Protein AF-A0A7Y9NSG9-F1 (afdb_monomer)

Sequence (485 aa):
MTLTEKFISAKSLDESVAAVTDLIKIKALHEAARSPEFLKSLEGIEKISLDREDKNQLLAFSLICKLAGLVRFLRPTLSKTIAMALPSLPASLQSLSEVDDRFYAATFWRFAPDQSLVTFLSDNAAAEETAELVRKELVEGLVTVTGHYDQTLRLLNESLHSIRFEAEDAGSSIARRLRRCLAAVRHSMGETIIRDMGPRFGDALREVVRQAFSQTGRPKMNKAREEAALEVITLLTTAVRMRLSVAFEGETYSVLFSLRDWFESSDWTRFAEQHAMKVLSNDIADALEISVRTGRENRELLEALSLSVGDEEHFREKREEIIERNLGLSEELTAWLRGKRVSIKTSLSTESQIGRMENSVASLMLETSLLSAQAEDIETELLPALDLFASIPKEPLNQQLKTIKSVQSHVADLAFERNLSSFGRPGEIVRYSSLEHQFEDERELGSPTVKLLRSGILSIASNGQRIVVKRALVKEHRSESEDRA

Radius of gyration: 34.28 Å; Cα contacts (8 Å, |Δi|>4): 633; chains: 1; bounding box: 111×36×80 Å

pLDDT: mean 88.55, std 10.98, range [37.78, 98.19]

Mean predicted aligned error: 14.55 Å

Organism: NCBI:txid2051959

Structure (mmCIF, N/CA/C/O backbone):
data_AF-A0A7Y9NSG9-F1
#
_entry.id   AF-A0A7Y9NSG9-F1
#
loop_
_atom_site.group_PDB
_atom_site.id
_atom_site.type_symbol
_atom_site.label_atom_id
_atom_site.label_alt_id
_atom_site.label_comp_id
_atom_site.label_asym_id
_atom_site.label_entity_id
_atom_site.label_seq_id
_atom_site.pdbx_PDB_ins_code
_atom_site.Cartn_x
_atom_site.Cartn_y
_atom_site.Cartn_z
_atom_site.occupancy
_atom_site.B_iso_or_equiv
_atom_site.auth_seq_id
_atom_site.auth_comp_id
_atom_site.auth_asym_id
_atom_site.auth_atom_id
_atom_site.pdbx_PDB_model_num
ATOM 1 N N . MET A 1 1 ? 28.833 16.195 -38.013 1.00 62.50 1 MET A N 1
ATOM 2 C CA . MET A 1 1 ? 27.989 15.010 -37.798 1.00 62.50 1 MET A CA 1
ATOM 3 C C . MET A 1 1 ? 26.792 15.440 -36.977 1.00 62.50 1 MET A C 1
ATOM 5 O O . MET A 1 1 ? 26.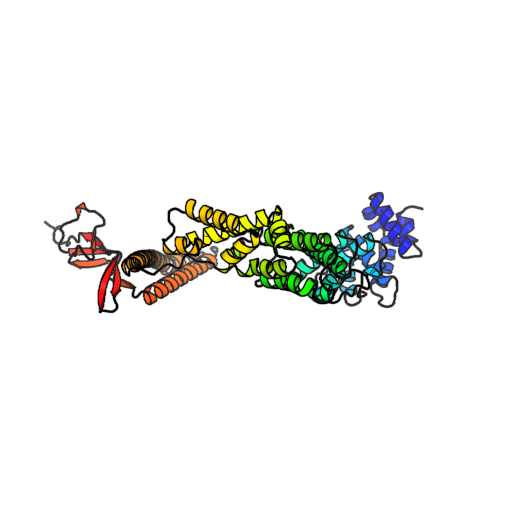994 15.933 -35.867 1.00 62.50 1 MET A O 1
ATOM 9 N N . THR A 1 2 ? 25.587 15.380 -37.539 1.00 83.69 2 THR A N 1
ATOM 10 C CA . THR A 1 2 ? 24.358 15.684 -36.786 1.00 83.69 2 THR A CA 1
ATOM 11 C C . THR A 1 2 ? 24.174 14.659 -35.656 1.00 83.69 2 THR A C 1
ATOM 13 O O . THR A 1 2 ? 24.721 13.558 -35.712 1.00 83.69 2 THR A O 1
ATOM 16 N N . LEU A 1 3 ? 23.446 14.997 -34.586 1.00 85.19 3 LEU A N 1
ATOM 17 C CA . LEU A 1 3 ? 23.187 14.027 -33.506 1.00 85.19 3 LEU A CA 1
ATOM 18 C C . LEU A 1 3 ? 22.365 12.824 -34.002 1.00 85.19 3 LEU A C 1
ATOM 20 O O . LEU A 1 3 ? 22.556 11.713 -33.518 1.00 85.19 3 LEU A O 1
ATOM 24 N N . THR A 1 4 ? 21.527 13.025 -35.021 1.00 87.88 4 THR A N 1
ATOM 25 C CA . THR A 1 4 ? 20.823 11.947 -35.729 1.00 87.88 4 THR A CA 1
ATOM 26 C C . THR A 1 4 ? 21.803 11.025 -36.455 1.00 87.88 4 THR A C 1
ATOM 28 O O . THR A 1 4 ? 21.711 9.810 -36.310 1.00 87.88 4 THR A O 1
ATOM 31 N N . GLU A 1 5 ? 22.800 11.579 -37.157 1.00 88.06 5 GLU A N 1
ATOM 32 C CA . GLU A 1 5 ? 23.874 10.778 -37.761 1.00 88.06 5 GLU A CA 1
ATOM 33 C C . GLU A 1 5 ? 24.650 9.981 -36.712 1.00 88.06 5 GLU A C 1
ATOM 35 O O . GLU A 1 5 ? 24.971 8.832 -36.984 1.00 88.06 5 GLU A O 1
ATOM 40 N N . LYS A 1 6 ? 24.890 10.529 -35.506 1.00 90.44 6 LYS A N 1
ATOM 41 C CA . LYS A 1 6 ? 25.556 9.776 -34.425 1.00 90.44 6 LYS A CA 1
ATOM 42 C C . LYS A 1 6 ? 24.808 8.498 -34.053 1.00 90.44 6 LYS A C 1
ATOM 44 O O . LYS A 1 6 ? 25.457 7.485 -33.838 1.00 90.44 6 LYS A O 1
ATOM 49 N N . PHE A 1 7 ? 23.477 8.547 -33.977 1.00 92.88 7 PHE A N 1
ATOM 50 C CA . PHE A 1 7 ? 22.667 7.359 -33.700 1.00 92.88 7 PHE A CA 1
ATOM 51 C C . PHE A 1 7 ? 22.697 6.375 -34.874 1.00 92.88 7 PHE A C 1
ATOM 53 O O . PHE A 1 7 ? 22.895 5.181 -34.680 1.00 92.88 7 PHE A O 1
ATOM 60 N N . ILE A 1 8 ? 22.548 6.876 -36.103 1.00 92.19 8 ILE A N 1
ATOM 61 C CA . ILE A 1 8 ? 22.533 6.037 -37.311 1.00 92.19 8 ILE A CA 1
ATOM 62 C C . ILE A 1 8 ? 23.878 5.325 -37.510 1.00 92.19 8 ILE A C 1
ATOM 64 O O . ILE A 1 8 ? 23.908 4.159 -37.896 1.00 92.19 8 ILE A O 1
ATOM 68 N N . SER A 1 9 ? 24.987 6.019 -37.247 1.00 90.94 9 SER A N 1
ATOM 69 C CA . SER A 1 9 ? 26.346 5.506 -37.428 1.00 90.94 9 SER A CA 1
ATOM 70 C C . SER A 1 9 ? 26.949 4.881 -36.168 1.00 90.94 9 SER A C 1
ATOM 72 O O . SER A 1 9 ? 28.158 4.634 -36.156 1.00 90.94 9 SER A O 1
ATOM 74 N N . ALA A 1 10 ? 26.163 4.697 -35.103 1.00 92.00 10 ALA A N 1
ATOM 75 C CA . ALA A 1 10 ? 26.645 4.135 -33.849 1.00 92.00 10 ALA A CA 1
ATOM 76 C C . ALA A 1 10 ? 27.198 2.721 -34.083 1.00 92.00 10 ALA A C 1
ATOM 78 O O . ALA A 1 10 ? 26.550 1.870 -34.694 1.00 92.00 10 ALA A O 1
ATOM 79 N N . LYS A 1 11 ? 28.421 2.476 -33.612 1.00 89.62 11 LYS A N 1
ATOM 80 C CA . LYS A 1 11 ? 29.113 1.183 -33.718 1.00 89.62 11 LYS A CA 1
ATOM 81 C C . LYS A 1 11 ? 28.850 0.283 -32.517 1.00 89.62 11 LYS A C 1
ATOM 83 O O . LYS A 1 11 ? 29.129 -0.912 -32.586 1.00 89.62 11 LYS A O 1
ATOM 88 N N . SER A 1 12 ? 28.341 0.853 -31.429 1.00 93.50 12 SER A N 1
ATOM 89 C CA . SER A 1 12 ? 27.955 0.135 -30.220 1.00 93.50 12 SER A CA 1
ATOM 90 C C . SER A 1 12 ? 26.587 0.586 -29.716 1.00 93.50 12 SER A C 1
ATOM 92 O O . SER A 1 12 ? 26.050 1.634 -30.100 1.00 93.50 12 SER A O 1
ATOM 94 N N . LEU A 1 13 ? 26.018 -0.217 -28.821 1.00 94.19 13 LEU A N 1
ATOM 95 C CA . LEU A 1 13 ? 24.769 0.137 -28.169 1.00 94.19 13 LEU A CA 1
ATOM 96 C C . LEU A 1 13 ? 24.945 1.323 -27.209 1.00 94.19 13 LEU A C 1
ATOM 98 O O . LEU A 1 13 ? 24.084 2.196 -27.183 1.00 94.19 13 LEU A O 1
ATOM 102 N N . ASP A 1 14 ? 26.079 1.421 -26.513 1.00 93.88 14 ASP A N 1
ATOM 103 C CA . ASP A 1 14 ? 26.397 2.576 -25.660 1.00 93.88 14 ASP A CA 1
ATOM 104 C C . ASP A 1 14 ? 26.415 3.887 -26.458 1.00 93.88 14 ASP A C 1
ATOM 106 O O . ASP A 1 14 ? 25.858 4.898 -26.027 1.00 93.88 14 ASP A O 1
ATOM 110 N N . GLU A 1 15 ? 26.993 3.870 -27.666 1.00 94.50 15 GLU A N 1
ATOM 111 C CA . GLU A 1 15 ? 26.965 5.021 -28.574 1.00 94.50 15 GLU A CA 1
ATOM 112 C C . GLU A 1 15 ? 25.528 5.377 -28.984 1.00 94.50 15 GLU A C 1
ATOM 114 O O . GLU A 1 15 ? 25.179 6.558 -29.057 1.00 94.50 15 GLU A O 1
ATOM 119 N N . SER A 1 16 ? 24.674 4.369 -29.189 1.00 95.12 16 SER A N 1
ATOM 120 C CA . SER A 1 16 ? 23.255 4.562 -29.510 1.00 95.12 16 SER A CA 1
ATOM 121 C C . SER A 1 16 ? 22.487 5.190 -28.339 1.00 95.12 16 SER A C 1
ATOM 123 O O . SER A 1 16 ? 21.736 6.150 -28.533 1.00 95.12 16 SER A O 1
ATOM 125 N N . VAL A 1 17 ? 22.707 4.707 -27.111 1.00 94.62 17 VAL A N 1
ATOM 126 C CA . VAL A 1 17 ? 22.105 5.245 -25.876 1.00 94.62 17 VAL A CA 1
ATOM 127 C C . VAL A 1 17 ? 22.552 6.689 -25.632 1.00 94.62 17 VAL A C 1
ATOM 129 O O . VAL A 1 17 ? 21.721 7.563 -25.345 1.00 94.62 17 VAL A O 1
ATOM 132 N N . ALA A 1 18 ? 23.846 6.972 -25.800 1.00 94.44 18 ALA A N 1
ATOM 133 C CA . ALA A 1 18 ? 24.397 8.317 -25.680 1.00 94.44 18 ALA A CA 1
ATOM 134 C C . ALA A 1 18 ? 23.800 9.266 -26.732 1.00 94.44 18 ALA A C 1
ATOM 136 O O . ALA A 1 18 ? 23.367 10.369 -26.392 1.00 94.44 18 ALA A O 1
ATOM 137 N N . ALA A 1 19 ? 23.692 8.824 -27.989 1.00 95.19 19 ALA A N 1
ATOM 138 C CA . ALA A 1 19 ? 23.105 9.619 -29.064 1.00 95.19 19 ALA A CA 1
ATOM 139 C C . ALA A 1 19 ? 21.620 9.935 -28.816 1.00 95.19 19 ALA A C 1
ATOM 141 O O . ALA A 1 19 ? 21.206 11.084 -28.980 1.00 95.19 19 ALA A O 1
ATOM 142 N N . VAL A 1 20 ? 20.820 8.963 -28.355 1.00 95.69 20 VAL A N 1
ATOM 143 C CA . VAL A 1 20 ? 19.417 9.207 -27.966 1.00 95.69 20 VAL A CA 1
ATOM 144 C C . VAL A 1 20 ? 19.336 10.191 -26.801 1.00 95.69 20 VAL A C 1
ATOM 146 O O . VAL A 1 20 ? 18.510 11.103 -26.820 1.00 95.69 20 VAL A O 1
ATOM 149 N N . THR A 1 21 ? 20.217 10.066 -25.811 1.00 94.88 21 THR A N 1
ATOM 150 C CA . THR A 1 21 ? 20.272 10.992 -24.671 1.00 94.88 21 THR A CA 1
ATOM 151 C C . THR A 1 21 ? 20.611 12.420 -25.109 1.00 94.88 21 THR A C 1
ATOM 153 O O . THR A 1 21 ? 19.969 13.371 -24.658 1.00 94.88 21 THR A O 1
ATOM 156 N N . ASP A 1 22 ? 21.553 12.594 -26.036 1.00 95.38 22 ASP A N 1
ATOM 157 C CA . ASP A 1 22 ? 21.879 13.902 -26.612 1.00 95.38 22 ASP A CA 1
ATOM 158 C C . ASP A 1 22 ? 20.712 14.479 -27.433 1.00 95.38 22 ASP A C 1
ATOM 160 O O . ASP A 1 22 ? 20.390 15.664 -27.302 1.00 95.38 22 ASP A O 1
ATOM 164 N N . LEU A 1 23 ? 20.016 13.648 -28.219 1.00 95.88 23 LEU A N 1
ATOM 165 C CA . LEU A 1 23 ? 18.815 14.047 -28.966 1.00 95.88 23 LEU A CA 1
ATOM 166 C C . LEU A 1 23 ? 17.675 14.511 -28.045 1.00 95.88 23 LEU A C 1
ATOM 168 O O . LEU A 1 23 ? 16.951 15.447 -28.396 1.00 95.88 23 LEU A O 1
ATOM 172 N N . ILE A 1 24 ? 17.518 13.895 -26.869 1.00 95.06 24 ILE A N 1
ATOM 173 C CA . ILE A 1 24 ? 16.540 14.317 -25.852 1.00 95.06 24 ILE A CA 1
ATOM 174 C C . ILE A 1 24 ? 16.906 15.696 -25.299 1.00 95.06 24 ILE A C 1
ATOM 176 O O . ILE A 1 24 ? 16.044 16.575 -25.246 1.00 95.06 24 ILE A O 1
ATOM 180 N N . LYS A 1 25 ? 18.179 15.919 -24.939 1.00 95.19 25 LYS A N 1
ATOM 181 C CA . LYS A 1 25 ? 18.651 17.201 -24.379 1.00 95.19 25 LYS A CA 1
ATOM 182 C C . LYS A 1 25 ? 18.364 18.381 -25.306 1.00 95.19 25 LYS A C 1
ATOM 184 O O . LYS A 1 25 ? 17.975 19.445 -24.831 1.00 95.19 25 LYS A O 1
ATOM 189 N N . ILE A 1 26 ? 18.507 18.185 -26.618 1.00 95.56 26 ILE A N 1
ATOM 190 C CA . ILE A 1 26 ? 18.231 19.227 -27.619 1.00 95.56 26 ILE A CA 1
ATOM 191 C C . ILE A 1 26 ? 16.802 19.189 -28.183 1.00 95.56 26 ILE A C 1
ATOM 193 O O . ILE A 1 26 ? 16.498 19.931 -29.112 1.00 95.56 26 ILE A O 1
ATOM 197 N N . LYS A 1 27 ? 15.920 18.336 -27.641 1.00 94.81 27 LYS A N 1
ATOM 198 C CA . LYS A 1 27 ? 14.520 18.163 -28.076 1.00 94.81 27 LYS A CA 1
ATOM 199 C C . LYS A 1 27 ? 14.349 17.778 -29.558 1.00 94.81 27 LYS A C 1
ATOM 201 O O . LYS A 1 27 ? 13.302 18.040 -30.141 1.00 94.81 27 LYS A O 1
ATOM 206 N N . ALA A 1 28 ? 15.338 17.109 -30.151 1.00 95.94 28 ALA A N 1
ATOM 207 C CA . ALA A 1 28 ? 15.328 16.700 -31.562 1.00 95.94 28 ALA A CA 1
ATOM 208 C C . ALA A 1 28 ? 14.916 15.232 -31.786 1.00 95.94 28 ALA A C 1
ATOM 210 O O . ALA A 1 28 ? 14.767 14.802 -32.928 1.00 95.94 28 ALA A O 1
ATOM 211 N N . LEU A 1 29 ? 14.702 14.453 -30.716 1.00 96.06 29 LEU A N 1
ATOM 212 C CA . LEU A 1 29 ? 14.391 13.019 -30.811 1.00 96.06 29 LEU A CA 1
ATOM 213 C C . LEU A 1 29 ? 13.171 12.720 -31.702 1.00 96.06 29 LEU A C 1
ATOM 215 O O . LEU A 1 29 ? 13.207 11.788 -32.498 1.00 96.06 29 LEU A O 1
ATOM 219 N N . HIS A 1 30 ? 12.099 13.509 -31.596 1.00 95.12 30 HIS A N 1
ATOM 220 C CA . HIS A 1 30 ? 10.874 13.277 -32.371 1.00 95.12 30 HIS A CA 1
ATOM 221 C C . HIS A 1 30 ? 11.056 13.471 -33.876 1.00 95.12 30 HIS A C 1
ATOM 223 O O . HIS A 1 30 ? 10.397 12.787 -34.656 1.00 95.12 30 HIS A O 1
ATOM 229 N N . GLU A 1 31 ? 11.904 14.419 -34.275 1.00 94.81 31 GLU A N 1
ATOM 230 C CA . GLU A 1 31 ? 12.227 14.661 -35.678 1.00 94.81 31 GLU A CA 1
ATOM 231 C C . GLU A 1 31 ? 13.163 13.567 -36.197 1.00 94.81 31 GLU A C 1
ATOM 233 O O . GLU A 1 31 ? 12.874 12.950 -37.220 1.00 94.81 31 GLU A O 1
ATOM 238 N N . ALA A 1 32 ? 14.210 13.245 -35.430 1.00 94.38 32 ALA A N 1
ATOM 239 C CA . ALA A 1 32 ? 15.147 12.169 -35.740 1.00 94.38 32 ALA A CA 1
ATOM 240 C C . ALA A 1 32 ? 14.440 10.816 -35.936 1.00 94.38 32 ALA A C 1
ATOM 242 O O . ALA A 1 32 ? 14.711 10.116 -36.907 1.00 94.38 32 ALA A O 1
ATOM 243 N N . ALA A 1 33 ? 13.472 10.483 -35.078 1.00 94.69 33 ALA A N 1
ATOM 244 C CA . ALA A 1 33 ? 12.735 9.221 -35.128 1.00 94.69 33 ALA A CA 1
ATOM 245 C C . ALA A 1 33 ? 11.854 9.036 -36.381 1.00 94.69 33 ALA A C 1
ATOM 247 O O . ALA A 1 33 ? 11.324 7.947 -36.594 1.00 94.69 33 ALA A O 1
ATOM 248 N N . ARG A 1 34 ? 11.656 10.080 -37.201 1.00 94.38 34 ARG A N 1
ATOM 249 C CA . ARG A 1 34 ? 10.925 9.989 -38.479 1.00 94.38 34 ARG A CA 1
ATOM 250 C C . ARG A 1 34 ? 11.820 9.606 -39.659 1.00 94.38 34 ARG A C 1
ATOM 252 O O . ARG A 1 34 ? 11.290 9.294 -40.722 1.00 94.38 34 ARG A O 1
ATOM 259 N N . SER A 1 35 ? 13.144 9.649 -39.497 1.00 95.12 35 SER A N 1
ATOM 260 C CA . SER A 1 35 ? 14.085 9.238 -40.545 1.00 95.12 35 SER A CA 1
ATOM 261 C C . SER A 1 35 ? 14.014 7.715 -40.756 1.00 95.12 35 SER A C 1
ATOM 263 O O . SER A 1 35 ? 14.085 6.963 -39.780 1.00 95.12 35 SER A O 1
ATOM 265 N N . PRO A 1 36 ? 13.906 7.234 -42.010 1.00 94.88 36 PRO A N 1
ATOM 266 C CA . PRO A 1 36 ? 13.957 5.803 -42.320 1.00 94.88 36 PRO A CA 1
ATOM 267 C C . PRO A 1 36 ? 15.233 5.119 -41.814 1.00 94.88 36 PRO A C 1
ATOM 269 O O . PRO A 1 36 ? 15.203 3.969 -41.382 1.00 94.88 36 PRO A O 1
ATOM 272 N N . GLU A 1 37 ? 16.358 5.830 -41.834 1.00 94.88 37 GLU A N 1
ATOM 273 C CA . GLU A 1 37 ? 17.647 5.345 -41.352 1.00 94.88 37 GLU A CA 1
ATOM 274 C C . GLU A 1 37 ? 17.644 5.151 -39.833 1.00 94.88 37 GLU A C 1
ATOM 276 O O . GLU A 1 37 ? 18.161 4.146 -39.350 1.00 94.88 37 GLU A O 1
ATOM 281 N N . PHE A 1 38 ? 17.005 6.059 -39.084 1.00 96.19 38 PHE A N 1
ATOM 282 C CA . PHE A 1 38 ? 16.809 5.896 -37.641 1.00 96.19 38 PHE A CA 1
ATOM 283 C C . PHE A 1 38 ? 15.998 4.631 -37.337 1.00 96.19 38 PHE A C 1
ATOM 285 O O . PHE A 1 38 ? 16.382 3.844 -36.473 1.00 96.19 38 PHE A O 1
ATOM 292 N N . LEU A 1 39 ? 14.897 4.414 -38.066 1.00 95.62 39 LEU A N 1
ATOM 293 C CA . LEU A 1 39 ? 14.052 3.227 -37.899 1.00 95.62 39 LEU A CA 1
ATOM 294 C C . LEU A 1 39 ? 14.818 1.937 -38.213 1.00 95.62 39 LEU A C 1
ATOM 296 O O . LEU A 1 39 ? 14.706 0.964 -37.476 1.00 95.62 39 LEU A O 1
ATOM 300 N N . LYS A 1 40 ? 15.666 1.943 -39.245 1.00 94.81 40 LYS A N 1
ATOM 301 C CA . LYS A 1 40 ? 16.522 0.798 -39.576 1.00 94.81 40 LYS A CA 1
ATOM 302 C C . LYS A 1 40 ? 17.544 0.487 -38.476 1.00 94.81 40 LYS A C 1
ATOM 304 O O . LYS A 1 40 ? 17.774 -0.682 -38.173 1.00 94.81 40 LYS A O 1
ATOM 309 N N . SER A 1 41 ? 18.161 1.504 -37.871 1.00 95.06 41 SER A N 1
ATOM 310 C CA . SER A 1 41 ? 19.052 1.298 -36.718 1.00 95.06 41 SER A CA 1
ATOM 311 C C . SER A 1 41 ? 18.284 0.768 -35.502 1.00 95.06 41 SER A C 1
ATOM 313 O O . SER A 1 41 ? 18.774 -0.120 -34.804 1.00 95.06 41 SER A O 1
ATOM 315 N N . LEU A 1 42 ? 17.053 1.244 -35.291 1.00 96.62 42 LEU A N 1
ATOM 316 C CA . LEU A 1 42 ? 16.162 0.751 -34.242 1.00 96.62 42 LEU A CA 1
ATOM 317 C C . LEU A 1 42 ? 15.803 -0.730 -34.430 1.00 96.62 42 LEU A C 1
ATOM 319 O O . LEU A 1 42 ? 15.892 -1.477 -33.465 1.00 96.62 42 LEU A O 1
ATOM 323 N N . GLU A 1 43 ? 15.520 -1.195 -35.651 1.00 95.94 43 GLU A N 1
ATOM 324 C CA . GLU A 1 43 ? 15.303 -2.629 -35.932 1.00 95.94 43 GLU A CA 1
ATOM 325 C C . GLU A 1 43 ? 16.501 -3.505 -35.518 1.00 95.94 43 GLU A C 1
ATOM 327 O O . GLU A 1 43 ? 16.331 -4.656 -35.112 1.00 95.94 43 GLU A O 1
ATOM 332 N N . GLY A 1 44 ? 17.727 -2.977 -35.613 1.00 95.31 44 GLY A N 1
ATOM 333 C CA . GLY A 1 44 ? 18.928 -3.645 -35.108 1.00 95.31 44 GLY A CA 1
ATOM 334 C C . GLY A 1 44 ? 18.919 -3.786 -33.584 1.00 95.31 44 GLY A C 1
ATOM 335 O O . GLY A 1 44 ? 19.190 -4.867 -33.066 1.00 95.31 44 GLY A O 1
ATOM 336 N N . ILE A 1 45 ? 18.541 -2.722 -32.873 1.00 96.88 45 ILE A N 1
ATOM 337 C CA . ILE A 1 45 ? 18.404 -2.719 -31.408 1.00 96.88 45 ILE A CA 1
ATOM 338 C C . ILE A 1 45 ? 17.273 -3.658 -30.964 1.00 96.88 45 ILE A C 1
ATOM 340 O O . ILE A 1 45 ? 17.435 -4.395 -29.993 1.00 96.88 45 ILE A O 1
ATOM 344 N N . GLU A 1 46 ? 16.157 -3.694 -31.696 1.00 96.81 46 GLU A N 1
ATOM 345 C CA . GLU A 1 46 ? 15.059 -4.633 -31.444 1.00 96.81 46 GLU A CA 1
ATOM 346 C C . GLU A 1 46 ? 15.536 -6.087 -31.500 1.00 96.81 46 GLU A C 1
ATOM 348 O O . GLU A 1 46 ? 15.228 -6.863 -30.597 1.00 96.81 46 GLU A O 1
ATOM 353 N N . LYS A 1 47 ? 16.362 -6.448 -32.489 1.00 96.06 47 LYS A N 1
ATOM 354 C CA . LYS A 1 47 ? 16.948 -7.796 -32.572 1.00 96.06 47 LYS A CA 1
ATOM 355 C C . LYS A 1 47 ? 17.839 -8.120 -31.375 1.00 96.06 47 LYS A C 1
ATOM 357 O O . LYS A 1 47 ? 17.693 -9.203 -30.822 1.00 96.06 47 LYS A O 1
ATOM 362 N N . ILE A 1 48 ? 18.690 -7.184 -30.947 1.00 96.12 48 ILE A N 1
ATOM 363 C CA . ILE A 1 48 ? 19.548 -7.358 -29.760 1.00 96.12 48 ILE A CA 1
ATOM 364 C C . ILE A 1 48 ? 18.691 -7.580 -28.506 1.00 96.12 48 ILE A C 1
ATOM 366 O O . ILE A 1 48 ? 18.989 -8.455 -27.703 1.00 96.12 48 ILE A O 1
ATOM 370 N N . SER A 1 49 ? 17.587 -6.842 -28.345 1.00 96.06 49 SER A N 1
ATOM 371 C CA . SER A 1 49 ? 16.704 -6.994 -27.175 1.00 96.06 49 SER A CA 1
ATOM 372 C C . SER A 1 49 ? 15.988 -8.350 -27.094 1.00 96.06 49 SER A C 1
ATOM 374 O O . SER A 1 49 ? 15.567 -8.766 -26.014 1.00 96.06 49 SER A O 1
ATOM 376 N N . LEU A 1 50 ? 15.847 -9.036 -28.232 1.00 95.44 50 LEU A N 1
ATOM 377 C CA . LEU A 1 50 ? 15.211 -10.349 -28.343 1.00 95.44 50 LEU A CA 1
ATOM 378 C C . LEU A 1 50 ? 16.218 -11.507 -28.250 1.00 95.44 50 LEU A C 1
ATOM 380 O O . LEU A 1 50 ? 15.801 -12.657 -28.104 1.00 95.44 50 LEU A O 1
ATOM 384 N N . ASP A 1 51 ? 17.519 -11.224 -28.341 1.00 94.31 51 ASP A N 1
ATOM 385 C CA . ASP A 1 51 ? 18.578 -12.226 -28.264 1.00 94.31 51 ASP A CA 1
ATOM 386 C C . ASP A 1 51 ? 18.988 -12.475 -26.807 1.00 94.31 51 ASP A C 1
ATOM 388 O O . ASP A 1 51 ? 19.516 -11.596 -26.131 1.00 94.31 51 ASP A O 1
ATOM 392 N N . ARG A 1 52 ? 18.750 -13.697 -26.318 1.00 89.62 52 ARG A N 1
ATOM 393 C CA . ARG A 1 52 ? 19.009 -14.086 -24.920 1.00 89.62 52 ARG A CA 1
ATOM 394 C C . ARG A 1 52 ? 20.491 -14.252 -24.603 1.00 89.62 52 ARG A C 1
ATOM 396 O O . ARG A 1 52 ? 20.862 -14.282 -23.433 1.00 89.62 52 ARG A O 1
ATOM 403 N N . GLU A 1 53 ? 21.313 -14.459 -25.627 1.00 90.62 53 GLU A N 1
ATOM 404 C CA . GLU A 1 53 ? 22.748 -14.698 -25.471 1.00 90.62 53 GLU A CA 1
ATOM 405 C C . GLU A 1 53 ? 23.556 -13.399 -25.597 1.00 90.62 53 GLU A C 1
ATOM 407 O O . GLU A 1 53 ? 24.736 -13.362 -25.229 1.00 90.62 53 GLU A O 1
ATOM 412 N N . ASP A 1 54 ? 22.927 -12.314 -26.064 1.00 91.56 54 ASP A N 1
ATOM 413 C CA . ASP A 1 54 ? 23.585 -11.022 -26.199 1.00 91.56 54 ASP A CA 1
ATOM 414 C C . ASP A 1 54 ? 23.744 -10.342 -24.831 1.00 91.56 54 ASP A C 1
ATOM 416 O O . ASP A 1 54 ? 22.791 -10.065 -24.102 1.00 91.56 54 ASP A O 1
ATOM 420 N N . LYS A 1 55 ? 24.988 -9.998 -24.489 1.00 91.69 55 LYS A N 1
ATOM 421 C CA . LYS A 1 55 ? 25.323 -9.288 -23.244 1.00 91.69 55 LYS A CA 1
ATOM 422 C C . LYS A 1 55 ? 24.654 -7.914 -23.145 1.00 91.69 55 LYS A C 1
ATOM 424 O O . LYS A 1 55 ? 24.498 -7.394 -22.044 1.00 91.69 55 LYS A O 1
ATOM 429 N N . ASN A 1 56 ? 24.272 -7.335 -24.279 1.00 94.25 56 ASN A N 1
ATOM 430 C CA . ASN A 1 56 ? 23.628 -6.035 -24.388 1.00 94.25 56 ASN A CA 1
ATOM 431 C C . ASN A 1 56 ? 22.095 -6.117 -24.418 1.00 94.25 56 ASN A C 1
ATOM 433 O O . ASN A 1 56 ? 21.449 -5.073 -24.526 1.00 94.25 56 ASN A O 1
ATOM 437 N N . GLN A 1 57 ? 21.501 -7.313 -24.308 1.00 95.75 57 GLN A N 1
ATOM 438 C CA . GLN A 1 57 ? 20.052 -7.522 -24.392 1.00 95.75 57 GLN A CA 1
ATOM 439 C C . GLN A 1 57 ? 19.271 -6.560 -23.487 1.00 95.75 57 GLN A C 1
ATOM 441 O O . GLN A 1 57 ? 18.356 -5.870 -23.939 1.00 95.75 57 GLN A O 1
ATOM 446 N N . LEU A 1 58 ? 19.655 -6.465 -22.210 1.00 95.88 58 LEU A N 1
ATOM 447 C CA . LEU A 1 58 ? 18.934 -5.647 -21.236 1.00 95.88 58 LEU A CA 1
ATOM 448 C C . LEU A 1 58 ? 19.117 -4.138 -21.473 1.00 95.88 58 LEU A C 1
ATOM 450 O O . LEU A 1 58 ? 18.178 -3.366 -21.278 1.00 95.88 58 LEU A O 1
ATOM 454 N N . LEU A 1 59 ? 20.292 -3.710 -21.942 1.00 97.12 59 LEU A N 1
ATOM 455 C CA . LEU A 1 59 ? 20.531 -2.315 -22.319 1.00 97.12 59 LEU A CA 1
ATOM 456 C C . LEU A 1 59 ? 19.711 -1.942 -23.566 1.00 97.12 59 LEU A C 1
ATOM 458 O O . LEU A 1 59 ? 19.140 -0.854 -23.639 1.00 97.12 59 LEU A O 1
ATOM 462 N N . ALA A 1 60 ? 19.579 -2.868 -24.521 1.00 97.31 60 ALA A N 1
ATOM 463 C CA . ALA A 1 60 ? 18.771 -2.665 -25.721 1.00 97.31 60 ALA A CA 1
ATOM 464 C C . ALA A 1 60 ? 17.289 -2.582 -25.350 1.00 97.31 60 ALA A C 1
ATOM 466 O O . ALA A 1 60 ? 16.575 -1.692 -25.812 1.00 97.31 60 ALA A O 1
ATOM 467 N N . PHE A 1 61 ? 16.848 -3.458 -24.446 1.00 97.44 61 PHE A N 1
ATOM 468 C CA . PHE A 1 61 ? 15.505 -3.440 -23.885 1.00 97.44 61 PHE A CA 1
ATOM 469 C C . PHE A 1 61 ? 15.189 -2.127 -23.149 1.00 97.44 61 PHE A C 1
ATOM 471 O O . PHE A 1 61 ? 14.127 -1.540 -23.373 1.00 97.44 61 PHE A O 1
ATOM 478 N N . SER A 1 62 ? 16.122 -1.619 -22.333 1.00 97.81 62 SER A N 1
ATOM 479 C CA . SER A 1 62 ? 16.022 -0.294 -21.701 1.00 97.81 62 SER A CA 1
ATOM 480 C C . SER A 1 62 ? 15.815 0.811 -22.744 1.00 97.81 62 SER A C 1
ATOM 482 O O . SER A 1 62 ? 14.869 1.599 -22.646 1.00 97.81 62 SER A O 1
ATOM 484 N N . LEU A 1 63 ? 16.648 0.837 -23.791 1.00 98.00 63 LEU A N 1
ATOM 485 C CA . LEU A 1 63 ? 16.567 1.844 -24.848 1.00 98.00 63 LEU A CA 1
ATOM 486 C C . LEU A 1 63 ? 15.234 1.780 -25.608 1.00 98.00 63 LEU A C 1
ATOM 488 O O . LEU A 1 63 ? 14.645 2.820 -25.913 1.00 98.00 63 LEU A O 1
ATOM 492 N N . ILE A 1 64 ? 14.719 0.578 -25.868 1.00 98.00 64 ILE A N 1
ATOM 493 C CA . ILE A 1 64 ? 13.401 0.377 -26.481 1.00 98.00 64 ILE A CA 1
ATOM 494 C C . ILE A 1 64 ? 12.291 0.930 -25.584 1.00 98.00 64 ILE A C 1
ATOM 496 O O . ILE A 1 64 ? 11.437 1.675 -26.070 1.00 98.00 64 ILE A O 1
ATOM 500 N N . CYS A 1 65 ? 12.316 0.641 -24.280 1.00 97.69 65 CYS A N 1
ATOM 501 C CA . CYS A 1 65 ? 11.340 1.184 -23.331 1.00 97.69 65 CYS A CA 1
ATOM 502 C C . CYS A 1 65 ? 11.409 2.720 -23.262 1.00 97.69 65 CYS A C 1
ATOM 504 O O . CYS A 1 65 ? 10.376 3.396 -23.295 1.00 97.69 65 CYS A O 1
ATOM 506 N N . LYS A 1 66 ? 12.623 3.288 -23.268 1.00 97.75 66 LYS A N 1
ATOM 507 C CA . LYS A 1 66 ? 12.867 4.738 -23.330 1.00 97.75 66 LYS A CA 1
ATOM 508 C C . LYS A 1 66 ? 12.239 5.364 -24.574 1.00 97.75 66 LYS A C 1
ATOM 510 O O . LYS A 1 66 ? 11.493 6.340 -24.471 1.00 97.75 66 LYS A O 1
ATOM 515 N N . LEU A 1 67 ? 12.472 4.782 -25.750 1.00 97.69 67 LEU A N 1
ATOM 516 C CA . LEU A 1 67 ? 11.897 5.261 -27.008 1.00 97.69 67 LEU A CA 1
ATOM 517 C C . LEU A 1 67 ? 10.369 5.091 -27.056 1.00 97.69 67 LEU A C 1
ATOM 519 O O . LEU A 1 67 ? 9.678 6.016 -27.480 1.00 97.69 67 LEU A O 1
ATOM 523 N N . ALA A 1 68 ? 9.821 3.977 -26.563 1.00 97.31 68 ALA A N 1
ATOM 524 C CA . ALA A 1 68 ? 8.373 3.746 -26.479 1.00 97.31 68 ALA A CA 1
ATOM 525 C C . ALA A 1 68 ? 7.663 4.729 -25.525 1.00 97.31 68 ALA A C 1
ATOM 527 O O . ALA A 1 68 ? 6.501 5.110 -25.737 1.00 97.31 68 ALA A O 1
ATOM 528 N N . GLY A 1 69 ? 8.366 5.153 -24.471 1.00 95.88 69 GLY A N 1
ATOM 529 C CA . GLY A 1 69 ? 7.910 6.155 -23.513 1.00 95.88 69 GLY A CA 1
ATOM 530 C C . GLY A 1 69 ? 7.902 7.569 -24.089 1.00 95.88 69 GLY A C 1
ATOM 531 O O . GLY A 1 69 ? 6.923 8.293 -23.903 1.00 95.88 69 GLY A O 1
ATOM 532 N N . LEU A 1 70 ? 8.959 7.942 -24.815 1.00 96.56 70 LEU A N 1
ATOM 533 C CA . LEU A 1 70 ? 9.177 9.312 -25.289 1.00 96.56 70 LEU A CA 1
ATOM 534 C C . LEU A 1 70 ? 8.574 9.586 -26.675 1.00 96.56 70 LEU A C 1
ATOM 536 O O . LEU A 1 70 ? 8.105 10.691 -26.932 1.00 96.56 70 LEU A O 1
ATOM 540 N N . VAL A 1 71 ? 8.535 8.598 -27.572 1.00 96.81 71 VAL A N 1
ATOM 541 C CA . VAL A 1 71 ? 8.113 8.773 -28.970 1.00 96.81 71 VAL A CA 1
ATOM 542 C C . VAL A 1 71 ? 6.791 8.048 -29.227 1.00 96.81 71 VAL A C 1
ATOM 544 O O . VAL A 1 71 ? 6.742 6.900 -29.660 1.00 96.81 71 VAL A O 1
ATOM 547 N N . ARG A 1 72 ? 5.675 8.753 -28.998 1.00 95.44 72 ARG A N 1
ATOM 548 C CA . ARG A 1 72 ? 4.314 8.177 -29.009 1.00 95.44 72 ARG A CA 1
ATOM 549 C C . ARG A 1 72 ? 3.951 7.375 -30.267 1.00 95.44 72 ARG A C 1
ATOM 551 O O . ARG A 1 72 ? 3.239 6.386 -30.143 1.00 95.44 72 ARG A O 1
ATOM 558 N N . PHE A 1 73 ? 4.408 7.779 -31.455 1.00 96.31 73 PHE A N 1
ATOM 559 C CA . PHE A 1 73 ? 4.077 7.065 -32.697 1.00 96.31 73 PHE A CA 1
ATOM 560 C C . PHE A 1 73 ? 4.843 5.741 -32.865 1.00 96.31 73 PHE A C 1
ATOM 562 O O . PHE A 1 73 ? 4.369 4.880 -33.595 1.00 96.31 73 PHE A O 1
ATOM 569 N N . LEU A 1 74 ? 5.979 5.554 -32.178 1.00 96.25 74 LEU A N 1
ATOM 570 C CA . LEU A 1 74 ? 6.717 4.283 -32.165 1.00 96.25 74 LEU A CA 1
ATOM 571 C C . LEU A 1 74 ? 6.116 3.271 -31.188 1.00 96.25 74 LEU A C 1
ATOM 573 O O . LEU A 1 74 ? 6.338 2.071 -31.331 1.00 96.25 74 LEU A O 1
ATOM 577 N N . ARG A 1 75 ? 5.336 3.740 -30.204 1.00 95.69 75 ARG A N 1
ATOM 578 C CA . ARG A 1 75 ? 4.798 2.905 -29.125 1.00 95.69 75 ARG A CA 1
ATOM 579 C C . ARG A 1 75 ? 4.083 1.639 -29.619 1.00 95.69 75 ARG A C 1
ATOM 581 O O . ARG A 1 75 ? 4.413 0.593 -29.083 1.00 95.69 75 ARG A O 1
ATOM 588 N N . PRO A 1 76 ? 3.166 1.659 -30.609 1.00 94.88 76 PRO A N 1
ATOM 589 C CA . PRO A 1 76 ? 2.472 0.437 -31.029 1.00 94.88 76 PRO A CA 1
ATOM 590 C C . PRO A 1 76 ? 3.424 -0.670 -31.502 1.00 94.88 76 PRO A C 1
ATOM 592 O O . PRO A 1 76 ? 3.235 -1.833 -31.155 1.00 94.88 76 PRO A O 1
ATOM 595 N N . THR A 1 77 ? 4.464 -0.302 -32.254 1.00 95.00 77 THR A N 1
ATOM 596 C CA . THR A 1 77 ? 5.483 -1.240 -32.735 1.00 95.00 77 THR A CA 1
ATOM 597 C C . THR A 1 77 ? 6.359 -1.721 -31.583 1.00 95.00 77 THR A C 1
ATOM 599 O O . THR A 1 77 ? 6.485 -2.923 -31.366 1.00 95.00 77 THR A O 1
ATOM 602 N N . LEU A 1 78 ? 6.889 -0.793 -30.782 1.00 96.88 78 LEU A N 1
ATOM 603 C CA . LEU A 1 78 ? 7.807 -1.127 -29.693 1.00 96.88 78 LEU A CA 1
ATOM 604 C C . LEU A 1 78 ? 7.132 -1.904 -28.561 1.00 96.88 78 LEU A C 1
ATOM 606 O O . LEU A 1 78 ? 7.758 -2.784 -27.990 1.00 96.88 78 LEU A O 1
ATOM 610 N N . SER A 1 79 ? 5.851 -1.662 -28.272 1.00 96.44 79 SER A N 1
ATOM 611 C CA . SER A 1 79 ? 5.076 -2.460 -27.313 1.00 96.44 79 SER A CA 1
ATOM 612 C C . SER A 1 79 ? 5.052 -3.943 -27.687 1.00 96.44 79 SER A C 1
ATOM 614 O O . SER A 1 79 ? 5.131 -4.793 -26.802 1.00 96.44 79 SER A O 1
ATOM 616 N N . LYS A 1 80 ? 4.988 -4.269 -28.987 1.00 95.75 80 LYS A N 1
ATOM 617 C CA . LYS A 1 80 ? 5.047 -5.657 -29.462 1.00 95.75 80 LYS A CA 1
ATOM 618 C C . LYS A 1 80 ? 6.422 -6.269 -29.201 1.00 95.75 80 LYS A C 1
ATOM 620 O O . LYS A 1 80 ? 6.497 -7.380 -28.686 1.00 95.75 80 LYS A O 1
ATOM 625 N N . THR A 1 81 ? 7.491 -5.540 -29.515 1.00 96.25 81 THR A N 1
ATOM 626 C CA . THR A 1 81 ? 8.868 -5.994 -29.274 1.00 96.25 81 THR A CA 1
ATOM 627 C C . THR A 1 81 ? 9.147 -6.157 -27.780 1.00 96.25 81 THR A C 1
ATOM 629 O O . THR A 1 81 ? 9.676 -7.188 -27.375 1.00 96.25 81 THR A O 1
ATOM 632 N N . ILE A 1 82 ? 8.696 -5.209 -26.948 1.00 96.50 82 ILE A N 1
ATOM 633 C CA . ILE A 1 82 ? 8.764 -5.297 -25.484 1.00 96.50 82 ILE A CA 1
ATOM 634 C C . ILE A 1 82 ? 8.086 -6.584 -25.020 1.00 96.50 82 ILE A C 1
ATOM 636 O O . ILE A 1 82 ? 8.747 -7.403 -24.394 1.00 96.50 82 ILE A O 1
ATOM 640 N N . ALA A 1 83 ? 6.821 -6.815 -25.391 1.00 95.12 83 ALA A N 1
ATOM 641 C CA . ALA A 1 83 ? 6.082 -8.015 -24.995 1.00 95.12 83 ALA A CA 1
ATOM 642 C C . ALA A 1 83 ? 6.787 -9.322 -25.405 1.00 95.12 83 ALA A C 1
ATOM 644 O O . ALA A 1 83 ? 6.785 -10.288 -24.647 1.00 95.12 83 ALA A O 1
ATOM 645 N N . MET A 1 84 ? 7.419 -9.351 -26.582 1.00 94.94 84 MET A N 1
ATOM 646 C CA . MET A 1 84 ? 8.179 -10.512 -27.058 1.00 94.94 84 MET A CA 1
ATOM 647 C C . MET A 1 84 ? 9.481 -10.747 -26.278 1.00 94.94 84 MET A C 1
ATOM 649 O O . MET A 1 84 ? 9.889 -11.898 -26.129 1.00 94.94 84 MET A O 1
ATOM 653 N N . ALA A 1 85 ? 10.125 -9.690 -25.778 1.00 94.44 85 ALA A N 1
ATOM 654 C CA . ALA A 1 85 ? 11.373 -9.782 -25.024 1.00 94.44 85 ALA A CA 1
ATOM 655 C C . ALA A 1 85 ? 11.167 -10.211 -23.558 1.00 94.44 85 ALA A C 1
ATOM 657 O O . ALA A 1 85 ? 12.046 -10.865 -22.993 1.00 94.44 85 ALA A O 1
ATOM 658 N N . LEU A 1 86 ? 10.012 -9.903 -22.946 1.00 92.75 86 LEU A N 1
ATOM 659 C CA . LEU A 1 86 ? 9.745 -10.147 -21.514 1.00 92.75 86 LEU A CA 1
ATOM 660 C C . LEU A 1 86 ? 10.055 -11.575 -21.034 1.00 92.75 86 LEU A C 1
ATOM 662 O O . LEU A 1 86 ? 10.767 -11.702 -20.038 1.00 92.75 86 LEU A O 1
ATOM 666 N N . PRO A 1 87 ? 9.638 -12.658 -21.729 1.00 90.81 87 PRO A N 1
ATOM 667 C CA . PRO A 1 87 ? 9.904 -14.031 -21.280 1.00 90.81 87 PRO A CA 1
ATOM 668 C C . PRO A 1 87 ? 11.388 -14.419 -21.291 1.00 90.81 87 PRO A C 1
ATOM 670 O O . PRO A 1 87 ? 11.745 -15.538 -20.927 1.00 90.81 87 PRO A O 1
ATOM 673 N N . SER A 1 88 ? 12.242 -13.543 -21.814 1.00 89.31 88 SER A N 1
ATOM 674 C CA . SER A 1 88 ? 13.667 -13.768 -22.000 1.00 89.31 88 SER A CA 1
ATOM 675 C C . SER A 1 88 ? 14.557 -12.776 -21.271 1.00 89.31 88 SER A C 1
ATOM 677 O O . SER A 1 88 ? 15.771 -12.831 -21.450 1.00 89.31 88 SER A O 1
ATOM 679 N N . LEU A 1 89 ? 13.975 -11.869 -20.484 1.00 89.12 89 LEU A N 1
ATOM 680 C CA . LEU A 1 89 ? 14.758 -10.888 -19.751 1.00 89.12 89 LEU A CA 1
ATOM 681 C C . LEU A 1 89 ? 15.652 -11.568 -18.706 1.00 89.12 89 LEU A C 1
ATOM 683 O O . LEU A 1 89 ? 15.206 -12.495 -18.021 1.00 89.12 89 LEU A O 1
ATOM 687 N N . PRO A 1 90 ? 16.895 -11.087 -18.526 1.00 88.69 90 PRO A N 1
ATOM 688 C CA . PRO A 1 90 ? 17.723 -11.495 -17.402 1.00 88.69 90 PRO A CA 1
ATOM 689 C C . PRO A 1 90 ? 17.004 -11.214 -16.084 1.00 88.69 90 PRO A C 1
ATOM 691 O O . PRO A 1 90 ? 16.352 -10.185 -15.948 1.00 88.69 90 PRO A O 1
ATOM 694 N N . ALA A 1 91 ? 17.172 -12.082 -15.087 1.00 87.56 91 ALA A N 1
ATOM 695 C CA . ALA A 1 91 ? 16.439 -11.982 -13.822 1.00 87.56 91 ALA A CA 1
ATOM 696 C C . ALA A 1 91 ? 16.695 -10.677 -13.034 1.00 87.56 91 ALA A C 1
ATOM 698 O O . ALA A 1 91 ? 15.864 -10.282 -12.218 1.00 87.56 91 ALA A O 1
ATOM 699 N N . SER A 1 92 ? 17.832 -10.006 -13.260 1.00 92.62 92 SER A N 1
ATOM 700 C CA . SER A 1 92 ? 18.259 -8.841 -12.477 1.00 92.62 92 SER A CA 1
ATOM 701 C C . SER A 1 92 ? 18.597 -7.623 -13.334 1.00 92.62 92 SER A C 1
ATOM 703 O O . SER A 1 92 ? 19.463 -7.672 -14.214 1.00 92.62 92 SER A O 1
ATOM 705 N N . LEU A 1 93 ? 17.987 -6.491 -12.974 1.00 95.25 93 LEU A N 1
ATOM 706 C CA . LEU A 1 93 ? 18.290 -5.160 -13.498 1.00 95.25 93 LEU A CA 1
ATOM 707 C C . LEU A 1 93 ? 19.640 -4.617 -13.020 1.00 95.25 93 LEU A C 1
ATOM 709 O O . LEU A 1 93 ? 20.145 -3.656 -13.593 1.00 95.25 93 LEU A O 1
ATOM 713 N N . GLN A 1 94 ? 20.253 -5.228 -12.002 1.00 92.62 94 GLN A N 1
ATOM 714 C CA . GLN A 1 94 ? 21.523 -4.761 -11.430 1.00 92.62 94 GLN A CA 1
ATOM 715 C C . GLN A 1 94 ? 22.721 -4.950 -12.376 1.00 92.62 94 GLN A C 1
ATOM 717 O O . GLN A 1 94 ? 23.803 -4.437 -12.109 1.00 92.62 94 GLN A O 1
ATOM 722 N N . SER A 1 95 ? 22.534 -5.657 -13.495 1.00 91.56 95 SER A N 1
ATOM 723 C CA . SER A 1 95 ? 23.524 -5.726 -14.576 1.00 91.56 95 SER A CA 1
ATOM 724 C C . SER A 1 95 ? 23.667 -4.407 -15.352 1.00 91.56 95 SER A C 1
ATOM 726 O O . SER A 1 95 ? 24.700 -4.188 -15.979 1.00 91.56 95 SER A O 1
ATOM 728 N N . LEU A 1 96 ? 22.680 -3.505 -15.274 1.00 94.19 96 LEU A N 1
ATOM 729 C CA . LEU A 1 96 ? 22.775 -2.144 -15.804 1.00 94.19 96 LEU A CA 1
ATOM 730 C C . LEU A 1 96 ? 23.417 -1.223 -14.759 1.00 94.19 96 LEU A C 1
ATOM 732 O O . LEU A 1 96 ? 22.855 -1.018 -13.680 1.00 94.19 96 LEU A O 1
ATOM 736 N N . SER A 1 97 ? 24.567 -0.628 -15.083 1.00 91.38 97 SER A N 1
ATOM 737 C CA . SER A 1 97 ? 25.284 0.285 -14.180 1.00 91.38 97 SER A CA 1
ATOM 738 C C . SER A 1 97 ? 24.548 1.611 -13.981 1.00 91.38 97 SER A C 1
ATOM 740 O O . SER A 1 97 ? 24.434 2.101 -12.852 1.00 91.38 97 SER A O 1
ATOM 742 N N . GLU A 1 98 ? 24.000 2.169 -15.059 1.00 94.31 98 GLU A N 1
ATOM 743 C CA . GLU A 1 98 ? 23.349 3.475 -15.050 1.00 94.31 9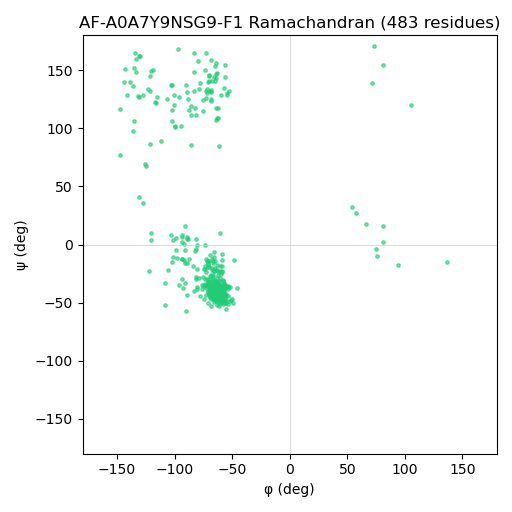8 GLU A CA 1
ATOM 744 C C . GLU A 1 98 ? 21.935 3.410 -14.467 1.00 94.31 98 GLU A C 1
ATOM 746 O O . GLU A 1 98 ? 21.110 2.562 -14.815 1.00 94.31 98 GLU A O 1
ATOM 751 N N . VAL A 1 99 ? 21.633 4.361 -13.579 1.00 95.50 99 VAL A N 1
ATOM 752 C CA . VAL A 1 99 ? 20.316 4.473 -12.931 1.00 95.50 99 VAL A CA 1
ATOM 753 C C . VAL A 1 99 ? 19.212 4.756 -13.953 1.00 95.50 99 VAL A C 1
ATOM 755 O O . VAL A 1 99 ? 18.109 4.229 -13.819 1.00 95.50 99 VAL A O 1
ATOM 758 N N . ASP A 1 100 ? 19.508 5.573 -14.968 1.00 95.44 100 ASP A N 1
ATOM 759 C CA . ASP A 1 100 ? 18.562 5.922 -16.035 1.00 95.44 100 ASP A CA 1
ATOM 760 C C . ASP A 1 100 ? 18.157 4.676 -16.834 1.00 95.44 100 ASP A C 1
ATOM 762 O O . ASP A 1 100 ? 16.974 4.461 -17.091 1.00 95.44 100 ASP A O 1
ATOM 766 N N . ASP A 1 101 ? 19.115 3.796 -17.138 1.00 95.94 101 ASP A N 1
ATOM 767 C CA . ASP A 1 101 ? 18.836 2.566 -17.874 1.00 95.94 101 ASP A CA 1
ATOM 768 C C . ASP A 1 101 ? 17.998 1.587 -17.045 1.00 95.94 101 ASP A C 1
ATOM 770 O O . ASP A 1 101 ? 17.023 1.024 -17.547 1.00 95.94 101 ASP A O 1
ATOM 774 N N . ARG A 1 102 ? 18.306 1.429 -15.748 1.00 97.12 102 ARG A N 1
ATOM 775 C CA . ARG A 1 102 ? 17.455 0.635 -14.843 1.00 97.12 102 ARG A CA 1
ATOM 776 C C . ARG A 1 102 ? 16.040 1.194 -14.764 1.00 97.12 102 ARG A C 1
ATOM 778 O O . ARG A 1 102 ? 15.081 0.424 -14.750 1.00 97.12 102 ARG A O 1
ATOM 785 N N . PHE A 1 103 ? 15.902 2.519 -14.735 1.00 97.62 103 PHE A N 1
ATOM 786 C CA . PHE A 1 103 ? 14.601 3.178 -14.690 1.00 97.62 103 PHE A CA 1
ATOM 787 C C . PHE A 1 103 ? 13.785 2.878 -15.943 1.00 97.62 103 PHE A C 1
ATOM 789 O O . PHE A 1 103 ? 12.658 2.408 -15.825 1.00 97.62 103 PHE A O 1
ATOM 796 N N . TYR A 1 104 ? 14.342 3.080 -17.139 1.00 97.50 104 TYR A N 1
ATOM 797 C CA . TYR A 1 104 ? 13.594 2.813 -18.365 1.00 97.50 104 TYR A CA 1
ATOM 798 C C . TYR A 1 104 ? 13.291 1.330 -18.554 1.00 97.50 104 TYR A C 1
ATOM 800 O O . TYR A 1 104 ? 12.163 1.009 -18.929 1.00 97.50 104 TYR A O 1
ATOM 808 N N . ALA A 1 105 ? 14.218 0.431 -18.212 1.00 97.06 105 ALA A N 1
ATOM 809 C CA . ALA A 1 105 ? 13.934 -1.000 -18.186 1.00 97.06 105 ALA A CA 1
ATOM 810 C C . ALA A 1 105 ? 12.751 -1.329 -17.258 1.00 97.06 105 ALA A C 1
ATOM 812 O O . ALA A 1 105 ? 11.894 -2.118 -17.639 1.00 97.06 105 ALA A O 1
ATOM 813 N N . ALA A 1 106 ? 12.638 -0.680 -16.093 1.00 97.19 106 ALA A N 1
ATOM 814 C CA . ALA A 1 106 ? 11.532 -0.882 -15.154 1.00 97.19 106 ALA A CA 1
ATOM 815 C C . ALA A 1 106 ? 10.159 -0.402 -15.668 1.00 97.19 106 ALA A C 1
ATOM 817 O O . ALA A 1 106 ? 9.142 -0.829 -15.131 1.00 97.19 106 ALA A O 1
ATOM 818 N N . THR A 1 107 ? 10.094 0.428 -16.718 1.00 97.06 107 THR A N 1
ATOM 819 C CA . THR A 1 107 ? 8.821 0.959 -17.258 1.00 97.06 107 THR A CA 1
ATOM 820 C C . THR A 1 107 ? 8.065 -0.008 -18.179 1.00 97.06 107 THR A C 1
ATOM 822 O O . THR A 1 107 ? 6.997 0.344 -18.688 1.00 97.06 107 THR A O 1
ATOM 825 N N . PHE A 1 108 ? 8.587 -1.219 -18.424 1.00 95.44 108 PHE A N 1
ATOM 826 C CA . PHE A 1 108 ? 8.038 -2.161 -19.411 1.00 95.44 108 PHE A CA 1
ATOM 827 C C . PHE A 1 108 ? 6.539 -2.452 -19.221 1.00 95.44 108 PHE A C 1
ATOM 829 O O . PHE A 1 108 ? 5.796 -2.599 -20.196 1.00 95.44 108 PHE A O 1
ATOM 836 N N . TRP A 1 109 ? 6.081 -2.497 -17.966 1.00 94.56 109 TRP A N 1
ATOM 837 C CA . TRP A 1 109 ? 4.712 -2.859 -17.593 1.00 94.56 109 TRP A CA 1
ATOM 838 C C . TRP A 1 109 ? 3.682 -1.853 -18.120 1.00 94.56 109 TRP A C 1
ATOM 840 O O . TRP A 1 109 ? 2.523 -2.204 -18.321 1.00 94.56 109 TRP A O 1
ATOM 850 N N . ARG A 1 110 ? 4.104 -0.618 -18.428 1.00 94.56 110 ARG A N 1
ATOM 851 C CA . ARG A 1 110 ? 3.262 0.411 -19.061 1.00 94.56 110 ARG A CA 1
ATOM 852 C C . ARG A 1 110 ? 2.880 0.063 -20.499 1.00 94.56 110 ARG A C 1
ATOM 854 O O . ARG A 1 110 ? 1.935 0.632 -21.044 1.00 94.56 110 ARG A O 1
ATOM 861 N N . PHE A 1 111 ? 3.654 -0.812 -21.136 1.00 94.62 111 PHE A N 1
ATOM 862 C CA . PHE A 1 111 ? 3.508 -1.182 -22.543 1.00 94.62 111 PHE A CA 1
ATOM 863 C C . PHE A 1 111 ? 2.969 -2.598 -22.716 1.00 94.62 111 PHE A C 1
ATOM 865 O O . PHE A 1 111 ? 2.253 -2.851 -23.683 1.00 94.62 111 PHE A O 1
ATOM 872 N N . ALA A 1 112 ? 3.323 -3.494 -21.798 1.00 92.88 112 ALA A N 1
ATOM 873 C CA . ALA A 1 112 ? 2.947 -4.898 -21.815 1.00 92.88 112 ALA A CA 1
ATOM 874 C C . ALA A 1 112 ? 2.783 -5.404 -20.367 1.00 92.88 112 ALA A C 1
ATOM 876 O O . ALA A 1 112 ? 3.694 -6.036 -19.831 1.00 92.88 112 ALA A O 1
ATOM 877 N N . PRO A 1 113 ? 1.660 -5.077 -19.698 1.00 89.69 113 PRO A N 1
ATOM 878 C CA . PRO A 1 113 ? 1.379 -5.596 -18.365 1.00 89.69 113 PRO A CA 1
ATOM 879 C C . PRO A 1 113 ? 1.116 -7.105 -18.445 1.00 89.69 113 PRO A C 1
ATOM 881 O O . PRO A 1 113 ? 0.243 -7.544 -19.192 1.00 89.69 113 PRO A O 1
ATOM 884 N N . ASP A 1 114 ? 1.860 -7.893 -17.670 1.00 89.19 114 ASP A N 1
ATOM 885 C CA . ASP A 1 114 ? 1.734 -9.352 -17.624 1.00 89.19 114 ASP A CA 1
ATOM 886 C C . ASP A 1 114 ? 1.899 -9.857 -16.183 1.00 89.19 114 ASP A C 1
ATOM 888 O O . ASP A 1 114 ? 2.873 -9.532 -15.502 1.00 89.19 114 ASP A O 1
ATOM 892 N N . GLN A 1 115 ? 0.945 -10.676 -15.728 1.00 89.06 115 GLN A N 1
ATOM 893 C CA . GLN A 1 115 ? 0.966 -11.315 -14.411 1.00 89.06 115 GLN A CA 1
ATOM 894 C C . GLN A 1 115 ? 2.137 -12.279 -14.226 1.00 89.06 115 GLN A C 1
ATOM 896 O O . GLN A 1 115 ? 2.543 -12.516 -13.091 1.00 89.06 115 GLN A O 1
ATOM 901 N N . SER A 1 116 ? 2.731 -12.792 -15.306 1.00 90.25 116 SER A N 1
ATOM 902 C CA . SER A 1 116 ? 3.930 -13.633 -15.216 1.00 90.25 116 SER A CA 1
ATOM 903 C C . SER A 1 116 ? 5.149 -12.894 -14.635 1.00 90.25 116 SER A C 1
ATOM 905 O O . SER A 1 116 ? 6.089 -13.528 -14.157 1.00 90.25 116 SER A O 1
ATOM 907 N N . LEU A 1 117 ? 5.122 -11.556 -14.617 1.00 90.31 117 LEU A N 1
ATOM 908 C CA . LEU A 1 117 ? 6.256 -10.707 -14.241 1.00 90.31 117 LEU A CA 1
ATOM 909 C C . LEU A 1 117 ? 6.201 -10.202 -12.799 1.00 90.31 117 LEU A C 1
ATOM 911 O O . LEU A 1 117 ? 7.058 -9.417 -12.396 1.00 90.31 117 LEU A O 1
ATOM 915 N N . VAL A 1 118 ? 5.234 -10.659 -11.999 1.00 94.88 118 VAL A N 1
ATOM 916 C CA . VAL A 1 118 ? 5.111 -10.250 -10.591 1.00 94.88 118 VAL A CA 1
ATOM 917 C C . VAL A 1 118 ? 6.376 -10.551 -9.784 1.00 94.88 118 VAL A C 1
ATOM 919 O O . VAL A 1 118 ? 6.835 -9.679 -9.053 1.00 94.88 118 VAL A O 1
ATOM 922 N N . THR A 1 119 ? 6.995 -11.720 -9.987 1.00 94.81 119 THR A N 1
ATOM 923 C CA . THR A 1 119 ? 8.255 -12.101 -9.324 1.00 94.81 119 THR A CA 1
ATOM 924 C C . THR A 1 119 ? 9.421 -11.237 -9.794 1.00 94.81 119 THR A C 1
ATOM 926 O O . THR A 1 119 ? 10.211 -10.769 -8.983 1.00 94.81 119 THR A O 1
ATOM 929 N N . PHE A 1 120 ? 9.502 -10.950 -11.098 1.00 95.44 120 PHE A N 1
ATOM 930 C CA . PHE A 1 120 ? 10.535 -10.064 -11.635 1.00 95.44 120 PHE A CA 1
ATOM 931 C C . PHE A 1 120 ? 10.448 -8.662 -11.015 1.00 95.44 120 PHE A C 1
ATOM 933 O O . PHE A 1 120 ? 11.463 -8.102 -10.597 1.00 95.44 120 PHE A O 1
ATOM 940 N N . LEU A 1 121 ? 9.236 -8.104 -10.936 1.00 97.31 121 LEU A N 1
ATOM 941 C CA . LEU A 1 121 ? 8.983 -6.785 -10.360 1.00 97.31 121 LEU A CA 1
ATOM 942 C C . LEU A 1 121 ? 9.295 -6.754 -8.859 1.00 97.31 121 LEU A C 1
ATOM 944 O O . LEU A 1 121 ? 9.981 -5.835 -8.410 1.00 97.31 121 LEU A O 1
ATOM 948 N N . SER A 1 122 ? 8.839 -7.749 -8.090 1.00 97.69 122 SER A N 1
ATOM 949 C CA . SER A 1 122 ? 9.066 -7.799 -6.641 1.00 97.69 122 SER A CA 1
ATOM 950 C C . SER A 1 122 ? 10.539 -8.015 -6.290 1.00 97.69 122 SER A C 1
ATOM 952 O O . SER A 1 122 ? 11.070 -7.291 -5.443 1.00 97.69 122 SER A O 1
ATOM 954 N N . ASP A 1 123 ? 11.230 -8.925 -6.984 1.00 97.12 123 ASP A N 1
ATOM 955 C CA . ASP A 1 123 ? 12.646 -9.219 -6.747 1.00 97.12 123 ASP A CA 1
ATOM 956 C C . ASP A 1 123 ? 13.525 -8.016 -7.073 1.00 97.12 123 ASP A C 1
ATOM 958 O O . ASP A 1 123 ? 14.368 -7.625 -6.266 1.00 97.12 123 ASP A O 1
ATOM 962 N N . ASN A 1 124 ? 13.297 -7.360 -8.214 1.00 97.31 124 ASN A N 1
ATOM 963 C CA . ASN A 1 124 ? 14.075 -6.178 -8.581 1.00 97.31 124 ASN A CA 1
ATOM 964 C C . ASN A 1 124 ? 13.739 -4.968 -7.698 1.00 97.31 124 ASN A C 1
ATOM 966 O O . ASN A 1 124 ? 14.639 -4.193 -7.366 1.00 97.31 124 ASN A O 1
ATOM 970 N N . ALA A 1 125 ? 12.485 -4.818 -7.252 1.00 97.88 125 ALA A N 1
ATOM 971 C CA . ALA A 1 125 ? 12.112 -3.772 -6.301 1.00 97.88 125 ALA A CA 1
ATOM 972 C C . ALA A 1 125 ? 12.796 -3.977 -4.944 1.00 97.88 125 ALA A C 1
ATOM 974 O O . ALA A 1 125 ? 13.244 -3.008 -4.329 1.00 97.88 125 ALA A O 1
ATOM 975 N N . ALA A 1 126 ? 12.907 -5.221 -4.475 1.00 96.62 126 ALA A N 1
ATOM 976 C CA . ALA A 1 126 ? 13.600 -5.554 -3.236 1.00 96.62 126 ALA A CA 1
ATOM 977 C C . ALA A 1 126 ? 15.132 -5.474 -3.388 1.00 96.62 126 ALA A C 1
ATOM 979 O O . ALA A 1 126 ? 15.818 -5.029 -2.467 1.00 96.62 126 ALA A O 1
ATOM 980 N N . ALA A 1 127 ? 15.685 -5.849 -4.541 1.00 94.62 127 ALA A N 1
ATOM 981 C CA . ALA A 1 127 ? 17.124 -5.825 -4.791 1.00 94.62 127 ALA A CA 1
ATOM 982 C C . ALA A 1 127 ? 17.680 -4.406 -4.980 1.00 94.62 127 ALA A C 1
ATOM 984 O O . ALA A 1 127 ? 18.802 -4.141 -4.549 1.00 94.62 127 ALA A O 1
ATOM 985 N N . GLU A 1 128 ? 16.909 -3.489 -5.582 1.00 95.19 128 GLU A N 1
ATOM 986 C CA . GLU A 1 128 ? 17.383 -2.139 -5.899 1.00 95.19 128 GLU A CA 1
ATOM 987 C C . GLU A 1 128 ? 17.927 -1.446 -4.650 1.00 95.19 128 GLU A C 1
ATOM 989 O O . GLU A 1 128 ? 17.264 -1.409 -3.607 1.00 95.19 128 GLU A O 1
ATOM 994 N N . GLU A 1 129 ? 19.141 -0.895 -4.725 1.00 88.38 129 GLU A N 1
ATOM 995 C CA . GLU A 1 129 ? 19.795 -0.362 -3.542 1.00 88.38 129 GLU A CA 1
ATOM 996 C C . GLU A 1 129 ? 19.479 1.102 -3.297 1.00 88.38 129 GLU A C 1
ATOM 998 O O . GLU A 1 129 ? 18.984 1.447 -2.218 1.00 88.38 129 GLU A O 1
ATOM 1003 N N . THR A 1 130 ? 19.775 1.939 -4.282 1.00 87.44 130 THR A N 1
ATOM 1004 C CA . THR A 1 130 ? 19.904 3.391 -4.124 1.00 87.44 130 THR A CA 1
ATOM 1005 C C . THR A 1 130 ? 18.961 4.167 -5.033 1.00 87.44 130 THR A C 1
ATOM 1007 O O . THR A 1 130 ? 18.621 5.307 -4.711 1.00 87.44 130 THR A O 1
ATOM 1010 N N . ALA A 1 131 ? 18.493 3.575 -6.133 1.00 95.44 131 ALA A N 1
ATOM 1011 C CA . ALA A 1 131 ? 17.661 4.273 -7.100 1.00 95.44 131 ALA A CA 1
ATOM 1012 C C . ALA A 1 131 ? 16.174 4.233 -6.711 1.00 95.44 131 ALA A C 1
ATOM 1014 O O . ALA A 1 131 ? 15.402 3.397 -7.178 1.00 95.44 131 ALA A O 1
ATOM 1015 N N . GLU A 1 132 ? 15.745 5.173 -5.864 1.00 96.06 132 GLU A N 1
ATOM 1016 C CA . GLU A 1 132 ? 14.356 5.216 -5.375 1.00 96.06 132 GLU A CA 1
ATOM 1017 C C . GLU A 1 132 ? 13.319 5.389 -6.494 1.00 96.06 132 GLU A C 1
ATOM 1019 O O . GLU A 1 132 ? 12.215 4.865 -6.381 1.00 96.06 132 GLU A O 1
ATOM 1024 N N . LEU A 1 133 ? 13.657 6.088 -7.585 1.00 96.62 133 LEU A N 1
ATOM 1025 C CA . LEU A 1 133 ? 12.760 6.222 -8.741 1.00 96.62 133 LEU A CA 1
ATOM 1026 C C . LEU A 1 133 ? 12.549 4.888 -9.464 1.00 96.62 133 LEU A C 1
ATOM 1028 O O . LEU A 1 133 ? 11.427 4.586 -9.852 1.00 96.62 133 LEU A O 1
ATOM 1032 N N . VAL A 1 134 ? 13.599 4.070 -9.584 1.00 97.94 134 VAL A N 1
ATOM 1033 C CA . VAL A 1 134 ? 13.508 2.720 -10.161 1.00 97.94 134 VAL A CA 1
ATOM 1034 C C . VAL A 1 134 ? 12.629 1.844 -9.275 1.00 97.94 134 VAL A C 1
ATOM 1036 O O . VAL A 1 134 ? 11.709 1.197 -9.764 1.00 97.94 134 VAL A O 1
ATOM 1039 N N . ARG A 1 135 ? 12.850 1.870 -7.953 1.00 97.88 135 ARG A N 1
ATOM 1040 C CA . ARG A 1 135 ? 12.032 1.096 -7.009 1.00 97.88 135 ARG A CA 1
ATOM 1041 C C . ARG A 1 135 ? 10.558 1.487 -7.074 1.00 97.88 135 ARG A C 1
ATOM 1043 O O . ARG A 1 135 ? 9.703 0.609 -7.100 1.00 97.88 135 ARG A O 1
ATOM 1050 N N . LYS A 1 136 ? 10.266 2.789 -7.099 1.00 97.12 136 LYS A N 1
ATOM 1051 C CA . LYS A 1 136 ? 8.900 3.306 -7.244 1.00 97.12 136 LYS A CA 1
ATOM 1052 C C . LYS A 1 136 ? 8.243 2.793 -8.518 1.00 97.12 136 LYS A C 1
ATOM 1054 O O . LYS A 1 136 ? 7.129 2.298 -8.444 1.00 97.12 136 LYS A O 1
ATOM 1059 N N . GLU A 1 137 ? 8.957 2.839 -9.639 1.00 97.00 137 GLU A N 1
ATOM 1060 C CA . GLU A 1 137 ? 8.456 2.342 -10.921 1.00 97.00 137 GLU A CA 1
ATOM 1061 C C . GLU A 1 137 ? 8.142 0.840 -10.891 1.00 97.00 137 GLU A C 1
ATOM 1063 O O . GLU A 1 137 ? 7.105 0.410 -11.392 1.00 97.00 137 GLU A O 1
ATOM 1068 N N . LEU A 1 138 ? 9.016 0.037 -10.277 1.00 97.94 138 LEU A N 1
ATOM 1069 C CA . LEU A 1 138 ? 8.818 -1.408 -10.142 1.00 97.94 138 LEU A CA 1
ATOM 1070 C C . LEU A 1 138 ? 7.630 -1.741 -9.231 1.00 97.94 138 LEU A C 1
ATOM 1072 O O . LEU A 1 138 ? 6.850 -2.636 -9.545 1.00 97.94 138 LEU A O 1
ATOM 1076 N N . VAL A 1 139 ? 7.473 -1.017 -8.119 1.00 97.44 139 VAL A N 1
ATOM 1077 C CA . VAL A 1 139 ? 6.346 -1.216 -7.196 1.00 97.44 139 VAL A CA 1
ATOM 1078 C C . VAL A 1 139 ? 5.029 -0.742 -7.807 1.00 97.44 139 VAL A C 1
ATOM 1080 O O . VAL A 1 139 ? 4.022 -1.423 -7.642 1.00 97.44 139 VAL A O 1
ATOM 1083 N N . GLU A 1 140 ? 5.021 0.362 -8.554 1.00 95.44 140 GLU A N 1
ATOM 1084 C CA . GLU A 1 140 ? 3.841 0.810 -9.306 1.00 95.44 140 GLU A CA 1
ATOM 1085 C C . GLU A 1 140 ? 3.411 -0.243 -10.335 1.00 95.44 140 GLU A C 1
ATOM 1087 O O . GLU A 1 140 ? 2.239 -0.624 -10.400 1.00 95.44 140 GLU A O 1
ATOM 1092 N N . GLY A 1 141 ? 4.375 -0.802 -11.074 1.00 95.44 141 GLY A N 1
ATOM 1093 C CA . GLY A 1 141 ? 4.130 -1.929 -11.968 1.00 95.44 141 GLY A CA 1
ATOM 1094 C C . GLY A 1 141 ? 3.568 -3.144 -11.238 1.00 95.44 141 GLY A C 1
ATOM 1095 O O . GLY A 1 141 ? 2.589 -3.735 -11.691 1.00 95.44 141 GLY A O 1
ATOM 1096 N N . LEU A 1 142 ? 4.136 -3.494 -10.080 1.00 96.69 142 LEU A N 1
ATOM 1097 C CA . LEU A 1 142 ? 3.697 -4.635 -9.275 1.00 96.69 142 LEU A CA 1
ATOM 1098 C C . LEU A 1 142 ? 2.254 -4.467 -8.782 1.00 96.69 142 LEU A C 1
ATOM 1100 O O . LEU A 1 142 ? 1.445 -5.387 -8.917 1.00 96.69 142 LEU A O 1
ATOM 1104 N N . VAL A 1 143 ? 1.909 -3.284 -8.271 1.00 94.94 143 VAL A N 1
ATOM 1105 C CA . VAL A 1 143 ? 0.541 -2.949 -7.849 1.00 94.94 143 VAL A CA 1
ATOM 1106 C C . VAL A 1 143 ? -0.411 -2.967 -9.042 1.00 94.94 143 VAL A C 1
ATOM 1108 O O . VAL A 1 143 ? -1.512 -3.504 -8.946 1.00 94.94 143 VAL A O 1
ATOM 1111 N N . THR A 1 144 ? 0.007 -2.429 -10.188 1.00 92.81 144 THR A N 1
ATOM 1112 C CA . THR A 1 144 ? -0.815 -2.411 -11.403 1.00 92.81 144 THR A CA 1
ATOM 1113 C C . THR A 1 144 ? -1.107 -3.818 -11.926 1.00 92.81 144 THR A C 1
ATOM 1115 O O . THR A 1 144 ? -2.234 -4.089 -12.339 1.00 92.81 144 THR A O 1
ATOM 1118 N N . VAL A 1 145 ? -0.127 -4.721 -11.886 1.00 93.12 145 VAL A N 1
ATOM 1119 C CA . VAL A 1 145 ? -0.269 -6.098 -12.380 1.00 93.12 145 VAL A CA 1
ATOM 1120 C C . VAL A 1 145 ? -1.066 -6.985 -11.412 1.00 93.12 145 VAL A C 1
ATOM 1122 O O . VAL A 1 145 ? -1.864 -7.810 -11.856 1.00 93.12 145 VAL A O 1
ATOM 1125 N N . THR A 1 146 ? -0.878 -6.820 -10.100 1.00 93.44 146 THR A N 1
ATOM 1126 C CA . THR A 1 146 ? -1.596 -7.603 -9.070 1.00 93.44 146 THR A CA 1
ATOM 1127 C C . THR A 1 146 ? -3.003 -7.073 -8.784 1.00 93.44 146 THR A C 1
ATOM 1129 O O . THR A 1 146 ? -3.895 -7.829 -8.401 1.00 93.44 146 THR A O 1
ATOM 1132 N N . GLY A 1 147 ? -3.218 -5.767 -8.948 1.00 90.94 147 GLY A N 1
ATOM 1133 C CA . GLY A 1 147 ? -4.477 -5.078 -8.664 1.00 90.94 147 GLY A CA 1
ATOM 1134 C C . GLY A 1 147 ? -4.766 -4.833 -7.177 1.00 90.94 147 GLY A C 1
ATOM 1135 O O . GLY A 1 147 ? -5.690 -4.072 -6.880 1.00 90.94 147 GLY A O 1
ATOM 1136 N N . HIS A 1 148 ? -3.983 -5.425 -6.263 1.00 91.31 148 HIS A N 1
ATOM 1137 C CA . HIS A 1 148 ? -4.236 -5.412 -4.819 1.00 91.31 148 HIS A CA 1
ATOM 1138 C C . HIS A 1 148 ? -2.961 -5.141 -4.001 1.00 91.31 148 HIS A C 1
ATOM 1140 O O . HIS A 1 148 ? -1.896 -5.722 -4.251 1.00 91.31 148 HIS A O 1
ATOM 1146 N N . TYR A 1 149 ? -3.066 -4.283 -2.980 1.00 95.06 149 TYR A N 1
ATOM 1147 C CA . TYR A 1 149 ? -1.932 -3.957 -2.106 1.00 95.06 149 TYR A CA 1
ATOM 1148 C C . TYR A 1 149 ? -1.529 -5.112 -1.183 1.00 95.06 149 TYR A C 1
ATOM 1150 O O . TYR A 1 149 ? -0.339 -5.279 -0.916 1.00 95.06 149 TYR A O 1
ATOM 1158 N N . ASP A 1 150 ? -2.467 -5.935 -0.715 1.00 95.06 150 ASP A N 1
ATOM 1159 C CA . ASP A 1 150 ? -2.156 -7.096 0.125 1.00 95.06 150 ASP A CA 1
ATOM 1160 C C . ASP A 1 150 ? -1.276 -8.131 -0.600 1.00 95.06 150 ASP A C 1
ATOM 1162 O O . ASP A 1 150 ? -0.288 -8.610 -0.038 1.00 95.06 150 ASP A O 1
ATOM 1166 N N . GLN A 1 151 ? -1.567 -8.426 -1.867 1.00 96.00 151 GLN A N 1
ATOM 1167 C CA . GLN A 1 151 ? -0.756 -9.302 -2.709 1.00 96.00 151 GLN A CA 1
ATOM 1168 C C . GLN A 1 151 ? 0.612 -8.679 -3.009 1.00 96.00 151 GLN A C 1
ATOM 1170 O O . GLN A 1 151 ? 1.628 -9.369 -2.925 1.00 96.00 151 GLN A O 1
ATOM 1175 N N . THR A 1 152 ? 0.654 -7.373 -3.289 1.00 96.88 152 THR A N 1
ATOM 1176 C CA . THR A 1 152 ? 1.911 -6.628 -3.472 1.00 96.88 152 THR A CA 1
ATOM 1177 C C . THR A 1 152 ? 2.812 -6.745 -2.241 1.00 96.88 152 THR A C 1
ATOM 1179 O O . THR A 1 152 ? 4.000 -7.041 -2.370 1.00 96.88 152 THR A O 1
ATOM 1182 N N . LEU A 1 153 ? 2.258 -6.557 -1.039 1.00 97.88 153 LEU A N 1
ATOM 1183 C CA . LEU A 1 153 ? 3.006 -6.676 0.213 1.00 97.88 153 LEU A CA 1
ATOM 1184 C C . LEU A 1 153 ? 3.537 -8.094 0.439 1.00 97.88 153 LEU A C 1
ATOM 1186 O O . LEU A 1 153 ? 4.681 -8.237 0.863 1.00 97.88 153 LEU A O 1
ATOM 1190 N N . ARG A 1 154 ? 2.753 -9.134 0.127 1.00 97.50 154 ARG A N 1
ATOM 1191 C CA . ARG A 1 154 ? 3.199 -10.536 0.238 1.00 97.50 154 ARG A CA 1
ATOM 1192 C C . ARG A 1 154 ? 4.381 -10.831 -0.683 1.00 97.50 154 ARG A C 1
ATOM 1194 O O . ARG A 1 154 ? 5.386 -11.350 -0.212 1.00 97.50 154 ARG A O 1
ATOM 1201 N N . LEU A 1 155 ? 4.290 -10.436 -1.952 1.00 97.69 155 LEU A N 1
ATOM 1202 C CA . LEU A 1 155 ? 5.359 -10.649 -2.932 1.00 97.69 155 LEU A CA 1
ATOM 1203 C C . LEU A 1 155 ? 6.627 -9.869 -2.570 1.00 97.69 155 LEU A C 1
ATOM 1205 O O . LEU A 1 155 ? 7.724 -10.416 -2.602 1.00 97.69 155 LEU A O 1
ATOM 1209 N N . LEU A 1 156 ? 6.490 -8.606 -2.150 1.00 97.88 156 LEU A N 1
ATOM 1210 C CA . LEU A 1 156 ? 7.631 -7.831 -1.658 1.00 97.88 156 LEU A CA 1
ATOM 1211 C C . LEU A 1 156 ? 8.241 -8.450 -0.402 1.00 97.88 156 LEU A C 1
ATOM 1213 O O . LEU A 1 156 ? 9.460 -8.435 -0.262 1.00 97.88 156 LEU A O 1
ATOM 1217 N N . ASN A 1 157 ? 7.426 -8.986 0.505 1.00 97.00 157 ASN A N 1
ATOM 1218 C CA . ASN A 1 157 ? 7.921 -9.668 1.691 1.00 97.00 157 ASN A CA 1
ATOM 1219 C C . ASN A 1 157 ? 8.739 -10.911 1.322 1.00 97.00 157 ASN A C 1
ATOM 1221 O O . ASN A 1 157 ? 9.852 -11.061 1.812 1.00 97.00 157 ASN A O 1
ATOM 1225 N N . GLU A 1 158 ? 8.231 -11.757 0.421 1.00 96.56 158 GLU A N 1
ATOM 1226 C CA . GLU A 1 158 ? 8.945 -12.936 -0.090 1.00 96.56 158 GLU A CA 1
ATOM 1227 C C . GLU A 1 158 ? 10.293 -12.550 -0.717 1.00 96.56 158 GLU A C 1
ATOM 1229 O O . GLU A 1 158 ? 11.329 -13.113 -0.353 1.00 96.56 158 GLU A O 1
ATOM 1234 N N . SER A 1 159 ? 10.302 -11.530 -1.579 1.00 96.38 159 SER A N 1
ATOM 1235 C CA . SER A 1 159 ? 11.522 -11.012 -2.205 1.00 96.38 159 SER A CA 1
ATOM 1236 C C . SER A 1 159 ? 12.487 -10.379 -1.195 1.00 96.38 159 SER A C 1
ATOM 1238 O O . SER A 1 159 ? 13.692 -10.571 -1.289 1.00 96.38 159 SER A O 1
ATOM 1240 N N . LEU A 1 160 ? 12.003 -9.657 -0.181 1.00 94.88 160 LEU A N 1
ATOM 1241 C CA . LEU A 1 160 ? 12.852 -9.134 0.898 1.00 94.88 160 LEU A CA 1
ATOM 1242 C C . LEU A 1 160 ? 13.477 -10.266 1.723 1.00 94.88 160 LEU A C 1
ATOM 1244 O O . LEU A 1 160 ? 14.623 -10.150 2.157 1.00 94.88 160 LEU A O 1
ATOM 1248 N N . HIS A 1 161 ? 12.743 -11.363 1.910 1.00 91.94 161 HIS A N 1
ATOM 1249 C CA . HIS A 1 161 ? 13.183 -12.540 2.654 1.00 91.94 161 HIS A CA 1
ATOM 1250 C C . HIS A 1 161 ? 14.224 -13.389 1.917 1.00 91.94 161 HIS A C 1
ATOM 1252 O O . HIS A 1 161 ? 14.895 -14.220 2.536 1.00 91.94 161 HIS A O 1
ATOM 1258 N N . SER A 1 162 ? 14.348 -13.224 0.600 1.00 91.12 162 SER A N 1
ATOM 1259 C CA . SER A 1 162 ? 15.351 -13.926 -0.202 1.00 91.12 162 SER A CA 1
ATOM 1260 C C . SER A 1 162 ? 16.714 -13.220 -0.181 1.00 91.12 162 SER A C 1
ATOM 1262 O O . SER A 1 162 ? 17.738 -13.855 -0.447 1.00 91.12 162 SER A O 1
ATOM 1264 N N . ILE A 1 163 ? 16.759 -11.936 0.202 1.00 88.75 163 ILE A N 1
ATOM 1265 C CA . ILE A 1 163 ? 17.990 -11.141 0.217 1.00 88.75 163 ILE A CA 1
ATOM 1266 C C . ILE A 1 163 ? 18.896 -11.569 1.373 1.00 88.75 163 ILE A C 1
ATOM 1268 O O . ILE A 1 163 ? 18.527 -11.543 2.548 1.00 88.75 163 ILE A O 1
ATOM 1272 N N . ARG A 1 164 ? 20.145 -11.897 1.037 1.00 86.31 164 ARG A N 1
ATOM 1273 C CA . ARG A 1 164 ? 21.220 -12.144 2.001 1.00 86.31 164 ARG A CA 1
ATOM 1274 C C . ARG A 1 164 ? 22.112 -10.913 2.094 1.00 86.31 164 ARG A C 1
ATOM 1276 O O . ARG A 1 164 ? 22.588 -10.414 1.081 1.00 86.31 164 ARG A O 1
ATOM 1283 N N . PHE A 1 165 ? 22.346 -10.440 3.315 1.00 83.38 165 PHE A N 1
ATOM 1284 C CA . PHE A 1 165 ? 23.286 -9.356 3.589 1.00 83.38 165 PHE A CA 1
ATOM 1285 C C . PHE A 1 165 ? 24.535 -9.927 4.256 1.00 83.38 165 PHE A C 1
ATOM 1287 O O . PHE A 1 165 ? 24.435 -10.559 5.304 1.00 83.38 165 PHE A O 1
ATOM 1294 N N . GLU A 1 166 ? 25.704 -9.651 3.684 1.00 79.69 166 GLU A N 1
ATOM 1295 C CA . GLU A 1 166 ? 27.008 -10.013 4.265 1.00 79.69 166 GLU A CA 1
ATOM 1296 C C . GLU A 1 166 ? 27.551 -8.931 5.225 1.00 79.69 166 GLU A C 1
ATOM 1298 O O . GLU A 1 166 ? 28.670 -9.022 5.722 1.00 79.69 166 GLU A O 1
ATOM 1303 N N . ALA A 1 167 ? 26.766 -7.883 5.496 1.00 78.62 167 ALA A N 1
ATOM 1304 C CA . ALA A 1 167 ? 27.169 -6.754 6.331 1.00 78.62 167 ALA A CA 1
ATOM 1305 C C . ALA A 1 167 ? 27.208 -7.093 7.835 1.00 78.62 167 ALA A C 1
ATOM 1307 O O . ALA A 1 167 ? 26.380 -7.850 8.340 1.00 78.62 167 ALA A O 1
ATOM 1308 N N . GLU A 1 168 ? 28.093 -6.417 8.580 1.00 75.25 168 GLU A N 1
ATOM 1309 C CA . GLU A 1 168 ? 28.238 -6.551 10.045 1.00 75.25 168 GLU A CA 1
ATOM 1310 C C . GLU A 1 168 ? 26.949 -6.202 10.831 1.00 75.25 168 GLU A C 1
ATOM 1312 O O . GLU A 1 168 ? 26.718 -6.681 11.949 1.00 75.25 168 GLU A O 1
ATOM 1317 N N . ASP A 1 169 ? 26.088 -5.370 10.235 1.00 87.69 169 ASP A N 1
ATOM 1318 C CA . ASP A 1 169 ? 24.733 -5.065 10.704 1.00 87.69 169 ASP A CA 1
ATOM 1319 C C . ASP A 1 169 ? 23.710 -5.319 9.582 1.00 87.69 169 ASP A C 1
ATOM 1321 O O . ASP A 1 169 ? 23.113 -4.405 8.994 1.00 87.69 169 ASP A O 1
ATOM 1325 N N . ALA A 1 170 ? 23.536 -6.603 9.262 1.00 90.31 170 ALA A N 1
ATOM 1326 C CA . ALA A 1 170 ? 22.521 -7.088 8.331 1.00 90.31 170 ALA A CA 1
ATOM 1327 C C . ALA A 1 170 ? 21.105 -6.612 8.714 1.00 90.31 170 ALA A C 1
ATOM 1329 O O . ALA A 1 170 ? 20.336 -6.232 7.832 1.00 90.31 170 ALA A O 1
ATOM 1330 N N . GLY A 1 171 ? 20.796 -6.538 10.017 1.00 92.50 171 GLY A N 1
ATOM 1331 C CA . GLY A 1 171 ? 19.520 -6.045 10.547 1.00 92.50 171 GLY A CA 1
ATOM 1332 C C . GLY A 1 171 ? 19.211 -4.606 10.119 1.00 92.50 171 GLY A C 1
ATOM 1333 O O . GLY A 1 171 ? 18.137 -4.323 9.587 1.00 92.50 171 GLY A O 1
ATOM 1334 N N . SER A 1 172 ? 20.161 -3.680 10.268 1.00 93.62 172 SER A N 1
ATOM 1335 C CA . SER A 1 172 ? 19.966 -2.302 9.784 1.0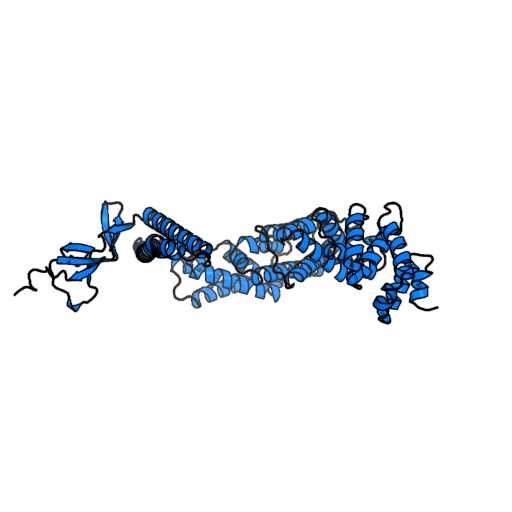0 93.62 172 SER A CA 1
ATOM 1336 C C . SER A 1 172 ? 19.843 -2.214 8.263 1.00 93.62 172 SER A C 1
ATOM 1338 O O . SER A 1 172 ? 19.141 -1.340 7.751 1.00 93.62 172 SER A O 1
ATOM 1340 N N . SER A 1 173 ? 20.514 -3.102 7.530 1.00 93.25 173 SER A N 1
ATOM 1341 C CA . SER A 1 173 ? 20.453 -3.130 6.066 1.00 93.25 173 SER A CA 1
ATOM 1342 C C . SER A 1 173 ? 19.070 -3.563 5.576 1.00 93.25 173 SER A C 1
ATOM 1344 O O . SER A 1 173 ? 18.468 -2.851 4.765 1.00 93.25 173 SER A O 1
ATOM 1346 N N . ILE A 1 174 ? 18.508 -4.637 6.147 1.00 94.38 174 ILE A N 1
ATOM 1347 C CA . ILE A 1 174 ? 17.136 -5.056 5.836 1.00 94.38 174 ILE A CA 1
ATOM 1348 C C . ILE A 1 174 ? 16.107 -4.023 6.312 1.00 94.38 174 ILE A C 1
ATOM 1350 O O . ILE A 1 174 ? 15.177 -3.733 5.570 1.00 94.38 174 ILE A O 1
ATOM 1354 N N . ALA A 1 175 ? 16.298 -3.368 7.467 1.00 95.19 175 ALA A N 1
ATOM 1355 C CA . ALA A 1 175 ? 15.391 -2.313 7.936 1.00 95.19 175 ALA A CA 1
ATOM 1356 C C . ALA A 1 175 ? 15.311 -1.140 6.944 1.00 95.19 175 ALA A C 1
ATOM 1358 O O . ALA A 1 175 ? 14.222 -0.691 6.579 1.00 95.19 175 ALA A O 1
ATOM 1359 N N . ARG A 1 176 ? 16.464 -0.667 6.446 1.00 95.25 176 ARG A N 1
ATOM 1360 C CA . ARG A 1 176 ? 16.508 0.386 5.418 1.00 95.25 176 ARG A CA 1
ATOM 1361 C C . ARG A 1 176 ? 15.864 -0.077 4.117 1.00 95.25 176 ARG A C 1
ATOM 1363 O O . ARG A 1 176 ? 15.179 0.722 3.478 1.00 95.25 176 ARG A O 1
ATOM 1370 N N . ARG A 1 177 ? 16.079 -1.336 3.720 1.00 94.94 177 ARG A N 1
ATOM 1371 C CA . ARG A 1 177 ? 15.483 -1.893 2.503 1.00 94.94 177 ARG A CA 1
ATOM 1372 C C . ARG A 1 177 ? 13.965 -1.988 2.616 1.00 94.94 177 ARG A C 1
ATOM 1374 O O . ARG A 1 177 ? 13.273 -1.465 1.747 1.00 94.94 177 ARG A O 1
ATOM 1381 N N . LEU A 1 178 ? 13.468 -2.557 3.711 1.00 96.44 178 LEU A N 1
ATOM 1382 C CA . LEU A 1 178 ? 12.050 -2.639 4.038 1.00 96.44 178 LEU A CA 1
ATOM 1383 C C . LEU A 1 178 ? 11.402 -1.255 3.990 1.00 96.44 178 LEU A C 1
ATOM 1385 O O . LEU A 1 178 ? 10.429 -1.063 3.267 1.00 96.44 178 LEU A O 1
ATOM 1389 N N . ARG A 1 179 ? 11.992 -0.270 4.681 1.00 97.38 179 ARG A N 1
ATOM 1390 C CA . ARG A 1 179 ? 11.519 1.119 4.665 1.00 97.38 179 ARG A CA 1
ATOM 1391 C C . ARG A 1 179 ? 11.357 1.650 3.242 1.00 97.38 179 ARG A C 1
ATOM 1393 O O . ARG A 1 179 ? 10.327 2.217 2.907 1.00 97.38 179 ARG A O 1
ATOM 1400 N N . ARG A 1 180 ? 12.366 1.466 2.388 1.00 97.69 180 ARG A N 1
ATOM 1401 C CA . ARG A 1 180 ? 12.330 1.955 1.001 1.00 97.69 180 ARG A CA 1
ATOM 1402 C C . ARG A 1 180 ? 11.251 1.255 0.168 1.00 97.69 180 ARG A C 1
ATOM 1404 O O . ARG A 1 180 ? 10.563 1.924 -0.598 1.00 97.69 180 ARG A O 1
ATOM 1411 N N . CYS A 1 181 ? 11.059 -0.054 0.340 1.00 97.88 181 CYS A N 1
ATOM 1412 C CA . CYS A 1 181 ? 9.979 -0.791 -0.323 1.00 97.88 181 CYS A CA 1
ATOM 1413 C C . CYS A 1 181 ? 8.595 -0.314 0.135 1.00 97.88 181 CYS A C 1
ATOM 1415 O O . CYS A 1 181 ? 7.755 -0.011 -0.706 1.00 97.88 181 CYS A O 1
ATOM 1417 N N . LEU A 1 182 ? 8.369 -0.164 1.443 1.00 97.94 182 LEU A N 1
ATOM 1418 C CA . LEU A 1 182 ? 7.097 0.341 1.971 1.00 97.94 182 LEU A CA 1
ATOM 1419 C C . LEU A 1 182 ? 6.822 1.785 1.532 1.00 97.94 182 LEU A C 1
ATOM 1421 O O . LEU A 1 182 ? 5.695 2.100 1.160 1.00 97.94 182 LEU A O 1
ATOM 1425 N N . ALA A 1 183 ? 7.850 2.635 1.470 1.00 97.25 183 ALA A N 1
ATOM 1426 C CA . ALA A 1 183 ? 7.727 3.992 0.939 1.00 97.25 183 ALA A CA 1
ATOM 1427 C C . ALA A 1 183 ? 7.352 4.016 -0.550 1.00 97.25 183 ALA A C 1
ATOM 1429 O O . ALA A 1 183 ? 6.619 4.903 -0.986 1.00 97.25 183 ALA A O 1
ATOM 1430 N N . ALA A 1 184 ? 7.828 3.046 -1.335 1.00 97.31 184 ALA A N 1
ATOM 1431 C CA . ALA A 1 184 ? 7.416 2.881 -2.725 1.00 97.31 184 ALA A CA 1
ATOM 1432 C C . ALA A 1 184 ? 5.960 2.387 -2.839 1.00 97.31 184 ALA A C 1
ATOM 1434 O O . ALA A 1 184 ? 5.225 2.904 -3.675 1.00 97.31 184 ALA A O 1
ATOM 1435 N N . VAL A 1 185 ? 5.504 1.488 -1.957 1.00 97.06 185 VAL A N 1
ATOM 1436 C CA . VAL A 1 185 ? 4.086 1.067 -1.889 1.00 97.06 185 VAL A CA 1
ATOM 1437 C C . VAL A 1 185 ? 3.182 2.233 -1.483 1.00 97.06 185 VAL A C 1
ATOM 1439 O O . VAL A 1 185 ? 2.128 2.456 -2.067 1.00 97.06 185 VAL A O 1
ATOM 1442 N N . ARG A 1 186 ? 3.604 3.042 -0.509 1.00 95.56 186 ARG A N 1
ATOM 1443 C CA . ARG A 1 186 ? 2.869 4.253 -0.134 1.00 95.56 186 ARG A CA 1
ATOM 1444 C C . ARG A 1 186 ? 2.847 5.283 -1.263 1.00 95.56 186 ARG A C 1
ATOM 1446 O O . ARG A 1 186 ? 1.904 6.058 -1.372 1.00 95.56 186 ARG A O 1
ATOM 1453 N N . HIS A 1 187 ? 3.884 5.333 -2.093 1.00 94.31 187 HIS A N 1
ATOM 1454 C CA . HIS A 1 187 ? 3.899 6.233 -3.239 1.00 94.31 187 HIS A CA 1
ATOM 1455 C C . HIS A 1 187 ? 2.833 5.852 -4.273 1.00 94.31 187 HIS A C 1
ATOM 1457 O O . HIS A 1 187 ? 2.112 6.744 -4.713 1.00 94.31 187 HIS A O 1
ATOM 1463 N N . SER A 1 188 ? 2.679 4.560 -4.579 1.00 93.88 188 SER A N 1
ATOM 1464 C CA . SER A 1 188 ? 1.662 4.076 -5.527 1.00 93.88 188 SER A CA 1
ATOM 1465 C C . SER A 1 188 ? 0.225 4.246 -5.025 1.00 93.88 188 SER A C 1
ATOM 1467 O O . SER A 1 188 ? -0.716 4.296 -5.807 1.00 93.88 188 SER A O 1
ATOM 1469 N N . MET A 1 189 ? 0.029 4.396 -3.713 1.00 91.31 189 MET A N 1
ATOM 1470 C CA . MET A 1 189 ? -1.253 4.777 -3.104 1.00 91.31 189 MET A CA 1
ATOM 1471 C C . MET A 1 189 ? -1.702 6.208 -3.442 1.00 91.31 189 MET A C 1
ATOM 1473 O O . MET A 1 189 ? -2.894 6.500 -3.431 1.00 91.31 189 MET A O 1
ATOM 1477 N N . GLY A 1 190 ? -0.770 7.112 -3.752 1.00 77.25 190 GLY A N 1
ATOM 1478 C CA . GLY A 1 190 ? -1.086 8.505 -4.085 1.00 77.25 190 GLY A CA 1
ATOM 1479 C C . GLY A 1 190 ? -1.534 8.735 -5.532 1.00 77.25 190 GLY A C 1
ATOM 1480 O O . GLY A 1 190 ? -1.853 9.873 -5.883 1.00 77.25 190 GLY A O 1
ATOM 1481 N N . GLU A 1 191 ? -1.521 7.706 -6.383 1.00 70.56 191 GLU A N 1
ATOM 1482 C CA . GLU A 1 191 ? -1.861 7.841 -7.800 1.00 70.56 191 GLU A CA 1
ATOM 1483 C C . GLU A 1 191 ? -3.380 7.885 -8.050 1.00 70.56 191 GLU A C 1
ATOM 1485 O O . GLU A 1 191 ? -4.201 7.457 -7.242 1.00 70.56 191 GLU A O 1
ATOM 1490 N N . THR A 1 192 ? -3.781 8.446 -9.197 1.00 52.66 192 THR A N 1
ATOM 1491 C CA . THR A 1 192 ? -5.180 8.807 -9.513 1.00 52.66 192 THR A CA 1
ATOM 1492 C C . THR A 1 192 ? -6.118 7.602 -9.650 1.00 52.66 192 THR A C 1
ATOM 1494 O O . THR A 1 192 ? -7.338 7.766 -9.672 1.00 52.66 192 THR A O 1
ATOM 1497 N N . ILE A 1 193 ? -5.566 6.393 -9.760 1.00 66.56 193 ILE A N 1
ATOM 1498 C CA . ILE A 1 193 ? -6.322 5.148 -9.862 1.00 66.56 193 ILE A CA 1
ATOM 1499 C C . ILE A 1 193 ? -6.335 4.500 -8.480 1.00 66.56 193 ILE A C 1
ATOM 1501 O O . ILE A 1 193 ? -5.367 3.858 -8.084 1.00 66.56 193 ILE A O 1
ATOM 1505 N N . ILE A 1 194 ? -7.448 4.641 -7.757 1.00 68.38 194 ILE A N 1
ATOM 1506 C CA . ILE A 1 194 ? -7.629 3.976 -6.462 1.00 68.38 194 ILE A CA 1
ATOM 1507 C C . ILE A 1 194 ? -7.640 2.461 -6.697 1.00 68.38 194 ILE A C 1
ATOM 1509 O O . ILE A 1 194 ? -8.602 1.905 -7.230 1.00 68.38 194 ILE A O 1
ATOM 1513 N N . ARG A 1 195 ? -6.556 1.791 -6.303 1.00 82.75 195 ARG A N 1
ATOM 1514 C CA . ARG A 1 195 ? -6.434 0.327 -6.326 1.00 82.75 195 ARG A CA 1
ATOM 1515 C C . ARG A 1 195 ? -7.071 -0.288 -5.087 1.00 82.75 195 ARG A C 1
ATOM 1517 O O . ARG A 1 195 ? -7.413 0.421 -4.134 1.00 82.75 195 ARG A O 1
ATOM 1524 N N . ASP A 1 196 ? -7.301 -1.597 -5.125 1.00 88.12 196 ASP A N 1
ATOM 1525 C CA . ASP A 1 196 ? -7.847 -2.302 -3.974 1.00 88.12 196 ASP A CA 1
ATOM 1526 C C . ASP A 1 196 ? -6.782 -2.559 -2.914 1.00 88.12 196 ASP A C 1
ATOM 1528 O O . ASP A 1 196 ? -5.643 -2.899 -3.220 1.00 88.12 196 ASP A O 1
ATOM 1532 N N . MET A 1 197 ? -7.154 -2.381 -1.649 1.00 90.44 197 MET A N 1
ATOM 1533 C CA . MET A 1 197 ? -6.304 -2.784 -0.532 1.00 90.44 197 MET A CA 1
ATOM 1534 C C . MET A 1 197 ? -6.173 -4.309 -0.494 1.00 90.44 197 MET A C 1
ATOM 1536 O O . MET A 1 197 ? -5.120 -4.822 -0.117 1.00 90.44 197 MET A O 1
ATOM 1540 N N . GLY A 1 198 ? -7.208 -5.007 -0.968 1.00 90.12 198 GLY A N 1
ATOM 1541 C CA . GLY A 1 198 ? -7.371 -6.444 -0.853 1.00 90.12 198 GLY A CA 1
ATOM 1542 C C . GLY A 1 198 ? -7.925 -6.834 0.521 1.00 90.12 198 GLY A C 1
ATOM 1543 O O . GLY A 1 198 ? -7.753 -6.102 1.500 1.00 90.12 198 GLY A O 1
ATOM 1544 N N . PRO A 1 199 ? -8.609 -7.986 0.616 1.00 87.38 199 PRO A N 1
ATOM 1545 C CA . PRO A 1 199 ? -9.339 -8.392 1.817 1.00 87.38 199 PRO A CA 1
ATOM 1546 C C . PRO A 1 199 ? -8.429 -8.707 3.008 1.00 87.38 199 PRO A C 1
ATOM 1548 O O . PRO A 1 199 ? -8.921 -8.890 4.114 1.00 87.38 199 PRO A O 1
ATOM 1551 N N . ARG A 1 200 ? -7.110 -8.838 2.799 1.00 90.81 200 ARG A N 1
ATOM 1552 C CA . ARG A 1 200 ? -6.154 -9.230 3.845 1.00 90.81 200 ARG A CA 1
ATOM 1553 C C . ARG A 1 200 ? -4.981 -8.265 3.957 1.00 90.81 200 ARG A C 1
ATOM 1555 O O . ARG A 1 200 ? -3.853 -8.690 4.220 1.00 90.81 200 ARG A O 1
ATOM 1562 N N . PHE A 1 201 ? -5.228 -6.972 3.748 1.00 93.31 201 PHE A N 1
ATOM 1563 C CA . PHE A 1 201 ? -4.188 -5.946 3.825 1.00 93.31 201 PHE A CA 1
ATOM 1564 C C . PHE A 1 201 ? -3.509 -5.886 5.199 1.00 93.31 201 PHE A C 1
ATOM 1566 O O . PHE A 1 201 ? -2.281 -5.954 5.268 1.00 93.31 201 PHE A O 1
ATOM 1573 N N . GLY A 1 202 ? -4.294 -5.819 6.283 1.00 92.75 202 GLY A N 1
ATOM 1574 C CA . GLY A 1 202 ? -3.771 -5.787 7.655 1.00 92.75 202 GLY A CA 1
ATOM 1575 C C . GLY A 1 202 ? -2.868 -6.982 7.963 1.00 92.75 202 GLY A C 1
ATOM 1576 O O . GLY A 1 202 ? -1.737 -6.812 8.418 1.00 92.75 202 GLY A O 1
ATOM 1577 N N . ASP A 1 203 ? -3.322 -8.185 7.602 1.00 93.88 203 ASP A N 1
ATOM 1578 C CA . ASP A 1 203 ? -2.553 -9.427 7.725 1.00 93.88 203 ASP A CA 1
ATOM 1579 C C . ASP A 1 203 ? -1.251 -9.406 6.919 1.00 93.88 203 ASP A C 1
ATOM 1581 O O . ASP A 1 203 ? -0.204 -9.821 7.417 1.00 93.88 203 ASP A O 1
ATOM 1585 N N . ALA A 1 204 ? -1.302 -8.950 5.663 1.00 96.31 204 ALA A N 1
ATOM 1586 C CA . ALA A 1 204 ? -0.128 -8.893 4.801 1.00 96.31 204 ALA A CA 1
ATOM 1587 C C . ALA A 1 204 ? 0.924 -7.929 5.367 1.00 96.31 204 ALA A C 1
ATOM 1589 O O . ALA A 1 204 ? 2.104 -8.273 5.436 1.00 96.31 204 ALA A O 1
ATOM 1590 N N . LEU A 1 205 ? 0.497 -6.753 5.837 1.00 96.94 205 LEU A N 1
ATOM 1591 C CA . LEU A 1 205 ? 1.388 -5.776 6.457 1.00 96.94 205 LEU A CA 1
ATOM 1592 C C . LEU A 1 205 ? 1.955 -6.281 7.792 1.00 96.94 205 LEU A C 1
ATOM 1594 O O . LEU A 1 205 ? 3.147 -6.121 8.062 1.00 96.94 205 LEU A O 1
ATOM 1598 N N . ARG A 1 206 ? 1.131 -6.939 8.614 1.00 96.19 206 ARG A N 1
ATOM 1599 C CA . ARG A 1 206 ? 1.581 -7.596 9.846 1.00 96.19 206 ARG A CA 1
ATOM 1600 C C . ARG A 1 206 ? 2.654 -8.640 9.559 1.00 96.19 206 ARG A C 1
ATOM 1602 O O . ARG A 1 206 ? 3.660 -8.682 10.264 1.00 96.19 206 ARG A O 1
ATOM 1609 N N . GLU A 1 207 ? 2.466 -9.458 8.527 1.00 96.12 207 GLU A N 1
ATOM 1610 C CA . GLU A 1 207 ? 3.419 -10.509 8.178 1.00 96.12 207 GLU A CA 1
ATOM 1611 C C . GLU A 1 207 ? 4.762 -9.942 7.708 1.00 96.12 207 GLU A C 1
ATOM 1613 O O . GLU A 1 207 ? 5.806 -10.422 8.152 1.00 96.12 207 GLU A O 1
ATOM 1618 N N . VAL A 1 208 ? 4.740 -8.863 6.916 1.00 96.69 208 VAL A N 1
ATOM 1619 C CA . VAL A 1 208 ? 5.948 -8.111 6.534 1.00 96.69 208 VAL A CA 1
ATOM 1620 C C . VAL A 1 208 ? 6.737 -7.681 7.777 1.00 96.69 208 VAL A C 1
ATOM 1622 O O . VAL A 1 208 ? 7.944 -7.902 7.871 1.00 96.69 208 VAL A O 1
ATOM 1625 N N . VAL A 1 209 ? 6.059 -7.097 8.769 1.00 96.19 209 VAL A N 1
ATOM 1626 C CA . VAL A 1 209 ? 6.692 -6.618 10.010 1.00 96.19 209 VAL A CA 1
ATOM 1627 C C . VAL A 1 209 ? 7.206 -7.771 10.871 1.00 96.19 209 VAL A C 1
ATOM 1629 O O . VAL A 1 209 ? 8.311 -7.701 11.417 1.00 96.19 209 VAL A O 1
ATOM 1632 N N . ARG A 1 210 ? 6.432 -8.853 10.981 1.00 94.75 210 ARG A N 1
ATOM 1633 C CA . ARG A 1 210 ? 6.794 -10.037 11.769 1.00 94.75 210 ARG A CA 1
ATOM 1634 C C . ARG A 1 210 ? 8.031 -10.739 11.208 1.00 94.75 210 ARG A C 1
ATOM 1636 O O . ARG A 1 210 ? 8.868 -11.212 11.976 1.00 94.75 210 ARG A O 1
ATOM 1643 N N . GLN A 1 211 ? 8.154 -10.810 9.884 1.00 94.12 211 GLN A N 1
ATOM 1644 C CA . GLN A 1 211 ? 9.251 -11.508 9.214 1.00 94.12 211 GLN A CA 1
ATOM 1645 C C . GLN A 1 211 ? 10.488 -10.639 8.954 1.00 94.12 211 GLN A C 1
ATOM 1647 O O . GLN A 1 211 ? 11.561 -11.199 8.726 1.00 94.12 211 GLN A O 1
ATOM 1652 N N . ALA A 1 212 ? 10.374 -9.308 9.035 1.00 92.38 212 ALA A N 1
ATOM 1653 C CA . ALA A 1 212 ? 11.422 -8.347 8.665 1.00 92.38 212 ALA A CA 1
ATOM 1654 C C . ALA A 1 212 ? 12.827 -8.678 9.196 1.00 92.38 212 ALA A C 1
ATOM 1656 O O . ALA A 1 212 ? 13.820 -8.449 8.511 1.00 92.38 212 ALA A O 1
ATOM 1657 N N . PHE A 1 213 ? 12.915 -9.210 10.419 1.00 92.06 213 PHE A N 1
ATOM 1658 C CA . PHE A 1 213 ? 14.180 -9.456 11.115 1.00 92.06 213 PHE A CA 1
ATOM 1659 C C . PHE A 1 213 ? 14.412 -10.923 11.483 1.00 92.06 213 PHE A C 1
ATOM 1661 O O . PHE A 1 213 ? 15.341 -11.216 12.237 1.00 92.06 213 PHE A O 1
ATOM 1668 N N . SER A 1 214 ? 13.594 -11.859 10.987 1.00 90.88 214 SER A N 1
ATOM 1669 C CA . SER A 1 214 ? 13.694 -13.260 11.421 1.00 90.88 214 SER A CA 1
ATOM 1670 C C . SER A 1 214 ? 14.981 -13.946 10.946 1.00 90.88 214 SER A C 1
ATOM 1672 O O . SER A 1 214 ? 15.464 -14.853 11.617 1.00 90.88 214 SER A O 1
ATOM 1674 N N . GLN A 1 215 ? 15.569 -13.492 9.832 1.00 88.00 215 GLN A N 1
ATOM 1675 C CA . GLN A 1 215 ? 16.807 -14.055 9.279 1.00 88.00 215 GLN A CA 1
ATOM 1676 C C . GLN A 1 215 ? 18.073 -13.297 9.694 1.00 88.00 215 GLN A C 1
ATOM 1678 O O . GLN A 1 215 ? 19.129 -13.901 9.847 1.00 88.00 215 GLN A O 1
ATOM 1683 N N . THR A 1 216 ? 17.988 -11.974 9.843 1.00 88.75 216 THR A N 1
ATOM 1684 C CA . THR A 1 216 ? 19.150 -11.103 10.095 1.00 88.75 216 THR A CA 1
ATOM 1685 C C . THR A 1 216 ? 19.335 -10.751 11.568 1.00 88.75 216 THR A C 1
ATOM 1687 O O . THR A 1 216 ? 20.353 -10.166 11.932 1.00 88.75 216 THR A O 1
ATOM 1690 N N . GLY A 1 217 ? 18.337 -11.037 12.408 1.00 87.81 217 GLY A N 1
ATOM 1691 C CA . GLY A 1 217 ? 18.236 -10.469 13.747 1.00 87.81 217 GLY A CA 1
ATOM 1692 C C . GLY A 1 217 ? 17.829 -8.991 13.729 1.00 87.81 217 GLY A C 1
ATOM 1693 O O . GLY A 1 217 ? 17.748 -8.348 12.676 1.00 87.81 217 GLY A O 1
ATOM 1694 N N . ARG A 1 218 ? 17.537 -8.456 14.922 1.00 87.81 218 ARG A N 1
ATOM 1695 C CA . ARG A 1 218 ? 17.106 -7.060 15.105 1.00 87.81 218 ARG A CA 1
ATOM 1696 C C . ARG A 1 218 ? 18.240 -6.083 14.741 1.00 87.81 218 ARG A C 1
ATOM 1698 O O . ARG A 1 218 ? 19.397 -6.384 15.039 1.00 87.81 218 ARG A O 1
ATOM 1705 N N . PRO A 1 219 ? 17.933 -4.911 14.152 1.00 87.75 219 PRO A N 1
ATOM 1706 C CA . PRO A 1 219 ? 18.936 -3.890 13.844 1.00 87.75 219 PRO A CA 1
ATOM 1707 C C . PRO A 1 219 ? 19.709 -3.456 15.092 1.00 87.75 219 PRO A C 1
ATOM 1709 O O . PRO A 1 219 ? 19.090 -3.155 16.113 1.00 87.75 219 PRO A O 1
ATOM 1712 N N . LYS A 1 220 ? 21.042 -3.352 15.002 1.00 82.56 220 LYS A N 1
ATOM 1713 C CA . LYS A 1 220 ? 21.852 -2.782 16.098 1.00 82.56 220 LYS A CA 1
ATOM 1714 C C . LYS A 1 220 ? 21.633 -1.270 16.223 1.00 82.56 220 LYS A C 1
ATOM 1716 O O . LYS A 1 220 ? 21.677 -0.718 17.319 1.00 82.56 220 LYS A O 1
ATOM 1721 N N . MET A 1 221 ? 21.397 -0.586 15.100 1.00 81.25 221 MET A N 1
ATOM 1722 C CA . MET A 1 221 ? 21.109 0.848 15.083 1.00 81.25 221 MET A CA 1
ATOM 1723 C C . MET A 1 221 ? 19.616 1.121 15.301 1.00 81.25 221 MET A C 1
ATOM 1725 O O . MET A 1 221 ? 18.802 0.925 14.394 1.00 81.25 221 MET A O 1
ATOM 1729 N N . ASN A 1 222 ? 19.271 1.708 16.451 1.00 86.19 222 ASN A N 1
ATOM 1730 C CA . ASN A 1 222 ? 17.891 2.102 16.775 1.00 86.19 222 ASN A CA 1
ATOM 1731 C C . ASN A 1 222 ? 17.249 2.988 15.698 1.00 86.19 222 ASN A C 1
ATOM 1733 O O . ASN A 1 222 ? 16.083 2.798 15.370 1.00 86.19 222 ASN A O 1
ATOM 1737 N N . LYS A 1 223 ? 18.025 3.888 15.079 1.00 93.19 223 LYS A N 1
ATOM 1738 C CA . LYS A 1 223 ? 17.535 4.782 14.022 1.00 93.19 223 LYS A CA 1
ATOM 1739 C C . LYS A 1 223 ? 16.980 4.029 12.807 1.00 93.19 223 LYS A C 1
ATOM 1741 O O . LYS A 1 223 ? 15.926 4.392 12.306 1.00 93.19 223 LYS A O 1
ATOM 1746 N N . ALA A 1 224 ? 17.654 2.975 12.335 1.00 93.44 224 ALA A N 1
ATOM 1747 C CA . ALA A 1 224 ? 17.190 2.225 11.163 1.00 93.44 224 ALA A CA 1
ATOM 1748 C C . ALA A 1 224 ? 15.874 1.484 11.454 1.00 93.44 224 ALA A C 1
ATOM 1750 O O . ALA A 1 224 ? 14.974 1.458 10.616 1.00 93.44 224 ALA A O 1
ATOM 1751 N N . ARG A 1 225 ? 15.755 0.931 12.668 1.00 94.12 225 ARG A N 1
ATOM 1752 C CA . ARG A 1 225 ? 14.537 0.294 13.179 1.00 94.12 225 ARG A CA 1
ATOM 1753 C C . ARG A 1 225 ? 13.382 1.292 13.306 1.00 94.12 225 ARG A C 1
ATOM 1755 O O . ARG A 1 225 ? 12.294 1.013 12.818 1.00 94.12 225 ARG A O 1
ATOM 1762 N N . GLU A 1 226 ? 13.625 2.448 13.924 1.00 95.69 226 GLU A N 1
ATOM 1763 C CA . GLU A 1 226 ? 12.629 3.515 14.101 1.00 95.69 226 GLU A CA 1
ATOM 1764 C C . GLU A 1 226 ? 12.153 4.086 12.761 1.00 95.69 226 GLU A C 1
ATOM 1766 O O . GLU A 1 226 ? 10.954 4.244 12.563 1.00 95.69 226 GLU A O 1
ATOM 1771 N N . GLU A 1 227 ? 13.058 4.340 11.811 1.00 96.69 227 GLU A N 1
ATOM 1772 C CA . GLU A 1 227 ? 12.684 4.832 10.480 1.00 96.69 227 GLU A CA 1
ATOM 1773 C C . GLU A 1 227 ? 11.847 3.810 9.692 1.00 96.69 227 GLU A C 1
ATOM 1775 O O . GLU A 1 227 ? 10.933 4.199 8.966 1.00 96.69 227 GLU A O 1
ATOM 1780 N N . ALA A 1 228 ? 12.143 2.511 9.818 1.00 97.12 228 ALA A N 1
ATOM 1781 C CA . ALA A 1 228 ? 11.332 1.457 9.210 1.00 97.12 228 ALA A CA 1
ATOM 1782 C C . ALA A 1 228 ? 9.950 1.357 9.871 1.00 97.12 228 ALA A C 1
ATOM 1784 O O . ALA A 1 228 ? 8.942 1.286 9.171 1.00 97.12 228 ALA A O 1
ATOM 1785 N N . ALA A 1 229 ? 9.896 1.415 11.204 1.00 97.44 229 ALA A N 1
ATOM 1786 C CA . ALA A 1 229 ? 8.646 1.409 11.954 1.00 97.44 229 ALA A CA 1
ATOM 1787 C C . ALA A 1 229 ? 7.766 2.614 11.605 1.00 97.44 229 ALA A C 1
ATOM 1789 O O . ALA A 1 229 ? 6.572 2.465 11.371 1.00 97.44 229 ALA A O 1
ATOM 1790 N N . LEU A 1 230 ? 8.358 3.803 11.492 1.00 97.88 230 LEU A N 1
ATOM 1791 C CA . LEU A 1 230 ? 7.643 5.013 11.105 1.00 97.88 230 LEU A CA 1
ATOM 1792 C C . LEU A 1 230 ? 7.017 4.889 9.710 1.00 97.88 230 LEU A C 1
ATOM 1794 O O . LEU A 1 230 ? 5.893 5.339 9.496 1.00 97.88 230 LEU A O 1
ATOM 1798 N N . GLU A 1 231 ? 7.708 4.253 8.764 1.00 98.12 231 GLU A N 1
ATOM 1799 C CA . GLU A 1 231 ? 7.161 4.031 7.426 1.00 98.12 231 GLU A CA 1
ATOM 1800 C C . GLU A 1 231 ? 6.013 3.009 7.429 1.00 98.12 231 GLU A C 1
ATOM 1802 O O . GLU A 1 231 ? 5.034 3.219 6.720 1.00 98.12 231 GLU A O 1
ATOM 1807 N N . VAL A 1 232 ? 6.067 1.970 8.274 1.00 98.19 232 VAL A N 1
ATOM 1808 C CA . VAL A 1 232 ? 4.931 1.046 8.491 1.00 98.19 232 VAL A CA 1
ATOM 1809 C C . VAL A 1 232 ? 3.697 1.815 8.962 1.00 98.19 232 VAL A C 1
ATOM 1811 O O . VAL A 1 232 ? 2.619 1.660 8.391 1.00 98.19 232 VAL A O 1
ATOM 1814 N N . ILE A 1 233 ? 3.858 2.673 9.972 1.00 98.00 233 ILE A N 1
ATOM 1815 C CA . ILE A 1 233 ? 2.771 3.500 10.514 1.00 98.00 233 ILE A CA 1
ATOM 1816 C C . ILE A 1 233 ? 2.240 4.460 9.455 1.00 98.00 233 ILE A C 1
ATOM 1818 O O . ILE A 1 233 ? 1.034 4.576 9.269 1.00 98.00 233 ILE A O 1
ATOM 1822 N N . THR A 1 234 ? 3.132 5.104 8.706 1.00 97.31 234 THR A N 1
ATOM 1823 C CA . THR A 1 234 ? 2.739 6.050 7.657 1.00 97.31 234 THR A CA 1
ATOM 1824 C C . THR A 1 234 ? 1.980 5.351 6.523 1.00 97.31 234 THR A C 1
ATOM 1826 O O . THR A 1 234 ? 0.998 5.895 6.014 1.00 97.31 234 THR A O 1
ATOM 1829 N N . LEU A 1 235 ? 2.392 4.139 6.135 1.00 96.50 235 LEU A N 1
ATOM 1830 C CA . LEU A 1 235 ? 1.677 3.309 5.164 1.00 96.50 235 LEU A CA 1
ATOM 1831 C C . LEU A 1 235 ? 0.290 2.903 5.681 1.00 96.50 235 LEU A C 1
ATOM 1833 O O . LEU A 1 235 ? -0.689 3.056 4.955 1.00 96.50 235 LEU A O 1
ATOM 1837 N N . LEU A 1 236 ? 0.192 2.454 6.936 1.00 96.00 236 LEU A N 1
ATOM 1838 C CA . LEU A 1 236 ? -1.075 2.096 7.578 1.00 96.00 236 LEU A CA 1
ATOM 1839 C C . LEU A 1 236 ? -2.043 3.289 7.622 1.00 96.00 236 LEU A C 1
ATOM 1841 O O . LEU A 1 236 ? -3.185 3.176 7.187 1.00 96.00 236 LEU A O 1
ATOM 1845 N N . THR A 1 237 ? -1.575 4.454 8.073 1.00 95.00 237 THR A N 1
ATOM 1846 C CA . THR A 1 237 ? -2.356 5.699 8.071 1.00 95.00 237 THR A CA 1
ATOM 1847 C C . THR A 1 237 ? -2.808 6.083 6.660 1.00 95.00 237 THR A C 1
ATOM 1849 O O . THR A 1 237 ? -3.946 6.506 6.470 1.00 95.00 237 THR A O 1
ATOM 1852 N N . THR A 1 238 ? -1.947 5.916 5.650 1.00 93.94 238 THR A N 1
ATOM 1853 C CA . THR A 1 238 ? -2.312 6.195 4.250 1.00 93.94 238 THR A CA 1
ATOM 1854 C C . THR A 1 238 ? -3.431 5.261 3.782 1.00 93.94 238 THR A C 1
ATOM 1856 O O . THR A 1 238 ? -4.423 5.735 3.235 1.00 93.94 238 THR A O 1
ATOM 1859 N N . ALA A 1 239 ? -3.328 3.962 4.073 1.00 92.25 239 ALA A N 1
ATOM 1860 C CA . ALA A 1 239 ? -4.346 2.968 3.737 1.00 92.25 239 ALA A CA 1
ATOM 1861 C C . ALA A 1 239 ? -5.714 3.279 4.373 1.00 92.25 239 ALA A C 1
ATOM 1863 O O . ALA A 1 239 ? -6.729 3.321 3.676 1.00 92.25 239 ALA A O 1
ATOM 1864 N N . VAL A 1 240 ? -5.726 3.566 5.680 1.00 91.88 240 VAL A N 1
ATOM 1865 C CA . VAL A 1 240 ? -6.930 3.932 6.450 1.00 91.88 240 VAL A CA 1
ATOM 1866 C C . VAL A 1 240 ? -7.609 5.175 5.866 1.00 91.88 240 VAL A C 1
ATOM 1868 O O . VAL A 1 240 ? -8.829 5.215 5.720 1.00 91.88 240 VAL A O 1
ATOM 1871 N N . ARG A 1 241 ? -6.825 6.182 5.465 1.00 89.06 241 ARG A N 1
ATOM 1872 C CA . ARG A 1 241 ? -7.346 7.435 4.892 1.00 89.06 241 ARG A CA 1
ATOM 1873 C C . ARG A 1 241 ? -7.835 7.299 3.456 1.00 89.06 241 ARG A C 1
ATOM 1875 O O . ARG A 1 241 ? -8.712 8.054 3.046 1.00 89.06 241 ARG A O 1
ATOM 1882 N N . MET A 1 242 ? -7.285 6.362 2.689 1.00 87.06 242 MET A N 1
ATOM 1883 C CA . MET A 1 242 ? -7.742 6.092 1.326 1.00 87.06 242 MET A CA 1
ATOM 1884 C C . MET A 1 242 ? -9.066 5.335 1.284 1.00 87.06 242 MET A C 1
ATOM 1886 O O . MET A 1 242 ? -9.862 5.553 0.370 1.00 87.06 242 MET A O 1
ATOM 1890 N N . ARG A 1 243 ? -9.300 4.427 2.238 1.00 84.25 243 ARG A N 1
ATOM 1891 C CA . ARG A 1 243 ? -10.512 3.606 2.285 1.00 84.25 243 ARG A CA 1
ATOM 1892 C C . ARG A 1 243 ? -11.076 3.543 3.693 1.00 84.25 243 ARG A C 1
ATOM 1894 O O . ARG A 1 243 ? -10.605 2.786 4.533 1.00 84.25 243 ARG A O 1
ATOM 1901 N N . LEU A 1 244 ? -12.179 4.258 3.897 1.00 80.50 244 LEU A N 1
ATOM 1902 C CA . LEU A 1 244 ? -12.873 4.298 5.181 1.00 80.50 244 LEU A CA 1
ATOM 1903 C C . LEU A 1 244 ? -13.315 2.905 5.675 1.00 80.50 244 LEU A C 1
ATOM 1905 O O . LEU A 1 244 ? -13.329 2.675 6.877 1.00 80.50 244 LEU A O 1
ATOM 1909 N N . SER A 1 245 ? -13.632 1.959 4.781 1.00 83.62 245 SER A N 1
ATOM 1910 C CA . SER A 1 245 ? -13.988 0.584 5.175 1.00 83.62 245 SER A CA 1
ATOM 1911 C C . SER A 1 245 ? -12.873 -0.103 5.969 1.00 83.62 245 SER A C 1
ATOM 1913 O O . SER A 1 245 ? -13.140 -0.742 6.981 1.00 83.62 245 SER A O 1
ATOM 1915 N N . VAL A 1 246 ? -11.622 0.120 5.564 1.00 85.00 246 VAL A N 1
ATOM 1916 C CA . VAL A 1 246 ? -10.422 -0.460 6.181 1.00 85.00 246 VAL A CA 1
ATOM 1917 C C . VAL A 1 246 ? -10.179 0.120 7.580 1.00 85.00 246 VAL A C 1
ATOM 1919 O O . VAL A 1 246 ? -9.627 -0.563 8.437 1.00 85.00 246 VAL A O 1
ATOM 1922 N N . ALA A 1 247 ? -10.643 1.347 7.844 1.00 87.19 247 ALA A N 1
ATOM 1923 C CA . ALA A 1 247 ? -10.529 2.007 9.146 1.00 87.19 247 ALA A CA 1
ATOM 1924 C C . ALA A 1 247 ? -11.347 1.326 10.258 1.00 87.19 247 ALA A C 1
ATOM 1926 O O . ALA A 1 247 ? -11.002 1.421 11.431 1.00 87.19 247 ALA A O 1
ATOM 1927 N N . PHE A 1 248 ? -12.448 0.654 9.909 1.00 86.69 248 PHE A N 1
ATOM 1928 C CA . PHE A 1 248 ? -13.333 0.006 10.886 1.00 86.69 248 PHE A CA 1
ATOM 1929 C C . PHE A 1 248 ? -12.982 -1.458 11.153 1.00 86.69 248 PHE A C 1
ATOM 1931 O O . PHE A 1 248 ? -13.470 -2.053 12.117 1.00 86.69 248 PHE A O 1
ATOM 1938 N N . GLU A 1 249 ? -12.140 -2.041 10.308 1.00 86.75 249 GLU A N 1
ATOM 1939 C CA . GLU A 1 249 ? -11.684 -3.417 10.434 1.00 86.75 249 GLU A CA 1
ATOM 1940 C C . GLU A 1 249 ? -10.548 -3.483 11.459 1.00 86.75 249 GLU A C 1
ATOM 1942 O O . GLU A 1 249 ? -9.444 -2.996 11.228 1.00 86.75 249 GLU A O 1
ATOM 1947 N N . GLY A 1 250 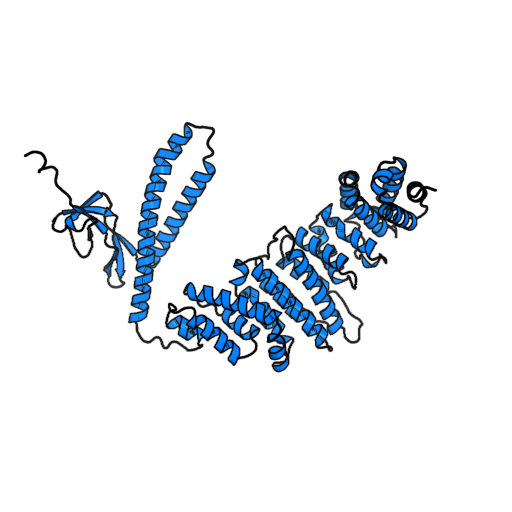? -10.802 -4.107 12.611 1.00 83.69 250 GLY A N 1
ATOM 1948 C CA . GLY A 1 250 ? -9.798 -4.248 13.669 1.00 83.69 250 GLY A CA 1
ATOM 1949 C C . GLY A 1 250 ? -8.516 -4.956 13.210 1.00 83.69 250 GLY A C 1
ATOM 1950 O O . GLY A 1 250 ? -7.411 -4.588 13.613 1.00 83.69 250 GLY A O 1
ATOM 1951 N N . GLU A 1 251 ? -8.651 -5.924 12.299 1.00 87.19 251 GLU A N 1
ATOM 1952 C CA . GLU A 1 251 ? -7.538 -6.680 11.710 1.00 87.19 251 GLU A CA 1
ATOM 1953 C C . GLU A 1 251 ? -6.537 -5.789 10.957 1.00 87.19 251 GLU A C 1
ATOM 1955 O O . GLU A 1 251 ? -5.338 -6.090 10.947 1.00 87.19 251 GLU A O 1
ATOM 1960 N N . THR A 1 252 ? -6.985 -4.653 10.410 1.00 91.00 252 THR A N 1
ATOM 1961 C CA . THR A 1 252 ? -6.137 -3.631 9.773 1.00 91.00 252 THR A CA 1
ATOM 1962 C C . THR A 1 252 ? -5.011 -3.171 10.696 1.00 91.00 252 THR A C 1
ATOM 1964 O O . THR A 1 252 ? -3.876 -2.976 10.259 1.00 91.00 252 THR A O 1
ATOM 1967 N N . TYR A 1 253 ? -5.299 -3.049 11.993 1.00 94.50 253 TYR A N 1
ATOM 1968 C CA . TYR A 1 253 ? -4.371 -2.526 12.995 1.00 94.50 253 TYR A CA 1
ATOM 1969 C C . TYR A 1 253 ? -3.536 -3.614 13.678 1.00 94.50 253 TYR A C 1
ATOM 1971 O O . TYR A 1 253 ? -2.668 -3.305 14.497 1.00 94.50 253 TYR A O 1
ATOM 1979 N N . SER A 1 254 ? -3.723 -4.887 13.310 1.00 91.56 254 SER A N 1
ATOM 1980 C CA . SER A 1 254 ? -2.996 -6.026 13.893 1.00 91.56 254 SER A CA 1
ATOM 1981 C C . SER A 1 254 ? -1.469 -5.932 13.730 1.00 91.56 254 SER A C 1
ATOM 1983 O O . SER A 1 254 ? -0.714 -6.500 14.524 1.00 91.56 254 SER A O 1
ATOM 1985 N N . VAL A 1 255 ? -0.992 -5.161 12.746 1.00 95.69 255 VAL A N 1
ATOM 1986 C CA . VAL A 1 255 ? 0.430 -4.839 12.561 1.00 95.69 255 VAL A CA 1
ATOM 1987 C C . VAL A 1 255 ? 1.050 -4.154 13.785 1.00 95.69 255 VAL A C 1
ATOM 1989 O O . VAL A 1 255 ? 2.225 -4.389 14.066 1.00 95.69 255 VAL A O 1
ATOM 1992 N N . LEU A 1 256 ? 0.287 -3.365 14.555 1.00 95.94 256 LEU A N 1
ATOM 1993 C CA . LEU A 1 256 ? 0.798 -2.653 15.734 1.00 95.94 256 LEU A CA 1
ATOM 1994 C C . LEU A 1 256 ? 1.350 -3.609 16.793 1.00 95.94 256 LEU A C 1
ATOM 1996 O O . LEU A 1 256 ? 2.367 -3.309 17.413 1.00 95.94 256 LEU A O 1
ATOM 2000 N N . PHE A 1 257 ? 0.742 -4.786 16.947 1.00 92.94 257 PHE A N 1
ATOM 2001 C CA . PHE A 1 257 ? 1.210 -5.813 17.877 1.00 92.94 257 PHE A CA 1
ATOM 2002 C C . PHE A 1 257 ? 2.579 -6.358 17.459 1.00 92.94 257 PHE A C 1
ATOM 2004 O O . PHE A 1 257 ? 3.488 -6.449 18.275 1.00 92.94 257 PHE A O 1
ATOM 2011 N N . SER A 1 258 ? 2.760 -6.662 16.171 1.00 94.00 258 SER A N 1
ATOM 2012 C CA . SER A 1 258 ? 4.053 -7.131 15.656 1.00 94.00 258 SER A CA 1
ATOM 2013 C C . SER A 1 258 ? 5.110 -6.026 15.636 1.00 94.00 258 SER A C 1
ATOM 2015 O O . SER A 1 258 ? 6.295 -6.305 15.806 1.00 94.00 258 SER A O 1
ATOM 2017 N N . LEU A 1 259 ? 4.697 -4.769 15.466 1.00 95.00 259 LEU A N 1
ATOM 2018 C CA . LEU A 1 259 ? 5.606 -3.632 15.517 1.00 95.00 259 LEU A CA 1
ATOM 2019 C C . LEU A 1 259 ? 6.065 -3.338 16.949 1.00 95.00 259 LEU A C 1
ATOM 2021 O O . LEU A 1 259 ? 7.235 -3.028 17.161 1.00 95.00 259 LEU A O 1
ATOM 2025 N N . ARG A 1 260 ? 5.178 -3.498 17.939 1.00 94.12 260 ARG A N 1
ATOM 2026 C CA . ARG A 1 260 ? 5.493 -3.354 19.366 1.00 94.12 260 ARG A CA 1
ATOM 2027 C C . ARG A 1 260 ? 6.648 -4.256 19.796 1.00 94.12 260 ARG A C 1
ATOM 2029 O O . ARG A 1 260 ? 7.475 -3.823 20.602 1.00 94.12 260 ARG A O 1
ATOM 2036 N N . ASP A 1 261 ? 6.732 -5.459 19.225 1.00 92.12 261 ASP A N 1
ATOM 2037 C CA . ASP A 1 261 ? 7.786 -6.438 19.509 1.00 92.12 261 ASP A CA 1
ATOM 2038 C C . ASP A 1 261 ? 9.182 -5.966 19.080 1.00 92.12 261 ASP A C 1
ATOM 2040 O O . ASP A 1 261 ? 10.186 -6.482 19.575 1.00 92.12 261 ASP A O 1
ATOM 2044 N N . TRP A 1 262 ? 9.288 -4.985 18.179 1.00 92.88 262 TRP A N 1
ATOM 2045 C CA . TRP A 1 262 ? 10.580 -4.433 17.764 1.00 92.88 262 TRP A CA 1
ATOM 2046 C C . TRP A 1 262 ? 11.245 -3.591 18.860 1.00 92.88 262 TRP A C 1
ATOM 2048 O O . TRP A 1 262 ? 12.464 -3.391 18.815 1.00 92.88 262 TRP A O 1
ATOM 2058 N N . PHE A 1 263 ? 10.474 -3.122 19.842 1.00 91.88 263 PHE A N 1
ATOM 2059 C CA . PHE A 1 263 ? 10.890 -2.137 20.835 1.00 91.88 263 PHE A CA 1
ATOM 2060 C C . PHE A 1 263 ? 10.827 -2.692 22.261 1.00 91.88 263 PHE A C 1
ATOM 2062 O O . PHE A 1 263 ? 9.986 -3.523 22.604 1.00 91.88 263 PHE A O 1
ATOM 2069 N N . GLU A 1 264 ? 11.701 -2.186 23.126 1.00 90.56 264 GLU A N 1
ATOM 2070 C CA . GLU A 1 264 ? 11.510 -2.307 24.573 1.00 90.56 264 GLU A CA 1
ATOM 2071 C C . GLU A 1 264 ? 10.375 -1.380 25.033 1.00 90.56 264 GLU A C 1
ATOM 2073 O O . GLU A 1 264 ? 9.947 -0.495 24.293 1.00 90.56 264 GLU A O 1
ATOM 2078 N N . SER A 1 265 ? 9.854 -1.573 26.247 1.00 88.00 265 SER A N 1
ATOM 2079 C CA . SER A 1 265 ? 8.688 -0.808 26.715 1.00 88.00 265 SER A CA 1
ATOM 2080 C C . SER A 1 265 ? 8.914 0.701 26.760 1.00 88.00 265 SER A C 1
ATOM 2082 O O . SER A 1 265 ? 8.069 1.438 26.266 1.00 88.00 265 SER A O 1
ATOM 2084 N N . SER A 1 266 ? 10.060 1.162 27.262 1.00 90.44 266 SER A N 1
ATOM 2085 C CA . SER A 1 266 ? 10.400 2.591 27.282 1.00 90.44 266 SER A CA 1
ATOM 2086 C C . SER A 1 266 ? 10.609 3.171 25.880 1.00 90.44 266 SER A C 1
ATOM 2088 O O . SER A 1 266 ? 10.181 4.290 25.602 1.00 90.44 266 SER A O 1
ATOM 2090 N N . ASP A 1 267 ? 11.237 2.405 24.984 1.00 91.88 267 ASP A N 1
ATOM 2091 C CA . ASP A 1 267 ? 11.445 2.809 23.591 1.00 91.88 267 ASP A CA 1
ATOM 2092 C C . ASP A 1 267 ? 10.112 2.932 22.838 1.00 91.88 267 ASP A C 1
ATOM 2094 O O . ASP A 1 267 ? 9.946 3.850 22.035 1.00 91.88 267 ASP A O 1
ATOM 2098 N N . TRP A 1 268 ? 9.159 2.030 23.103 1.00 93.94 268 TRP A N 1
ATOM 2099 C CA . TRP A 1 268 ? 7.831 2.073 22.494 1.00 93.94 268 TRP A CA 1
ATOM 2100 C C . TRP A 1 268 ? 7.047 3.310 22.919 1.00 93.94 268 TRP A C 1
ATOM 2102 O O . TRP A 1 268 ? 6.503 3.991 22.057 1.00 93.94 268 TRP A O 1
ATOM 2112 N N . THR A 1 269 ? 7.022 3.637 24.215 1.00 93.25 269 THR A N 1
ATOM 2113 C CA . THR A 1 269 ? 6.335 4.842 24.704 1.00 93.25 269 THR A CA 1
ATOM 2114 C C . THR A 1 269 ? 6.902 6.098 24.039 1.00 93.25 269 THR A C 1
ATOM 2116 O O . THR A 1 269 ? 6.145 6.906 23.511 1.00 93.25 269 THR A O 1
ATOM 2119 N N . ARG A 1 270 ? 8.234 6.212 23.918 1.00 94.25 270 ARG A N 1
ATOM 2120 C CA . ARG A 1 270 ? 8.868 7.315 23.171 1.00 94.25 270 ARG A CA 1
ATOM 2121 C C . ARG A 1 270 ? 8.511 7.304 21.679 1.00 94.25 270 ARG A C 1
ATOM 2123 O O . ARG A 1 270 ? 8.351 8.357 21.067 1.00 94.25 270 ARG A O 1
ATOM 2130 N N . PHE A 1 271 ? 8.424 6.129 21.060 1.00 95.19 271 PHE A N 1
ATOM 2131 C CA . PHE A 1 271 ? 8.023 6.002 19.658 1.00 95.19 271 PHE A CA 1
ATOM 2132 C C . PHE A 1 271 ? 6.556 6.415 19.440 1.00 95.19 271 PHE A C 1
ATOM 2134 O O . PHE A 1 271 ? 6.258 7.099 18.462 1.00 95.19 271 PHE A O 1
ATOM 2141 N N . ALA A 1 272 ? 5.657 6.077 20.366 1.00 95.25 272 ALA A N 1
ATOM 2142 C CA . ALA A 1 272 ? 4.242 6.451 20.327 1.00 95.25 272 ALA A CA 1
ATOM 2143 C C . ALA A 1 272 ? 4.019 7.976 20.390 1.00 95.25 272 ALA A C 1
ATOM 2145 O O . ALA A 1 272 ? 3.059 8.497 19.822 1.00 95.25 272 ALA A O 1
ATOM 2146 N N . GLU A 1 273 ? 4.951 8.728 20.983 1.00 94.75 273 GLU A N 1
ATOM 2147 C CA . GLU A 1 273 ? 4.904 10.195 21.003 1.00 94.75 273 GLU A CA 1
ATOM 2148 C C . GLU A 1 273 ? 5.171 10.849 19.634 1.00 94.75 273 GLU A C 1
ATOM 2150 O O . GLU A 1 273 ? 4.899 12.048 19.460 1.00 94.75 273 GLU A O 1
ATOM 2155 N N . GLN A 1 274 ? 5.690 10.096 18.655 1.00 95.50 274 GLN A N 1
ATOM 2156 C CA . GLN A 1 274 ? 5.968 10.612 17.317 1.00 95.50 274 GLN A CA 1
ATOM 2157 C C . GLN A 1 274 ? 4.687 11.063 16.605 1.00 95.50 274 GLN A C 1
ATOM 2159 O O . GLN A 1 274 ? 3.610 10.487 16.756 1.00 95.50 274 GLN A O 1
ATOM 2164 N N . HIS A 1 275 ? 4.811 12.089 15.760 1.00 95.69 275 HIS A N 1
ATOM 2165 C CA . HIS A 1 275 ? 3.659 12.704 15.097 1.00 95.69 275 HIS A CA 1
ATOM 2166 C C . HIS A 1 275 ? 2.812 11.703 14.293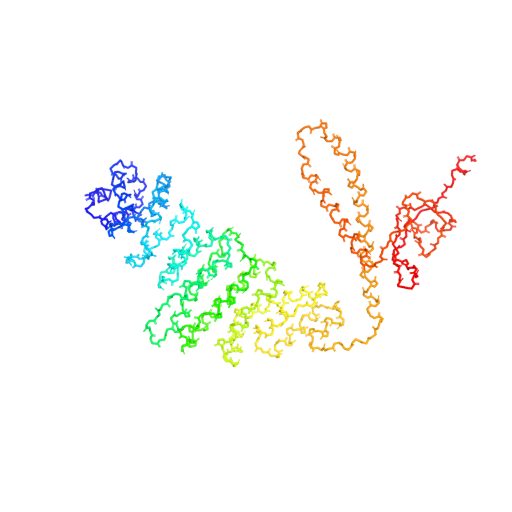 1.00 95.69 275 HIS A C 1
ATOM 2168 O O . HIS A 1 275 ? 1.591 11.725 14.410 1.00 95.69 275 HIS A O 1
ATOM 2174 N N . ALA A 1 276 ? 3.430 10.793 13.532 1.00 94.50 276 ALA A N 1
ATOM 2175 C CA . ALA A 1 276 ? 2.688 9.801 12.748 1.00 94.50 276 ALA A CA 1
ATOM 2176 C C . ALA A 1 276 ? 1.882 8.828 13.628 1.00 94.50 276 ALA A C 1
ATOM 2178 O O . ALA A 1 276 ? 0.752 8.494 13.287 1.00 94.50 276 ALA A O 1
ATOM 2179 N N . MET A 1 277 ? 2.423 8.432 14.786 1.00 96.25 277 MET A N 1
ATOM 2180 C CA . MET A 1 277 ? 1.713 7.599 15.762 1.00 96.25 277 MET A CA 1
ATOM 2181 C C . MET A 1 277 ? 0.533 8.340 16.388 1.00 96.25 277 MET A C 1
ATOM 2183 O O . MET A 1 277 ? -0.546 7.767 16.530 1.00 96.25 277 MET A O 1
ATOM 2187 N N . LYS A 1 278 ? 0.690 9.634 16.692 1.00 95.62 278 LYS A N 1
ATOM 2188 C CA . LYS A 1 278 ? -0.414 10.483 17.169 1.00 95.62 278 LYS A CA 1
ATOM 2189 C C . LYS A 1 278 ? -1.520 10.628 16.126 1.00 95.62 278 LYS A C 1
ATOM 2191 O O . LYS A 1 278 ? -2.694 10.565 16.474 1.00 95.62 278 LYS A O 1
ATOM 2196 N N . VAL A 1 279 ? -1.151 10.790 14.854 1.00 95.56 279 VAL A N 1
ATOM 2197 C CA . VAL A 1 279 ? -2.109 10.830 13.742 1.00 95.56 279 VAL A CA 1
ATOM 2198 C C . VAL A 1 279 ? -2.879 9.513 13.650 1.00 95.56 279 VAL A C 1
ATOM 2200 O O . VAL A 1 279 ? -4.104 9.539 13.668 1.00 95.56 279 VAL A O 1
ATOM 2203 N N . LEU A 1 280 ? -2.181 8.374 13.638 1.00 96.19 280 LEU A N 1
ATOM 2204 C CA . LEU A 1 280 ? -2.822 7.060 13.620 1.00 96.19 280 LEU A CA 1
ATOM 2205 C C . LEU A 1 280 ? -3.724 6.840 14.844 1.00 96.19 280 LEU A C 1
ATOM 2207 O O . LEU A 1 280 ? -4.825 6.326 14.699 1.00 96.19 280 LEU A O 1
ATOM 2211 N N . SER A 1 281 ? -3.281 7.248 16.035 1.00 96.25 281 SER A N 1
ATOM 2212 C CA . SER A 1 281 ? -4.064 7.120 17.271 1.00 96.25 281 SER A CA 1
ATOM 2213 C C . SER A 1 281 ? -5.375 7.896 17.206 1.00 96.25 281 SER A C 1
ATOM 2215 O O . SER A 1 281 ? -6.394 7.405 17.677 1.00 96.25 281 SER A O 1
ATOM 2217 N N . ASN A 1 282 ? -5.365 9.089 16.607 1.00 95.31 282 ASN A N 1
ATOM 2218 C CA . ASN A 1 282 ? -6.589 9.852 16.381 1.00 95.31 282 ASN A CA 1
ATOM 2219 C C . ASN A 1 282 ? -7.484 9.169 15.339 1.00 95.31 282 ASN A C 1
ATOM 2221 O O . ASN A 1 282 ? -8.670 9.014 15.596 1.00 95.31 282 ASN A O 1
ATOM 2225 N N . ASP A 1 283 ? -6.919 8.684 14.226 1.00 94.44 283 ASP A N 1
ATOM 2226 C CA . ASP A 1 283 ? -7.687 7.957 13.206 1.00 94.44 283 ASP A CA 1
ATOM 2227 C C . ASP A 1 283 ? -8.347 6.680 13.807 1.00 94.44 283 ASP A C 1
ATOM 2229 O O . ASP A 1 283 ? -9.501 6.377 13.505 1.00 94.44 283 ASP A O 1
ATOM 2233 N N . ILE A 1 284 ? -7.659 5.956 14.709 1.00 96.12 284 ILE A N 1
ATOM 2234 C CA . ILE A 1 284 ? -8.220 4.808 15.456 1.00 96.12 284 ILE A CA 1
ATOM 2235 C C . ILE A 1 284 ? -9.304 5.262 16.442 1.00 96.12 284 ILE A C 1
ATOM 2237 O O . ILE A 1 284 ? -10.346 4.615 16.542 1.00 96.12 284 ILE A O 1
ATOM 2241 N N . ALA A 1 285 ? -9.070 6.348 17.185 1.00 95.56 285 ALA A N 1
ATOM 2242 C CA . ALA A 1 285 ? -10.038 6.880 18.141 1.00 95.56 285 ALA A CA 1
ATOM 2243 C C . ALA A 1 285 ? -11.342 7.301 17.448 1.00 95.56 285 ALA A C 1
ATOM 2245 O O . ALA A 1 285 ? -12.415 6.970 17.944 1.00 95.56 285 ALA A O 1
ATOM 2246 N N . ASP A 1 286 ? -11.255 7.939 16.279 1.00 93.69 286 ASP A N 1
ATOM 2247 C CA . ASP A 1 286 ? -12.414 8.331 15.474 1.00 93.69 286 ASP A CA 1
ATOM 2248 C C . ASP A 1 286 ? -13.180 7.097 14.956 1.00 93.69 286 ASP A C 1
ATOM 2250 O O . ASP A 1 286 ? -14.413 7.045 15.013 1.00 93.69 286 ASP A O 1
ATOM 2254 N N . ALA A 1 287 ? -12.465 6.060 14.500 1.00 93.44 287 ALA A N 1
ATOM 2255 C CA . ALA A 1 287 ? -13.082 4.800 14.082 1.00 93.44 287 ALA A CA 1
ATOM 2256 C C . ALA A 1 287 ? -13.786 4.086 15.253 1.00 93.44 287 ALA A C 1
ATOM 2258 O O . ALA A 1 287 ? -14.919 3.610 15.118 1.00 93.44 287 ALA A O 1
ATOM 2259 N 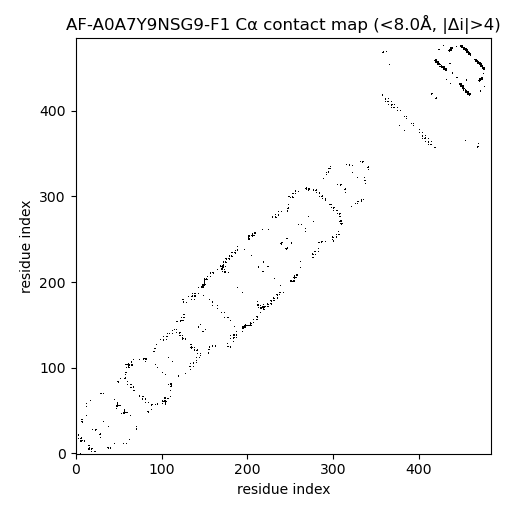N . LEU A 1 288 ? -13.143 4.057 16.424 1.00 93.94 288 LEU A N 1
ATOM 2260 C CA . LEU A 1 288 ? -13.704 3.505 17.653 1.00 93.94 288 LEU A CA 1
ATOM 2261 C C . LEU A 1 288 ? -14.937 4.296 18.110 1.00 93.94 288 LEU A C 1
ATOM 2263 O O . LEU A 1 288 ? -15.951 3.690 18.455 1.00 93.94 288 LEU A O 1
ATOM 2267 N N . GLU A 1 289 ? -14.874 5.629 18.069 1.00 94.00 289 GLU A N 1
ATOM 2268 C CA . GLU A 1 289 ? -15.980 6.529 18.402 1.00 94.00 289 GLU A CA 1
ATOM 2269 C C . GLU A 1 289 ? -17.214 6.224 17.545 1.00 94.00 289 GLU A C 1
ATOM 2271 O O . GLU A 1 289 ? -18.322 6.054 18.058 1.00 94.00 289 GLU A O 1
ATOM 2276 N N . ILE A 1 290 ? -17.035 6.081 16.233 1.00 90.88 290 ILE A N 1
ATOM 2277 C CA . ILE A 1 290 ? -18.132 5.722 15.332 1.00 90.88 290 ILE A CA 1
ATOM 2278 C C . ILE A 1 290 ? -18.671 4.318 15.658 1.00 90.88 290 ILE A C 1
ATOM 2280 O O . ILE A 1 290 ? -19.890 4.146 15.713 1.00 90.88 290 ILE A O 1
ATOM 2284 N N . SER A 1 291 ? -17.810 3.332 15.946 1.00 89.31 291 SER A N 1
ATOM 2285 C CA . SER A 1 291 ? -18.253 1.985 16.346 1.00 89.31 291 SER A CA 1
ATOM 2286 C C . SER A 1 291 ? -19.169 2.034 17.572 1.00 89.31 291 SER A C 1
ATOM 2288 O O . SER A 1 291 ? -20.291 1.516 17.531 1.00 89.31 291 SER A O 1
ATOM 2290 N N . VAL A 1 292 ? -18.756 2.726 18.638 1.00 89.75 292 VAL A N 1
ATOM 2291 C CA . VAL A 1 292 ? -19.561 2.811 19.867 1.00 89.75 292 VAL A CA 1
ATOM 2292 C C . VAL A 1 292 ? -20.840 3.621 19.670 1.00 89.75 292 VAL A C 1
ATOM 2294 O O . VAL A 1 292 ? -21.879 3.257 20.221 1.00 89.75 292 VAL A O 1
ATOM 2297 N N . ARG A 1 293 ? -20.830 4.652 18.814 1.00 86.31 293 ARG A N 1
ATOM 2298 C CA . ARG A 1 293 ? -22.050 5.384 18.425 1.00 86.31 293 ARG A CA 1
ATOM 2299 C C . ARG A 1 293 ? -23.063 4.501 17.703 1.00 86.31 293 ARG A C 1
ATOM 2301 O O . ARG A 1 293 ? -24.263 4.717 17.848 1.00 86.31 293 ARG A O 1
ATOM 2308 N N . THR A 1 294 ? -22.599 3.497 16.958 1.00 84.38 294 THR A N 1
ATOM 2309 C CA . THR A 1 294 ? -23.470 2.482 16.336 1.00 84.38 294 THR A CA 1
ATOM 2310 C C . THR A 1 294 ? -23.896 1.366 17.293 1.00 84.38 294 THR A C 1
ATOM 2312 O O . THR A 1 294 ? -24.567 0.422 16.880 1.00 84.38 294 THR A O 1
ATOM 2315 N N . GLY A 1 295 ? -23.538 1.469 18.574 1.00 82.50 295 GLY A N 1
ATOM 2316 C CA . GLY A 1 295 ? -23.916 0.503 19.599 1.00 82.50 295 GLY A CA 1
ATOM 2317 C C . GLY A 1 295 ? -23.038 -0.748 19.635 1.00 82.50 295 GLY A C 1
ATOM 2318 O O . GLY A 1 295 ? -23.462 -1.752 20.200 1.00 82.50 295 GLY A O 1
ATOM 2319 N N . ARG A 1 296 ? -21.852 -0.726 19.008 1.00 85.19 296 ARG A N 1
ATOM 2320 C CA . ARG A 1 296 ? -20.972 -1.894 18.881 1.00 85.19 296 ARG A CA 1
ATOM 2321 C C . ARG A 1 296 ? -19.658 -1.694 19.623 1.00 85.19 296 ARG A C 1
ATOM 2323 O O . ARG A 1 296 ? -18.931 -0.731 19.371 1.00 85.19 296 ARG A O 1
ATOM 2330 N N . GLU A 1 297 ? -19.333 -2.653 20.480 1.00 89.25 297 GLU A N 1
ATOM 2331 C CA . GLU A 1 297 ? -17.978 -2.829 20.995 1.00 89.25 297 GLU A CA 1
ATOM 2332 C C . GLU A 1 297 ? -17.052 -3.279 19.860 1.00 89.25 297 GLU A C 1
ATOM 2334 O O . GLU A 1 297 ? -17.430 -4.098 19.022 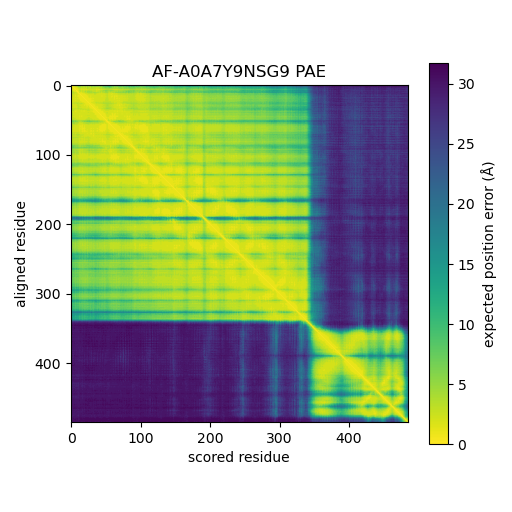1.00 89.25 297 GLU A O 1
ATOM 2339 N N . ASN A 1 298 ? -15.830 -2.755 19.844 1.00 88.56 298 ASN A N 1
ATOM 2340 C CA . ASN A 1 298 ? -14.780 -3.202 18.937 1.00 88.56 298 ASN A CA 1
ATOM 2341 C C . ASN A 1 298 ? -13.486 -3.327 19.735 1.00 88.56 298 ASN A C 1
ATOM 2343 O O . ASN A 1 298 ? -12.821 -2.337 20.057 1.00 88.56 298 ASN A O 1
ATOM 2347 N N . ARG A 1 299 ? -13.192 -4.560 20.142 1.00 90.00 299 ARG A N 1
ATOM 2348 C CA . ARG A 1 299 ? -12.089 -4.857 21.050 1.00 90.00 299 ARG A CA 1
ATOM 2349 C C . ARG A 1 299 ? -10.748 -4.631 20.368 1.00 90.00 299 ARG A C 1
ATOM 2351 O O . ARG A 1 299 ? -9.832 -4.106 20.987 1.00 90.00 299 ARG A O 1
ATOM 2358 N N . GLU A 1 300 ? -10.658 -4.987 19.100 1.00 90.81 300 GLU A N 1
ATOM 2359 C CA . GLU A 1 300 ? -9.460 -4.875 18.287 1.00 90.81 300 GLU A CA 1
ATOM 2360 C C . GLU A 1 300 ? -9.057 -3.406 18.099 1.00 90.81 300 GLU A C 1
ATOM 2362 O O . GLU A 1 300 ? -7.889 -3.070 18.283 1.00 90.81 300 GLU A O 1
ATOM 2367 N N . LEU A 1 301 ? -10.016 -2.509 17.825 1.00 93.56 301 LEU A N 1
ATOM 2368 C CA . LEU A 1 301 ? -9.763 -1.063 17.770 1.00 93.56 301 LEU A CA 1
ATOM 2369 C C . LEU A 1 301 ? -9.357 -0.495 19.134 1.00 93.56 301 LEU A C 1
ATOM 2371 O O . LEU A 1 301 ? -8.473 0.355 19.208 1.00 93.56 301 LEU A O 1
ATOM 2375 N N . LEU A 1 302 ? -9.971 -0.970 20.222 1.00 94.12 302 LEU A N 1
ATOM 2376 C CA . LEU A 1 302 ? -9.625 -0.531 21.574 1.00 94.12 302 LEU A CA 1
ATOM 2377 C C . LEU A 1 302 ? -8.197 -0.955 21.966 1.00 94.12 302 LEU A C 1
ATOM 2379 O O . LEU A 1 302 ? -7.445 -0.154 22.523 1.00 94.12 302 LEU A O 1
ATOM 2383 N N . GLU A 1 303 ? -7.807 -2.193 21.656 1.00 93.75 303 GLU A N 1
ATOM 2384 C CA . GLU A 1 303 ? -6.448 -2.698 21.882 1.00 93.75 303 GLU A CA 1
ATOM 2385 C C . GLU A 1 303 ? -5.428 -1.985 20.977 1.00 93.75 303 GLU A C 1
ATOM 2387 O O . GLU A 1 303 ? -4.354 -1.598 21.443 1.00 93.75 303 GLU A O 1
ATOM 2392 N N . ALA A 1 304 ? -5.778 -1.727 19.713 1.00 95.19 304 ALA A N 1
ATOM 2393 C CA . ALA A 1 304 ? -4.959 -0.938 18.797 1.00 95.19 304 ALA A CA 1
ATOM 2394 C C . ALA A 1 304 ? -4.737 0.495 19.304 1.00 95.19 304 ALA A C 1
ATOM 2396 O O . ALA A 1 304 ? -3.608 0.982 19.255 1.00 95.19 304 ALA A O 1
ATOM 2397 N N . LEU A 1 305 ? -5.779 1.143 19.843 1.00 96.25 305 LEU A N 1
ATOM 2398 C CA . LEU A 1 305 ? -5.688 2.479 20.438 1.00 96.25 305 LEU A CA 1
ATOM 2399 C C . LEU A 1 305 ? -4.765 2.489 21.662 1.00 96.25 305 LEU A C 1
ATOM 2401 O O . LEU A 1 305 ? -3.946 3.392 21.815 1.00 96.25 305 LEU A O 1
ATOM 2405 N N . SER A 1 306 ? -4.860 1.470 22.520 1.00 95.12 306 SER A N 1
ATOM 2406 C CA . SER A 1 306 ? -3.962 1.320 23.673 1.00 95.12 306 SER A CA 1
ATOM 2407 C C . SER A 1 306 ? -2.499 1.237 23.231 1.00 95.12 306 SER A C 1
ATOM 2409 O O . SER A 1 306 ? -1.639 1.953 23.750 1.00 95.12 306 SER A O 1
ATOM 2411 N N . LEU A 1 307 ? -2.214 0.420 22.211 1.00 94.81 307 LEU A N 1
ATOM 2412 C CA . LEU A 1 307 ? -0.867 0.291 21.661 1.00 94.81 307 LEU A CA 1
ATOM 2413 C C . LEU A 1 307 ? -0.380 1.577 20.996 1.00 94.81 307 LEU A C 1
ATOM 2415 O O . LEU A 1 307 ? 0.787 1.931 21.170 1.00 94.81 307 LEU A O 1
ATOM 2419 N N . SER A 1 308 ? -1.238 2.256 20.233 1.00 95.94 308 SER A N 1
ATOM 2420 C CA . SER A 1 308 ? -0.842 3.425 19.449 1.00 95.94 308 SER A CA 1
ATOM 2421 C C . SER A 1 308 ? -0.549 4.646 20.319 1.00 95.94 308 SER A C 1
ATOM 2423 O O . SER A 1 308 ? 0.336 5.432 19.987 1.00 95.94 308 SER A O 1
ATOM 2425 N N . VAL A 1 309 ? -1.255 4.777 21.443 1.00 94.50 309 VAL A N 1
ATOM 2426 C CA . VAL A 1 309 ? -1.021 5.830 22.435 1.00 94.50 309 VAL A CA 1
ATOM 2427 C C . VAL A 1 309 ? 0.226 5.535 23.277 1.00 94.50 309 VAL A C 1
ATOM 2429 O O . VAL A 1 309 ? 0.963 6.455 23.620 1.00 94.50 309 VAL A O 1
ATOM 2432 N N . GLY A 1 310 ? 0.502 4.260 23.574 1.00 88.94 310 GLY A N 1
ATOM 2433 C CA . GLY A 1 310 ? 1.752 3.805 24.199 1.00 88.94 310 GLY A CA 1
ATOM 2434 C C . GLY A 1 310 ? 1.903 4.099 25.698 1.00 88.94 310 GLY A C 1
ATOM 2435 O O . GLY A 1 310 ? 2.881 3.647 26.298 1.00 88.94 310 GLY A O 1
ATOM 2436 N N . ASP A 1 311 ? 0.944 4.809 26.295 1.00 90.94 311 ASP A N 1
ATOM 2437 C CA . ASP A 1 311 ? 0.879 5.154 27.715 1.00 90.94 311 ASP A CA 1
ATOM 2438 C C . ASP A 1 311 ? -0.558 5.017 28.261 1.00 90.94 311 ASP A C 1
ATOM 2440 O O . ASP A 1 311 ? -1.531 5.375 27.594 1.00 90.94 311 ASP A O 1
ATOM 2444 N N . GLU A 1 312 ? -0.700 4.486 29.480 1.00 90.25 312 GLU A N 1
ATOM 2445 C CA . GLU A 1 312 ? -2.009 4.161 30.075 1.00 90.25 312 GLU A CA 1
ATOM 2446 C C . GLU A 1 312 ? -2.783 5.409 30.523 1.00 90.25 312 GLU A C 1
ATOM 2448 O O . GLU A 1 312 ? -4.018 5.403 30.514 1.00 90.25 312 GLU A O 1
ATOM 2453 N N . GLU A 1 313 ? -2.089 6.481 30.919 1.00 91.56 313 GLU A N 1
ATOM 2454 C CA . GLU A 1 313 ? -2.730 7.741 31.303 1.00 91.56 313 GLU A CA 1
ATOM 2455 C C . GLU A 1 313 ? -3.356 8.399 30.074 1.00 91.56 313 GLU A C 1
ATOM 2457 O O . GLU A 1 313 ? -4.571 8.599 30.039 1.00 91.56 313 GLU A O 1
ATOM 2462 N N . HIS A 1 314 ? -2.579 8.576 29.007 1.00 91.44 314 HIS A N 1
ATOM 2463 C CA . HIS A 1 314 ? -3.088 9.107 27.741 1.00 91.44 314 HIS A CA 1
ATOM 2464 C C . HIS A 1 314 ? -4.168 8.208 27.115 1.00 91.44 314 HIS A C 1
ATOM 2466 O O . HIS A 1 314 ? -5.129 8.696 26.514 1.00 91.44 314 HIS A O 1
ATOM 2472 N N . PHE A 1 315 ? -4.056 6.880 27.251 1.00 94.81 315 PHE A N 1
ATOM 2473 C CA . PHE A 1 315 ? -5.089 5.960 26.772 1.00 94.81 315 PHE A CA 1
ATOM 2474 C C . PHE A 1 315 ? -6.404 6.146 27.539 1.00 94.81 315 PHE A C 1
ATOM 2476 O O . PHE A 1 315 ? -7.490 6.077 26.960 1.00 94.81 315 PHE A O 1
ATOM 2483 N N . ARG A 1 316 ? -6.337 6.408 28.847 1.00 94.06 316 ARG A N 1
ATOM 2484 C CA . ARG A 1 316 ? -7.513 6.750 29.654 1.00 94.06 316 ARG A CA 1
ATOM 2485 C C . ARG A 1 316 ? -8.116 8.084 29.230 1.00 94.06 316 ARG A C 1
ATOM 2487 O O . ARG A 1 316 ? -9.328 8.136 29.051 1.00 94.06 316 ARG A O 1
ATOM 2494 N N . GLU A 1 317 ? -7.294 9.109 29.028 1.00 94.31 317 GLU A N 1
ATOM 2495 C CA . GLU A 1 317 ? -7.741 10.420 28.544 1.00 94.31 317 GLU A CA 1
ATOM 2496 C C . GLU A 1 317 ? -8.479 10.295 27.210 1.00 94.31 317 GLU A C 1
ATOM 2498 O O . GLU A 1 317 ? -9.613 10.749 27.095 1.00 94.31 317 GLU A O 1
ATOM 2503 N N . LYS A 1 318 ? -7.910 9.574 26.235 1.00 94.44 318 LYS A N 1
ATOM 2504 C CA . LYS A 1 318 ? -8.553 9.331 24.933 1.00 94.44 318 LYS A CA 1
ATOM 2505 C C . LYS A 1 318 ? -9.910 8.641 25.049 1.00 94.44 318 LYS A C 1
ATOM 2507 O O . LYS A 1 318 ? -10.833 8.967 24.308 1.00 94.44 318 LYS A O 1
ATOM 2512 N N . ARG A 1 319 ? -10.054 7.690 25.973 1.00 95.44 319 ARG A N 1
ATOM 2513 C CA . ARG A 1 319 ? -11.334 7.002 26.198 1.00 95.44 319 ARG A CA 1
ATOM 2514 C C . ARG A 1 319 ? -12.364 7.914 26.854 1.00 95.44 319 ARG A C 1
ATOM 2516 O O . ARG A 1 319 ? -13.524 7.875 26.453 1.00 95.44 319 ARG A O 1
ATOM 2523 N N . GLU A 1 320 ? -11.960 8.741 27.816 1.00 94.56 320 GLU A N 1
ATOM 2524 C CA . GLU A 1 320 ? -12.861 9.739 28.403 1.00 94.56 320 GLU A CA 1
ATOM 2525 C C . GLU A 1 320 ? -13.255 10.811 27.375 1.00 94.56 320 GLU A C 1
ATOM 2527 O O . GLU A 1 320 ? -14.435 11.133 27.296 1.00 94.56 320 GLU A O 1
ATOM 2532 N N . GLU A 1 321 ? -12.348 11.262 26.497 1.00 94.88 321 GLU A N 1
ATOM 2533 C CA . GLU A 1 321 ? -12.683 12.167 25.381 1.00 94.88 321 GLU A CA 1
ATOM 2534 C C . GLU A 1 321 ? -13.804 11.592 24.492 1.00 94.88 321 GLU A C 1
ATOM 2536 O O . GLU A 1 321 ? -14.745 12.308 24.141 1.00 94.88 321 GLU A O 1
ATOM 2541 N N . ILE A 1 322 ? -13.734 10.298 24.147 1.00 94.06 322 ILE A N 1
ATOM 2542 C CA . ILE A 1 322 ? -14.773 9.617 23.354 1.00 94.06 322 ILE A CA 1
ATOM 2543 C C . ILE A 1 322 ? -16.105 9.590 24.116 1.00 94.06 322 ILE A C 1
ATOM 2545 O O . ILE A 1 322 ? -17.155 9.855 23.528 1.00 94.06 322 ILE A O 1
ATOM 2549 N N . ILE A 1 323 ? -16.083 9.291 25.418 1.00 93.62 323 ILE A N 1
ATOM 2550 C CA . ILE A 1 323 ? -17.289 9.242 26.260 1.00 93.62 323 ILE A CA 1
ATOM 2551 C C . ILE A 1 323 ? -17.933 10.630 26.367 1.00 93.62 323 ILE A C 1
ATOM 2553 O O . ILE A 1 323 ? -19.138 10.767 26.158 1.00 93.62 323 ILE A O 1
ATOM 2557 N N . GLU A 1 324 ? -17.146 11.664 26.665 1.00 92.50 324 GLU A N 1
ATOM 2558 C CA . GLU A 1 324 ? -17.628 13.035 26.864 1.00 92.50 324 GLU A CA 1
ATOM 2559 C C . GLU A 1 324 ? -18.256 13.624 25.598 1.00 92.50 324 GLU A C 1
ATOM 2561 O O . GLU A 1 324 ? -19.274 14.317 25.670 1.00 92.50 324 GLU A O 1
ATOM 2566 N N . ARG A 1 325 ? -17.703 13.303 24.423 1.00 91.00 325 ARG A N 1
ATOM 2567 C CA . ARG A 1 325 ? -18.264 13.719 23.127 1.00 91.00 325 ARG A CA 1
ATOM 2568 C C . ARG A 1 325 ? -19.568 13.003 22.775 1.00 91.00 325 ARG A C 1
ATOM 2570 O O . ARG A 1 325 ? -20.314 13.486 21.924 1.00 91.00 325 ARG A O 1
ATOM 2577 N N . ASN A 1 326 ? -19.879 11.888 23.439 1.00 87.69 326 ASN A N 1
ATOM 2578 C CA . ASN A 1 326 ? -20.994 11.009 23.099 1.00 87.69 326 ASN A CA 1
ATOM 2579 C C . ASN A 1 326 ? -21.943 10.784 24.286 1.00 87.69 326 ASN A C 1
ATOM 2581 O O . ASN A 1 326 ? -22.125 9.670 24.773 1.00 87.69 326 ASN A O 1
ATOM 2585 N N . LEU A 1 327 ? -22.647 11.850 24.684 1.00 77.19 327 LEU A N 1
ATOM 2586 C CA . LEU A 1 327 ? -23.600 11.874 25.810 1.00 77.19 327 LEU A CA 1
ATOM 2587 C C . LEU A 1 327 ? -24.783 10.881 25.701 1.00 77.19 327 LEU A C 1
ATOM 2589 O O . LEU A 1 327 ? -25.550 10.737 26.650 1.00 77.19 327 LEU A O 1
ATOM 2593 N N . GLY A 1 328 ? -24.955 10.211 24.556 1.00 78.94 328 GLY A N 1
ATOM 2594 C CA . GLY A 1 328 ? -26.003 9.215 24.304 1.00 78.94 328 GLY A CA 1
ATOM 2595 C C . GLY A 1 328 ? -25.555 7.750 24.381 1.00 78.94 328 GLY A C 1
ATOM 2596 O O . GLY A 1 328 ? -26.359 6.872 24.064 1.00 78.94 328 GLY A O 1
ATOM 2597 N N . LEU A 1 329 ? -24.298 7.466 24.746 1.00 84.44 329 LEU A N 1
ATOM 2598 C CA . LEU A 1 329 ? -23.814 6.086 24.869 1.00 84.44 329 LEU A CA 1
ATOM 2599 C C . LEU A 1 329 ? -24.556 5.323 25.971 1.00 84.44 329 LEU A C 1
ATOM 2601 O O . LEU A 1 329 ? -24.947 5.882 26.997 1.00 84.44 329 LEU A O 1
ATOM 2605 N N . SER A 1 330 ? -24.739 4.016 25.769 1.00 84.31 330 SER A N 1
ATOM 2606 C CA . SER A 1 330 ? -25.293 3.154 26.811 1.00 84.31 330 SER A CA 1
ATOM 2607 C C . SER A 1 330 ? -24.343 3.079 28.011 1.00 84.31 330 SER A C 1
ATOM 2609 O O . SER A 1 330 ? -23.124 3.236 27.886 1.00 84.31 330 SER A O 1
ATOM 2611 N N . GLU A 1 331 ? -24.899 2.808 29.194 1.00 84.56 331 GLU A N 1
ATOM 2612 C CA . GLU A 1 331 ? -24.099 2.582 30.404 1.00 84.56 331 GLU A CA 1
ATOM 2613 C C . GLU A 1 331 ? -23.122 1.411 30.213 1.00 84.56 331 GLU A C 1
ATOM 2615 O O . GLU A 1 331 ? -21.985 1.471 30.678 1.00 84.56 331 GLU A O 1
ATOM 2620 N N . GLU A 1 332 ? -23.538 0.394 29.453 1.00 85.69 332 GLU A N 1
ATOM 2621 C CA . GLU A 1 332 ? -22.716 -0.758 29.090 1.00 85.69 332 GLU A CA 1
ATOM 2622 C C . GLU A 1 332 ? -21.484 -0.360 28.271 1.00 85.69 332 GLU A C 1
ATOM 2624 O O . GLU A 1 332 ? -20.364 -0.646 28.687 1.00 85.69 332 GLU A O 1
ATOM 2629 N N . LEU A 1 333 ? -21.665 0.389 27.178 1.00 87.88 333 LEU A N 1
ATOM 2630 C CA . LEU A 1 333 ? -20.557 0.839 26.329 1.00 87.88 333 LEU A CA 1
ATOM 2631 C C . LEU A 1 333 ? -19.641 1.828 27.055 1.00 87.88 333 LEU A C 1
ATOM 2633 O O . LEU A 1 333 ? -18.424 1.794 26.886 1.00 87.88 333 LEU A O 1
ATOM 2637 N N . THR A 1 334 ? -20.209 2.680 27.909 1.00 89.31 334 THR A N 1
ATOM 2638 C CA . THR A 1 334 ? -19.439 3.605 28.751 1.00 89.31 334 THR A CA 1
ATOM 2639 C C . THR A 1 334 ? -18.562 2.844 29.746 1.00 89.31 334 THR A C 1
ATOM 2641 O O . THR A 1 334 ? -17.394 3.178 29.956 1.00 89.31 334 THR A O 1
ATOM 2644 N N . ALA A 1 335 ? -19.108 1.806 30.380 1.00 87.62 335 ALA A N 1
ATOM 2645 C CA . ALA A 1 335 ? -18.363 0.957 31.299 1.00 87.62 335 ALA A CA 1
ATOM 2646 C C . ALA A 1 335 ? -17.305 0.115 30.572 1.00 87.62 335 ALA A C 1
ATOM 2648 O O . ALA A 1 335 ? -16.178 0.033 31.067 1.00 87.62 335 ALA A O 1
ATOM 2649 N N . TRP A 1 336 ? -17.629 -0.425 29.392 1.00 90.56 336 TRP A N 1
ATOM 2650 C CA . TRP A 1 336 ? -16.689 -1.125 28.516 1.00 90.56 336 TRP A CA 1
ATOM 2651 C C . TRP A 1 336 ? -15.505 -0.233 28.128 1.00 90.56 336 TRP A C 1
ATOM 2653 O O . TRP A 1 336 ? -14.359 -0.605 28.387 1.00 90.56 336 TRP A O 1
ATOM 2663 N N . LEU A 1 337 ? -15.761 0.986 27.631 1.00 91.75 337 LEU A N 1
ATOM 2664 C CA . LEU A 1 337 ? -14.714 1.971 27.332 1.00 91.75 337 LEU A CA 1
ATOM 2665 C C . LEU A 1 337 ? -13.867 2.276 28.572 1.00 91.75 337 LEU A C 1
ATOM 2667 O O . LEU A 1 337 ? -12.646 2.327 28.488 1.00 91.75 337 LEU A O 1
ATOM 2671 N N . ARG A 1 338 ? -14.460 2.375 29.763 1.00 90.88 338 ARG A N 1
ATOM 2672 C CA . ARG A 1 338 ? -13.710 2.571 31.019 1.00 90.88 338 ARG A CA 1
ATOM 2673 C C . ARG A 1 338 ? -12.956 1.332 31.513 1.00 90.88 338 ARG A C 1
ATOM 2675 O O . ARG A 1 338 ? -12.313 1.397 32.560 1.00 90.88 338 ARG A O 1
ATOM 2682 N N . GLY A 1 339 ? -13.031 0.200 30.811 1.00 80.69 339 GLY A N 1
ATOM 2683 C CA . GLY A 1 339 ? -12.444 -1.073 31.238 1.00 80.69 339 GLY A CA 1
ATOM 2684 C C . GLY A 1 339 ? -13.100 -1.654 32.496 1.00 80.69 339 GLY A C 1
ATOM 2685 O O . GLY A 1 339 ? -12.513 -2.497 33.177 1.00 80.69 339 GLY A O 1
ATOM 2686 N N . LYS A 1 340 ? -14.306 -1.195 32.846 1.00 76.12 340 LYS A N 1
ATOM 2687 C CA . LYS A 1 340 ? -15.072 -1.697 33.987 1.00 76.12 340 LYS A CA 1
ATOM 2688 C C . LYS A 1 340 ? -15.939 -2.856 33.519 1.00 76.12 340 LYS A C 1
ATOM 2690 O O . LYS A 1 340 ? -16.687 -2.736 32.555 1.00 76.12 340 LYS A O 1
ATOM 2695 N N . ARG A 1 341 ? -15.908 -3.971 34.254 1.00 50.06 341 ARG A N 1
ATOM 2696 C CA . ARG A 1 341 ? -16.946 -4.994 34.103 1.00 50.06 341 ARG A CA 1
ATOM 2697 C C . ARG A 1 341 ? -18.269 -4.383 34.534 1.00 50.06 341 ARG A C 1
ATOM 2699 O O . ARG A 1 341 ? -18.429 -4.028 35.703 1.00 50.06 341 ARG A O 1
ATOM 2706 N N . VAL A 1 342 ? -19.214 -4.294 33.609 1.00 45.12 342 VAL A N 1
ATOM 2707 C CA . VAL A 1 342 ? -20.609 -4.060 33.958 1.00 45.12 342 VAL A CA 1
ATOM 2708 C C . VAL A 1 342 ? -21.039 -5.260 34.792 1.00 45.12 342 VAL A C 1
ATOM 2710 O O . VAL A 1 342 ? -21.154 -6.381 34.300 1.00 45.12 342 VAL A O 1
ATOM 2713 N N . SER A 1 343 ? -21.236 -5.053 36.093 1.00 38.59 343 SER A N 1
ATOM 2714 C CA . SER A 1 343 ? -22.125 -5.938 36.833 1.00 38.59 343 SER A CA 1
ATOM 2715 C C . SER A 1 343 ? -23.480 -5.725 36.185 1.00 38.59 343 SER A C 1
ATOM 2717 O O . SER A 1 343 ? -24.032 -4.636 36.310 1.00 38.59 343 SER A O 1
ATOM 2719 N N . ILE A 1 344 ? -23.965 -6.722 35.441 1.00 41.59 344 ILE A N 1
ATOM 2720 C CA . ILE A 1 344 ? -25.315 -6.726 34.881 1.00 41.59 344 ILE A CA 1
ATOM 2721 C C . ILE A 1 344 ? -26.269 -6.690 36.076 1.00 41.59 344 ILE A C 1
ATOM 2723 O O . ILE A 1 344 ? -26.693 -7.714 36.609 1.00 41.59 344 ILE A O 1
ATOM 2727 N N . LYS A 1 345 ? -26.541 -5.486 36.573 1.00 38.47 345 LYS A N 1
ATOM 2728 C CA . LYS A 1 345 ? -27.591 -5.213 37.530 1.00 38.47 345 LYS A CA 1
ATOM 2729 C C . LYS A 1 345 ? -28.758 -4.653 36.740 1.00 38.47 345 LYS A C 1
ATOM 2731 O O . LYS A 1 345 ? -28.815 -3.472 36.431 1.00 38.47 345 LYS A O 1
ATOM 2736 N N . THR A 1 346 ? -29.700 -5.567 36.538 1.00 40.69 346 THR A N 1
ATOM 2737 C CA . THR A 1 346 ? -31.145 -5.413 36.334 1.00 40.69 346 THR A CA 1
ATOM 2738 C C . THR A 1 346 ? -31.665 -5.617 34.914 1.00 40.69 346 THR A C 1
ATOM 2740 O O . THR A 1 346 ? -31.364 -4.887 33.979 1.00 40.69 346 THR A O 1
ATOM 2743 N N . SER A 1 347 ? -32.550 -6.610 34.828 1.00 45.28 347 SER A N 1
ATOM 2744 C CA . SER A 1 347 ? -33.445 -6.991 33.732 1.00 45.28 347 SER A CA 1
ATOM 2745 C C . SER A 1 347 ? -34.257 -5.843 33.117 1.00 45.28 347 SER A C 1
ATOM 2747 O O . SER A 1 347 ? -34.808 -6.011 32.041 1.00 45.28 347 SER A O 1
ATOM 2749 N N . LEU A 1 348 ? -34.316 -4.679 33.769 1.00 46.03 348 LEU A N 1
ATOM 2750 C CA . LEU A 1 348 ? -35.102 -3.519 33.344 1.00 46.03 348 LEU A CA 1
ATOM 2751 C C . LEU A 1 348 ? -34.407 -2.673 32.258 1.00 46.03 348 LEU A C 1
ATOM 2753 O O . LEU A 1 348 ? -35.092 -2.046 31.450 1.00 46.03 348 LEU A O 1
ATOM 2757 N N . SER A 1 349 ? -33.066 -2.644 32.192 1.00 43.16 349 SER A N 1
ATOM 2758 C CA . SER A 1 349 ? -32.359 -1.855 31.163 1.00 43.16 349 SER A CA 1
ATOM 2759 C C . SER A 1 349 ? -32.315 -2.581 29.813 1.00 43.16 349 SER A C 1
ATOM 2761 O O . SER A 1 349 ? -32.562 -1.954 28.778 1.00 43.16 349 SER A O 1
ATOM 2763 N N . THR A 1 350 ? -32.130 -3.905 29.831 1.00 48.25 350 THR A N 1
ATOM 2764 C CA . THR A 1 350 ? -32.237 -4.786 28.661 1.00 48.25 350 THR A CA 1
ATOM 2765 C C . THR A 1 350 ? -33.649 -4.794 28.095 1.00 48.25 350 THR A C 1
ATOM 2767 O O . THR A 1 350 ? -33.800 -4.697 26.884 1.00 48.25 350 THR A O 1
ATOM 2770 N N . GLU A 1 351 ? -34.690 -4.790 28.929 1.00 50.44 351 GLU A N 1
ATOM 2771 C CA . GLU A 1 351 ? -36.084 -4.691 28.471 1.00 50.44 351 GLU A CA 1
ATOM 2772 C C . GLU A 1 351 ? -36.357 -3.353 27.748 1.00 50.44 351 GLU A C 1
ATOM 2774 O O . GLU A 1 351 ? -37.014 -3.325 26.709 1.00 50.44 351 GLU A O 1
ATOM 2779 N N . SER A 1 352 ? -35.744 -2.248 28.200 1.00 55.03 352 SER A N 1
ATOM 2780 C CA . SER A 1 352 ? -35.848 -0.936 27.533 1.00 55.03 352 SER A CA 1
ATOM 2781 C C . SER A 1 352 ? -35.083 -0.838 26.202 1.00 55.03 352 SER A C 1
ATOM 2783 O O . SER A 1 352 ? -35.455 -0.059 25.320 1.00 55.03 352 SER A O 1
ATOM 2785 N N . GLN A 1 353 ? -33.983 -1.581 26.050 1.00 55.53 353 GLN A N 1
ATOM 2786 C CA . GLN A 1 353 ? -33.195 -1.629 24.814 1.00 55.53 353 GLN A CA 1
ATOM 2787 C C . GLN A 1 353 ? -33.802 -2.609 23.808 1.00 55.53 353 GLN A C 1
ATOM 2789 O O . GLN A 1 353 ? -33.909 -2.271 22.631 1.00 55.53 353 GLN A O 1
ATOM 2794 N N . ILE A 1 354 ? -34.280 -3.764 24.280 1.00 63.59 354 ILE A N 1
ATOM 2795 C CA . ILE A 1 354 ? -35.066 -4.721 23.495 1.00 63.59 354 ILE A CA 1
ATOM 2796 C C . ILE A 1 354 ? -36.328 -4.030 22.980 1.00 63.59 354 ILE A C 1
ATOM 2798 O O . ILE A 1 354 ? -36.542 -4.016 21.774 1.00 63.59 354 ILE A O 1
ATOM 2802 N N . GLY A 1 355 ? -37.077 -3.327 23.836 1.00 66.31 355 GLY A N 1
ATOM 2803 C CA . GLY A 1 355 ? -38.262 -2.578 23.412 1.00 66.31 355 GLY A CA 1
ATOM 2804 C C . GLY A 1 355 ? -37.961 -1.452 22.413 1.00 66.31 355 GLY A C 1
ATOM 2805 O O . GLY A 1 355 ? -38.765 -1.182 21.520 1.00 66.31 355 GLY A O 1
ATOM 2806 N N . ARG A 1 356 ? -36.792 -0.797 22.497 1.00 70.88 356 ARG A N 1
ATOM 2807 C CA . ARG A 1 356 ? -36.354 0.188 21.487 1.00 70.88 356 ARG A CA 1
ATOM 2808 C C . ARG A 1 356 ? -36.013 -0.472 20.152 1.00 70.88 356 ARG A C 1
ATOM 2810 O O . ARG A 1 356 ? -36.432 0.023 19.110 1.00 70.88 356 ARG A O 1
ATOM 2817 N N . MET A 1 357 ? -35.298 -1.591 20.180 1.00 74.75 357 MET A N 1
ATOM 2818 C CA . MET A 1 357 ? -34.936 -2.346 18.982 1.00 74.75 357 MET A CA 1
ATOM 2819 C C . MET A 1 357 ? -36.164 -2.964 18.304 1.00 74.75 357 MET A C 1
ATOM 2821 O O . MET A 1 357 ? -36.311 -2.831 17.094 1.00 74.75 357 MET A O 1
ATOM 2825 N N . GLU A 1 358 ? -37.081 -3.561 19.067 1.00 79.81 358 GLU A N 1
ATOM 2826 C CA . GLU A 1 358 ? -38.362 -4.075 18.566 1.00 79.81 358 GLU A CA 1
ATOM 2827 C C . GLU A 1 358 ? -39.195 -2.967 17.922 1.00 79.81 358 GLU A C 1
ATOM 2829 O O . GLU A 1 358 ? -39.773 -3.174 16.860 1.00 79.81 358 GLU A O 1
ATOM 2834 N N . ASN A 1 359 ? -39.196 -1.761 18.499 1.00 80.06 359 ASN A N 1
ATOM 2835 C CA . ASN A 1 359 ? -39.840 -0.601 17.887 1.00 80.06 359 ASN A CA 1
ATOM 2836 C C . ASN A 1 359 ? -39.196 -0.190 16.554 1.00 80.06 359 ASN A C 1
ATOM 2838 O O . ASN A 1 359 ? -39.920 0.177 15.622 1.00 80.06 359 ASN A O 1
ATOM 2842 N N . SER A 1 360 ? -37.866 -0.235 16.447 1.00 83.12 360 SER A N 1
ATOM 2843 C CA . SER A 1 360 ? -37.151 0.056 15.198 1.00 83.12 360 SER A CA 1
ATOM 2844 C C . SER A 1 360 ? -37.438 -0.993 14.125 1.00 83.12 360 SER A C 1
ATOM 2846 O O . SER A 1 360 ? -37.801 -0.629 13.009 1.00 83.12 360 SER A O 1
ATOM 2848 N N . VAL A 1 361 ? -37.369 -2.285 14.467 1.00 86.50 361 VAL A N 1
ATOM 2849 C CA . VAL A 1 361 ? -37.713 -3.383 13.546 1.00 86.50 361 VAL A CA 1
ATOM 2850 C C . VAL A 1 361 ? -39.181 -3.295 13.128 1.00 86.50 361 VAL A C 1
ATOM 2852 O O . VAL A 1 361 ? -39.476 -3.365 11.941 1.00 86.50 361 VAL A O 1
ATOM 2855 N N . ALA A 1 362 ? -40.101 -3.025 14.058 1.00 86.38 362 ALA A N 1
ATOM 2856 C CA . ALA A 1 362 ? -41.514 -2.815 13.744 1.00 86.38 362 ALA A CA 1
ATOM 2857 C C . ALA A 1 362 ? -41.739 -1.626 12.794 1.00 86.38 362 ALA A C 1
ATOM 2859 O O . ALA A 1 362 ? -42.631 -1.672 11.951 1.00 86.38 362 ALA A O 1
ATOM 2860 N N . SER A 1 363 ? -40.935 -0.565 12.903 1.00 87.69 363 SER A N 1
ATOM 2861 C CA . SER A 1 363 ? -41.032 0.594 12.004 1.00 87.69 363 SER A CA 1
ATOM 2862 C C . SER A 1 363 ? -40.528 0.236 10.600 1.00 87.69 363 SER A C 1
ATOM 2864 O O . SER A 1 363 ? -41.217 0.520 9.623 1.00 87.69 363 SER A O 1
ATOM 2866 N N . LEU A 1 364 ? -39.422 -0.512 10.503 1.00 88.81 364 LEU A N 1
ATOM 2867 C CA . LEU A 1 364 ? -38.920 -1.061 9.238 1.00 88.81 364 LEU A CA 1
ATOM 2868 C C . LEU A 1 364 ? -39.911 -2.032 8.583 1.00 88.81 364 LEU A C 1
ATOM 2870 O O . LEU A 1 364 ? -40.077 -1.996 7.367 1.00 88.81 364 LEU A O 1
ATOM 2874 N N . MET A 1 365 ? -40.608 -2.872 9.356 1.00 89.44 365 MET A N 1
ATOM 2875 C CA . MET A 1 365 ? -41.657 -3.753 8.823 1.00 89.44 365 MET A CA 1
ATOM 2876 C C . MET A 1 365 ? -42.785 -2.952 8.161 1.00 89.44 365 MET A C 1
ATOM 2878 O O . MET A 1 365 ? -43.256 -3.317 7.087 1.00 89.44 365 MET A O 1
ATOM 2882 N N . LEU A 1 366 ? -43.208 -1.843 8.776 1.00 88.25 366 LEU A N 1
ATOM 2883 C CA . LEU A 1 366 ? -44.254 -0.984 8.219 1.00 88.25 366 LEU A CA 1
ATOM 2884 C C . LEU A 1 366 ? -43.770 -0.242 6.965 1.00 88.25 366 LEU A C 1
ATOM 2886 O O . LEU A 1 366 ? -44.475 -0.226 5.958 1.00 88.25 366 LEU A O 1
ATOM 2890 N N . GLU A 1 367 ? -42.566 0.326 6.995 1.00 87.31 367 GLU A N 1
ATOM 2891 C CA . GLU A 1 367 ? -41.983 1.040 5.851 1.00 87.31 367 GLU A CA 1
ATOM 2892 C C . GLU A 1 367 ? -41.738 0.114 4.654 1.00 87.31 367 GLU A C 1
ATOM 2894 O O . GLU A 1 367 ? -42.122 0.436 3.530 1.00 87.31 367 GLU A O 1
ATOM 2899 N N . THR A 1 368 ? -41.179 -1.075 4.888 1.00 90.19 368 THR A N 1
ATOM 2900 C CA . THR A 1 368 ? -40.975 -2.072 3.826 1.00 90.19 368 THR A CA 1
ATOM 2901 C C . THR A 1 368 ? -42.286 -2.631 3.290 1.00 90.19 368 THR A C 1
ATOM 2903 O O . THR A 1 368 ? -42.361 -2.916 2.100 1.00 90.19 368 THR A O 1
ATOM 2906 N N . SER A 1 369 ? -43.341 -2.731 4.109 1.00 85.75 369 SER A N 1
ATOM 2907 C CA . SER A 1 369 ? -44.668 -3.130 3.622 1.00 85.75 369 SER A CA 1
ATOM 2908 C C . SER A 1 369 ? -45.267 -2.106 2.653 1.00 85.75 369 SER A C 1
ATOM 2910 O O . SER A 1 369 ? -45.836 -2.489 1.633 1.00 85.75 369 SER A O 1
ATOM 2912 N N . LEU A 1 370 ? -45.072 -0.809 2.919 1.00 85.56 370 LEU A N 1
ATOM 2913 C CA . LEU A 1 370 ? -45.519 0.266 2.034 1.00 85.56 370 LEU A CA 1
ATOM 2914 C C . LEU A 1 370 ? -44.713 0.277 0.730 1.00 85.56 370 LEU A C 1
ATOM 2916 O O . LEU A 1 370 ? -45.289 0.361 -0.351 1.00 85.56 370 LEU A O 1
ATOM 2920 N N . LEU A 1 371 ? -43.387 0.150 0.835 1.00 86.44 371 LEU A N 1
ATOM 2921 C CA . LEU A 1 371 ? -42.501 0.063 -0.328 1.00 86.44 371 LEU A CA 1
ATOM 2922 C C . LEU A 1 371 ? -42.789 -1.177 -1.181 1.00 86.44 371 LEU A C 1
ATOM 2924 O O . LEU A 1 371 ? -42.683 -1.108 -2.400 1.00 86.44 371 LEU A O 1
ATOM 2928 N N . SER A 1 372 ? -43.162 -2.296 -0.556 1.00 86.69 372 SER A N 1
ATOM 2929 C CA . SER A 1 372 ? -43.540 -3.529 -1.250 1.00 86.69 372 SER A CA 1
ATOM 2930 C C . SER A 1 372 ? -44.825 -3.349 -2.056 1.00 86.69 372 SER A C 1
ATOM 2932 O O . SER A 1 372 ? -44.839 -3.696 -3.231 1.00 86.69 372 SER A O 1
ATOM 2934 N N . ALA A 1 373 ? -45.852 -2.715 -1.476 1.00 85.19 373 ALA A N 1
ATOM 2935 C CA . ALA A 1 373 ? -47.084 -2.392 -2.199 1.00 85.19 373 ALA A CA 1
ATOM 2936 C C . ALA A 1 373 ? -46.810 -1.482 -3.411 1.00 85.19 373 ALA A C 1
ATOM 2938 O O . ALA A 1 373 ? -47.248 -1.771 -4.517 1.00 85.19 373 ALA A O 1
ATOM 2939 N N . GLN A 1 374 ? -45.985 -0.442 -3.242 1.00 86.44 374 GLN A N 1
ATOM 2940 C CA . GLN A 1 374 ? -45.579 0.428 -4.355 1.00 86.44 374 GLN A CA 1
ATOM 2941 C C . GLN A 1 374 ? -44.756 -0.312 -5.419 1.00 86.44 374 GLN A C 1
ATOM 2943 O O . GLN A 1 374 ? -44.884 -0.042 -6.611 1.00 86.44 374 GLN A O 1
ATOM 2948 N N . ALA A 1 375 ? -43.883 -1.231 -5.003 1.00 88.50 375 ALA A N 1
ATOM 2949 C CA . ALA A 1 375 ? -43.104 -2.057 -5.917 1.00 88.50 375 ALA A CA 1
ATOM 2950 C C . ALA A 1 375 ? -43.999 -3.022 -6.709 1.00 88.50 375 ALA A C 1
ATOM 2952 O O . ALA A 1 375 ? -43.744 -3.236 -7.892 1.00 88.50 375 ALA A O 1
ATOM 2953 N N . GLU A 1 376 ? -45.046 -3.561 -6.083 1.00 88.44 376 GLU A N 1
ATOM 2954 C CA . GLU A 1 376 ? -46.059 -4.390 -6.735 1.00 88.44 376 GLU A CA 1
ATOM 2955 C C . GLU A 1 376 ? -46.866 -3.580 -7.759 1.00 88.44 376 GLU A C 1
ATOM 2957 O O . GLU A 1 376 ? -47.014 -4.035 -8.891 1.00 88.44 376 GLU A O 1
ATOM 2962 N N . ASP A 1 377 ? -47.277 -2.348 -7.440 1.00 87.75 377 ASP A N 1
ATOM 2963 C CA . ASP A 1 377 ? -47.940 -1.443 -8.396 1.00 87.75 377 ASP A CA 1
ATOM 2964 C C . ASP A 1 377 ? -47.030 -1.132 -9.602 1.00 87.75 377 ASP A C 1
ATOM 2966 O O . ASP A 1 377 ? -47.442 -1.184 -10.762 1.00 87.75 377 ASP A O 1
ATOM 2970 N N . ILE A 1 378 ? -45.740 -0.870 -9.358 1.00 86.44 378 ILE A N 1
ATOM 2971 C CA . ILE A 1 378 ? -44.754 -0.654 -10.429 1.00 86.44 378 ILE A CA 1
ATOM 2972 C C . ILE A 1 378 ? -44.586 -1.917 -11.286 1.00 86.44 378 ILE A C 1
ATOM 2974 O O . ILE A 1 378 ? -44.478 -1.824 -12.511 1.00 86.44 378 ILE A O 1
ATOM 2978 N N . GLU A 1 379 ? -44.536 -3.094 -10.666 1.00 88.56 379 GLU A N 1
ATOM 2979 C CA . GLU A 1 379 ? -44.336 -4.364 -11.363 1.00 88.56 379 GLU A CA 1
ATOM 2980 C C . GLU A 1 379 ? -45.568 -4.782 -12.177 1.00 88.56 379 GLU A C 1
ATOM 2982 O O . GLU A 1 379 ? -45.420 -5.332 -13.269 1.00 88.56 379 GLU A O 1
ATOM 2987 N N . THR A 1 380 ? -46.771 -4.493 -11.679 1.00 88.94 380 THR A N 1
ATOM 2988 C CA . THR A 1 380 ? -48.042 -4.933 -12.274 1.00 88.94 380 THR A CA 1
ATOM 2989 C C . THR A 1 380 ? -48.662 -3.916 -13.230 1.00 88.94 380 THR A C 1
ATOM 2991 O O . THR A 1 380 ? -49.301 -4.324 -14.199 1.00 88.94 380 THR A O 1
ATOM 2994 N N . GLU A 1 381 ? -48.446 -2.613 -1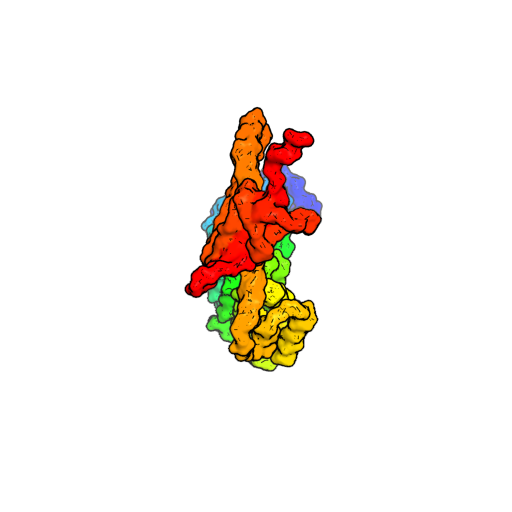3.026 1.00 87.25 381 GLU A N 1
ATOM 2995 C CA . GLU A 1 381 ? -49.024 -1.555 -13.864 1.00 87.25 381 GLU A CA 1
ATOM 2996 C C . GLU A 1 381 ? -47.970 -0.872 -14.746 1.00 87.25 381 GLU A C 1
ATOM 2998 O O . GLU A 1 381 ? -48.128 -0.779 -15.968 1.00 87.25 381 GLU A O 1
ATOM 3003 N N . LEU A 1 382 ? -46.864 -0.412 -14.148 1.00 84.81 382 LEU A N 1
ATOM 3004 C CA . LEU A 1 382 ? -45.892 0.435 -14.846 1.00 84.81 382 LEU A CA 1
ATOM 3005 C C . LEU A 1 382 ? -44.983 -0.362 -15.787 1.00 84.81 382 LEU A C 1
ATOM 3007 O O . LEU A 1 382 ? -44.751 0.065 -16.919 1.00 84.81 382 LEU A O 1
ATOM 3011 N N . LEU A 1 383 ? -44.465 -1.515 -15.355 1.00 86.19 383 LEU A N 1
ATOM 3012 C CA . LEU A 1 383 ? -43.596 -2.346 -16.193 1.00 86.19 383 LEU A CA 1
ATOM 3013 C C . LEU A 1 383 ? -44.294 -2.809 -17.485 1.00 86.19 383 LEU A C 1
ATOM 3015 O O . LEU A 1 383 ? -43.677 -2.637 -18.545 1.00 86.19 383 LEU A O 1
ATOM 3019 N N . PRO A 1 384 ? -45.551 -3.301 -17.449 1.00 86.56 384 PRO A N 1
ATOM 3020 C CA . PRO A 1 384 ? -46.307 -3.615 -18.660 1.00 86.56 384 PRO A CA 1
ATOM 3021 C C . PRO A 1 384 ? -46.612 -2.384 -19.517 1.00 86.56 384 PRO A C 1
ATOM 3023 O O . PRO A 1 384 ? -46.498 -2.440 -20.739 1.00 86.56 384 PRO A O 1
ATOM 3026 N N . ALA A 1 385 ? -46.935 -1.234 -18.915 1.00 83.81 385 ALA A N 1
ATOM 3027 C CA . ALA A 1 385 ? -47.145 0.001 -19.676 1.00 83.81 385 ALA A CA 1
ATOM 3028 C C . ALA A 1 385 ? -45.871 0.449 -20.417 1.00 83.81 385 ALA A C 1
ATOM 3030 O O . ALA A 1 385 ? -45.934 0.910 -21.558 1.00 83.81 385 ALA A O 1
ATOM 3031 N N . LEU A 1 386 ? -44.698 0.251 -19.808 1.00 82.31 386 LEU A N 1
ATOM 3032 C CA . LEU A 1 386 ? -43.405 0.516 -20.436 1.00 82.31 386 LEU A CA 1
ATOM 3033 C C . LEU A 1 386 ? -43.060 -0.491 -21.548 1.00 82.31 386 LEU A C 1
ATOM 3035 O O . LEU A 1 386 ? -42.170 -0.202 -22.341 1.00 82.31 386 LEU A O 1
ATOM 3039 N N . ASP A 1 387 ? -43.720 -1.661 -21.651 1.00 80.88 387 ASP A N 1
ATOM 3040 C CA . ASP A 1 387 ? -43.486 -2.605 -22.774 1.00 80.88 387 ASP A CA 1
ATOM 3041 C C . ASP A 1 387 ? -43.943 -2.010 -24.107 1.00 80.88 387 ASP A C 1
ATOM 3043 O O . ASP A 1 387 ? -43.425 -2.367 -25.163 1.00 80.88 387 ASP A O 1
ATOM 3047 N N . LEU A 1 388 ? -44.857 -1.040 -24.059 1.00 81.38 388 LEU A N 1
ATOM 3048 C CA . LEU A 1 388 ? -45.346 -0.326 -25.233 1.00 81.38 388 LEU A CA 1
ATOM 3049 C C . LEU A 1 388 ? -44.307 0.656 -25.809 1.00 81.38 388 LEU A C 1
ATOM 3051 O O . LEU A 1 388 ? -44.472 1.128 -26.934 1.00 81.38 388 LEU A O 1
ATOM 3055 N N . PHE A 1 389 ? -43.224 0.945 -25.075 1.00 77.50 389 PHE A N 1
ATOM 3056 C CA . PHE A 1 389 ? -42.190 1.909 -25.454 1.00 77.50 389 PHE A CA 1
ATOM 3057 C C . PHE A 1 389 ? -40.806 1.245 -25.530 1.00 77.50 389 PHE A C 1
ATOM 3059 O O . PHE A 1 389 ? -40.012 1.301 -24.593 1.00 77.50 389 PHE A O 1
ATOM 3066 N N . ALA A 1 390 ? -40.482 0.667 -26.693 1.00 69.00 390 ALA A N 1
ATOM 3067 C CA . ALA A 1 390 ? -39.248 -0.097 -26.936 1.00 69.00 390 ALA A CA 1
ATOM 3068 C C . ALA A 1 390 ? -37.924 0.675 -26.715 1.00 69.00 390 ALA A C 1
ATOM 3070 O O . ALA A 1 390 ? -36.857 0.069 -26.679 1.00 69.00 390 ALA A O 1
ATOM 3071 N N . SER A 1 391 ? -37.967 2.004 -26.588 1.00 75.75 391 SER A N 1
ATOM 3072 C CA . SER A 1 391 ? -36.789 2.862 -26.413 1.00 75.75 391 SER A CA 1
ATOM 3073 C C . SER A 1 391 ? -36.397 3.125 -24.954 1.00 75.75 391 SER A C 1
ATOM 3075 O O . SER A 1 391 ? -35.391 3.795 -24.726 1.00 75.75 391 SER A O 1
ATOM 3077 N N . ILE A 1 392 ? -37.177 2.666 -23.969 1.00 77.44 392 ILE A N 1
ATOM 3078 C CA . ILE A 1 392 ? -36.899 2.919 -22.548 1.00 77.44 392 ILE A CA 1
ATOM 3079 C C . ILE A 1 392 ? -36.278 1.661 -21.916 1.00 77.44 392 ILE A C 1
ATOM 3081 O O . ILE A 1 392 ? -36.955 0.634 -21.839 1.00 77.44 392 ILE A O 1
ATOM 3085 N N . PRO A 1 393 ? -35.015 1.710 -21.446 1.00 78.44 393 PRO A N 1
ATOM 3086 C CA . PRO A 1 393 ? -34.375 0.566 -20.799 1.00 78.44 393 PRO A CA 1
ATOM 3087 C C . PRO A 1 393 ? -35.024 0.271 -19.439 1.00 78.44 393 PRO A C 1
ATOM 3089 O O . PRO A 1 393 ? -35.194 1.170 -18.613 1.00 78.44 393 PRO A O 1
ATOM 3092 N N . LYS A 1 394 ? -35.368 -0.998 -19.194 1.00 83.75 394 LYS A N 1
ATOM 3093 C CA . LYS A 1 394 ? -36.105 -1.451 -17.994 1.00 83.75 394 LYS A CA 1
ATOM 3094 C C . LYS A 1 394 ? -35.212 -2.103 -16.950 1.00 83.75 394 LYS A C 1
ATOM 3096 O O . LYS A 1 394 ? -35.613 -2.282 -15.801 1.00 83.75 394 LYS A O 1
ATOM 3101 N N . GLU A 1 395 ? -33.998 -2.463 -17.341 1.00 84.62 395 GLU A N 1
ATOM 3102 C CA . GLU A 1 395 ? -33.011 -3.154 -16.522 1.00 84.62 395 GLU A CA 1
ATOM 3103 C C . GLU A 1 395 ? -32.736 -2.435 -15.189 1.00 84.62 395 GLU A C 1
ATOM 3105 O O . GLU A 1 395 ? -32.769 -3.115 -14.160 1.00 84.62 395 GLU A O 1
ATOM 3110 N N . PRO A 1 396 ? -32.563 -1.094 -15.136 1.00 84.88 396 PRO A N 1
ATOM 3111 C CA . PRO A 1 396 ? -32.347 -0.398 -13.867 1.00 84.88 396 PRO A CA 1
ATOM 3112 C C . PRO A 1 396 ? -33.549 -0.501 -12.920 1.00 84.88 396 PRO A C 1
ATOM 3114 O O . PRO A 1 396 ? -33.374 -0.676 -11.715 1.00 84.88 396 PRO A O 1
ATOM 3117 N N . LEU A 1 397 ? -34.772 -0.437 -13.459 1.00 84.38 397 LEU A N 1
ATOM 3118 C CA . LEU A 1 397 ? -36.005 -0.529 -12.676 1.00 84.38 397 LEU A CA 1
ATOM 3119 C C . LEU A 1 397 ? -36.212 -1.952 -12.139 1.00 84.38 397 LEU A C 1
ATOM 3121 O O . LEU A 1 397 ? -36.484 -2.135 -10.956 1.00 84.38 397 LEU A O 1
ATOM 3125 N N . ASN A 1 398 ? -35.968 -2.968 -12.969 1.00 85.38 398 ASN A N 1
ATOM 3126 C CA . ASN A 1 398 ? -35.987 -4.371 -12.549 1.00 85.38 398 ASN A CA 1
ATOM 3127 C C . ASN A 1 398 ? -34.942 -4.670 -11.462 1.00 85.38 398 ASN A C 1
ATOM 3129 O O . ASN A 1 398 ? -35.202 -5.450 -10.545 1.00 85.38 398 ASN A O 1
ATOM 3133 N N . GLN A 1 399 ? -33.758 -4.057 -11.540 1.00 87.56 399 GLN A N 1
ATOM 3134 C CA . GLN A 1 399 ? -32.728 -4.203 -10.512 1.00 87.56 399 GLN A CA 1
ATOM 3135 C C . GLN A 1 399 ? -33.140 -3.533 -9.192 1.00 87.56 399 GLN A C 1
ATOM 3137 O O . GLN A 1 399 ? -32.942 -4.122 -8.131 1.00 87.56 399 GLN A O 1
ATOM 3142 N N . GLN A 1 400 ? -33.768 -2.355 -9.245 1.00 86.94 400 GLN A N 1
ATOM 3143 C CA . GLN A 1 400 ? -34.332 -1.684 -8.067 1.00 86.94 400 GLN A CA 1
ATOM 3144 C C . GLN A 1 400 ? -35.436 -2.523 -7.401 1.00 86.94 400 GLN A C 1
ATOM 3146 O O . GLN A 1 400 ? -35.377 -2.745 -6.192 1.00 86.94 400 GLN A O 1
ATOM 3151 N N . LEU A 1 401 ? -36.378 -3.081 -8.172 1.00 89.81 401 LEU A N 1
ATOM 3152 C CA . LEU A 1 401 ? -37.437 -3.955 -7.642 1.00 89.81 401 LEU A CA 1
ATOM 3153 C C . LEU A 1 401 ? -36.871 -5.203 -6.949 1.00 89.81 401 LEU A C 1
ATOM 3155 O O . LEU A 1 401 ? -37.336 -5.587 -5.875 1.00 89.81 401 LEU A O 1
ATOM 3159 N N . LYS A 1 402 ? -35.819 -5.814 -7.513 1.00 88.56 402 LYS A N 1
ATOM 3160 C CA . LYS A 1 402 ? -35.107 -6.932 -6.866 1.00 88.56 402 LYS A CA 1
ATOM 3161 C C . LYS A 1 402 ? -34.475 -6.520 -5.536 1.00 88.56 402 LYS A C 1
ATOM 3163 O O . LYS A 1 402 ? -34.558 -7.278 -4.571 1.00 88.56 402 LYS A O 1
ATOM 3168 N N . THR A 1 403 ? -33.877 -5.332 -5.465 1.00 88.25 403 THR A N 1
ATOM 3169 C CA . THR A 1 403 ? -33.313 -4.795 -4.218 1.00 88.25 403 THR A CA 1
ATOM 3170 C C . THR A 1 403 ? -34.401 -4.575 -3.168 1.00 88.25 403 THR A C 1
ATOM 3172 O O . THR A 1 403 ? -34.218 -4.994 -2.029 1.00 88.25 403 THR A O 1
ATOM 3175 N N . ILE A 1 404 ? -35.555 -4.010 -3.542 1.00 88.31 404 ILE A N 1
ATOM 3176 C CA . ILE A 1 404 ? -36.689 -3.805 -2.623 1.00 88.31 404 ILE A CA 1
ATOM 3177 C C . ILE A 1 404 ? -37.184 -5.145 -2.057 1.00 88.31 404 ILE A C 1
ATOM 3179 O O . ILE A 1 404 ? -37.301 -5.284 -0.840 1.00 88.31 404 ILE A O 1
ATOM 3183 N N . LYS A 1 405 ? -37.383 -6.162 -2.911 1.00 88.12 405 LYS A N 1
ATOM 3184 C CA . LYS A 1 405 ? -37.778 -7.518 -2.478 1.00 88.12 405 LYS A CA 1
ATOM 3185 C C . LYS A 1 405 ? -36.742 -8.153 -1.543 1.00 88.12 405 LYS A C 1
ATOM 3187 O O . LYS A 1 405 ? -37.104 -8.781 -0.552 1.00 88.12 405 LYS A O 1
ATOM 3192 N N . SER A 1 406 ? -35.453 -7.956 -1.825 1.00 87.31 406 SER A N 1
ATOM 3193 C CA . SER A 1 406 ? -34.361 -8.433 -0.970 1.00 87.31 406 SER A CA 1
ATOM 3194 C C . SER A 1 406 ? -34.371 -7.756 0.405 1.00 87.31 406 SER A C 1
ATOM 3196 O O . SER A 1 406 ? -34.298 -8.434 1.427 1.00 87.31 406 SER A O 1
ATOM 3198 N N . VAL A 1 407 ? -34.523 -6.429 0.462 1.00 88.44 407 VAL A N 1
ATOM 3199 C CA . VAL A 1 407 ? -34.627 -5.685 1.731 1.00 88.44 407 VAL A CA 1
ATOM 3200 C C . VAL A 1 407 ? -35.841 -6.146 2.538 1.00 88.44 407 VAL A C 1
ATOM 3202 O O . VAL A 1 407 ? -35.718 -6.379 3.738 1.00 88.44 407 VAL A O 1
ATOM 3205 N N . GLN A 1 408 ? -36.990 -6.350 1.887 1.00 88.94 408 GLN A N 1
ATOM 3206 C CA . GLN A 1 408 ? -38.192 -6.872 2.536 1.00 88.94 408 GLN A CA 1
ATOM 3207 C C . GLN A 1 408 ? -37.964 -8.261 3.151 1.00 88.94 408 GLN A C 1
ATOM 3209 O O . GLN A 1 408 ? -38.386 -8.491 4.282 1.00 88.94 408 GLN A O 1
ATOM 3214 N N . SER A 1 409 ? -37.271 -9.163 2.445 1.00 86.69 409 SER A N 1
ATOM 3215 C CA . SER A 1 409 ? -36.927 -10.491 2.974 1.00 86.69 409 SER A CA 1
ATOM 3216 C C . SER A 1 409 ? -36.062 -10.388 4.230 1.00 86.69 409 SER A C 1
ATOM 3218 O O . SER A 1 409 ? -36.411 -10.965 5.251 1.00 86.69 409 SER A O 1
ATOM 3220 N N . HIS A 1 410 ? -34.994 -9.584 4.202 1.00 86.56 410 HIS A N 1
ATOM 3221 C CA . HIS A 1 410 ? -34.116 -9.419 5.366 1.00 86.56 410 HIS A CA 1
ATOM 3222 C C . HIS A 1 410 ? -34.843 -8.804 6.572 1.00 86.56 410 HIS A C 1
ATOM 3224 O O . HIS A 1 410 ? -34.587 -9.182 7.713 1.00 86.56 410 HIS A O 1
ATOM 3230 N N . VAL A 1 411 ? -35.767 -7.864 6.341 1.00 88.88 411 VAL A N 1
ATOM 3231 C CA . VAL A 1 411 ? -36.598 -7.301 7.418 1.00 88.88 411 VAL A CA 1
ATOM 3232 C C . VAL A 1 411 ? -37.577 -8.342 7.968 1.00 88.88 411 VAL A C 1
ATOM 3234 O O . VAL A 1 411 ? -37.796 -8.375 9.179 1.00 88.88 411 VAL A O 1
ATOM 3237 N N . ALA A 1 412 ? -38.131 -9.215 7.123 1.00 84.88 412 ALA A N 1
ATOM 3238 C CA . ALA A 1 412 ? -38.983 -10.318 7.563 1.00 84.88 412 ALA A CA 1
ATOM 3239 C C . ALA A 1 412 ? -38.208 -11.350 8.400 1.00 84.88 412 ALA A C 1
ATOM 3241 O O . ALA A 1 412 ? -38.716 -11.788 9.432 1.00 84.88 412 ALA A O 1
ATOM 3242 N N . ASP A 1 413 ? -36.971 -11.672 8.018 1.00 81.06 413 ASP A N 1
ATOM 3243 C CA . ASP A 1 413 ? -36.098 -12.577 8.775 1.00 81.06 413 ASP A CA 1
ATOM 3244 C C . ASP A 1 413 ? -35.765 -11.994 10.160 1.00 81.06 413 ASP A C 1
ATOM 3246 O O . ASP A 1 413 ? -35.929 -12.662 11.181 1.00 81.06 413 ASP A O 1
ATOM 3250 N N . LEU A 1 414 ? -35.414 -10.702 10.221 1.00 84.12 414 LEU A N 1
ATOM 3251 C CA . LEU A 1 414 ? -35.186 -9.988 11.486 1.00 84.12 414 LEU A CA 1
ATOM 3252 C C . LEU A 1 414 ? -36.440 -9.940 12.371 1.00 84.12 414 LEU A C 1
ATOM 3254 O O . LEU A 1 414 ? -36.345 -10.052 13.594 1.00 84.12 414 LEU A O 1
ATOM 3258 N N . ALA A 1 415 ? -37.619 -9.762 11.773 1.00 86.75 415 ALA A N 1
ATOM 3259 C CA . ALA A 1 415 ? -38.885 -9.790 12.496 1.00 86.75 415 ALA A CA 1
ATOM 3260 C C . ALA A 1 415 ? -39.186 -11.187 13.058 1.00 86.75 415 ALA A C 1
ATOM 3262 O O . ALA A 1 415 ? -39.611 -11.303 14.211 1.00 86.75 415 ALA A O 1
ATOM 3263 N N . PHE A 1 416 ? -38.916 -12.237 12.277 1.00 82.31 416 PHE A N 1
ATOM 3264 C CA . PHE A 1 416 ? -39.096 -13.628 12.682 1.00 82.31 416 PHE A CA 1
ATOM 3265 C C . PHE A 1 416 ? -38.200 -13.994 13.870 1.00 82.31 416 PHE A C 1
ATOM 3267 O O . PHE A 1 416 ? -38.698 -14.503 14.873 1.00 82.31 416 PHE A O 1
ATOM 3274 N N . GLU A 1 417 ? -36.910 -13.647 13.823 1.00 82.19 417 GLU A N 1
ATOM 3275 C CA . GLU A 1 417 ? -35.973 -13.859 14.939 1.00 82.19 417 GLU A CA 1
ATOM 3276 C C . GLU A 1 417 ? -36.409 -13.159 16.237 1.00 82.19 417 GLU A C 1
ATOM 3278 O O . GLU A 1 417 ? -36.023 -13.560 17.339 1.00 82.19 417 GLU A O 1
ATOM 3283 N N . ARG A 1 418 ? -37.228 -12.108 16.119 1.00 81.06 418 ARG A N 1
ATOM 3284 C CA . ARG A 1 418 ? -37.737 -11.306 17.237 1.00 81.06 418 ARG A CA 1
ATOM 3285 C C . ARG A 1 418 ? -39.186 -11.603 17.612 1.00 81.06 418 ARG A C 1
ATOM 3287 O O . ARG A 1 418 ? -39.726 -10.906 18.462 1.00 81.06 418 ARG A O 1
ATOM 3294 N N . ASN A 1 419 ? -39.807 -12.634 17.035 1.00 86.00 419 ASN A N 1
ATOM 3295 C CA . ASN A 1 419 ? -41.217 -12.979 17.262 1.00 86.00 419 ASN A CA 1
ATOM 3296 C C . ASN A 1 419 ? -42.185 -11.804 17.012 1.00 86.00 419 ASN A C 1
ATOM 3298 O O . ASN A 1 419 ? -43.229 -11.690 17.666 1.00 86.00 419 ASN A O 1
ATOM 3302 N N . LEU A 1 420 ? -41.839 -10.926 16.067 1.00 89.50 420 LEU A N 1
ATOM 3303 C CA . LEU A 1 420 ? -42.686 -9.824 15.631 1.00 89.50 420 LEU A CA 1
ATOM 3304 C C . LEU A 1 420 ? -43.576 -10.280 14.477 1.00 89.50 420 LEU A C 1
ATOM 3306 O O . LEU A 1 420 ? -43.130 -10.952 13.549 1.00 89.50 420 LEU A O 1
ATOM 3310 N N . SER A 1 421 ? -44.846 -9.888 14.508 1.00 88.25 421 SER A N 1
ATOM 3311 C CA . SER A 1 421 ? -45.790 -10.168 13.425 1.00 88.25 421 SER A CA 1
ATOM 3312 C C . SER A 1 421 ? -46.745 -9.003 13.204 1.00 88.25 421 SER A C 1
ATOM 3314 O O . SER A 1 421 ? -47.036 -8.229 14.119 1.00 88.25 421 SER A O 1
ATOM 3316 N N . SER A 1 422 ? -47.214 -8.851 11.968 1.00 89.56 422 SER A N 1
ATOM 3317 C CA . SER A 1 422 ? -48.220 -7.853 11.624 1.00 89.56 422 SER A CA 1
ATOM 3318 C C . SER A 1 422 ? -49.631 -8.356 11.929 1.00 89.56 422 SER A C 1
ATOM 3320 O O . SER A 1 422 ? -49.924 -9.549 11.831 1.00 89.56 422 SER A O 1
ATOM 3322 N N . PHE A 1 423 ? -50.523 -7.436 12.291 1.00 90.00 423 PHE A N 1
ATOM 3323 C CA . PHE A 1 423 ? -51.945 -7.713 12.474 1.00 90.00 423 PHE A CA 1
ATOM 3324 C C . PHE A 1 423 ? -52.809 -6.634 11.820 1.00 90.00 423 PHE A C 1
ATOM 3326 O O . PHE A 1 423 ? -52.405 -5.474 11.702 1.00 90.00 423 PHE A O 1
ATOM 3333 N N . GLY A 1 424 ? -54.015 -7.038 11.418 1.00 86.12 424 GLY A N 1
ATOM 3334 C CA . GLY A 1 424 ? -54.946 -6.205 10.662 1.00 86.12 424 GLY A CA 1
ATOM 3335 C C . GLY A 1 424 ? -54.484 -5.991 9.222 1.00 86.12 424 GLY A C 1
ATOM 3336 O O . GLY A 1 424 ? -53.298 -5.781 8.954 1.00 86.12 424 GLY A O 1
ATOM 3337 N N . ARG A 1 425 ? -55.410 -6.047 8.267 1.00 85.62 425 ARG A N 1
ATOM 3338 C CA . ARG A 1 425 ? -55.116 -5.722 6.864 1.00 85.62 425 ARG A CA 1
ATOM 3339 C C . ARG A 1 425 ? -55.631 -4.322 6.525 1.00 85.62 425 ARG A C 1
ATOM 3341 O O . ARG A 1 425 ? -56.747 -3.989 6.922 1.00 85.62 425 ARG A O 1
ATOM 3348 N N . PRO A 1 426 ? -54.872 -3.491 5.785 1.00 85.44 426 PRO A N 1
ATOM 3349 C CA . PRO A 1 426 ? -55.400 -2.230 5.279 1.00 85.44 426 PRO A CA 1
ATOM 3350 C C . PRO A 1 426 ? -56.710 -2.465 4.516 1.00 85.44 426 PRO A C 1
ATOM 3352 O O . PRO A 1 426 ? -56.817 -3.381 3.705 1.00 85.44 426 PRO A O 1
ATOM 3355 N N . GLY A 1 427 ? -57.727 -1.662 4.812 1.00 85.12 427 GLY A N 1
ATOM 3356 C CA . GLY A 1 427 ? -59.074 -1.783 4.262 1.00 85.12 427 GLY A CA 1
ATOM 3357 C C . GLY A 1 427 ? -60.060 -2.588 5.113 1.00 85.12 427 GLY A C 1
ATOM 3358 O O . GLY A 1 427 ? -61.265 -2.427 4.917 1.00 85.12 427 GLY A O 1
ATOM 3359 N N . GLU A 1 428 ? -59.585 -3.391 6.065 1.00 89.88 428 GLU A N 1
ATOM 3360 C CA . GLU A 1 428 ? -60.421 -4.198 6.957 1.00 89.88 428 GLU A CA 1
ATOM 3361 C C . GLU A 1 428 ? -61.182 -3.318 7.964 1.00 89.88 428 GLU A C 1
ATOM 3363 O O . GLU A 1 428 ? -60.655 -2.324 8.472 1.00 89.88 428 GLU A O 1
ATOM 3368 N N . ILE A 1 429 ? -62.441 -3.671 8.239 1.00 90.44 429 ILE A N 1
ATOM 3369 C CA . ILE A 1 429 ? -63.295 -2.975 9.208 1.00 90.44 429 ILE A CA 1
ATOM 3370 C C . ILE A 1 429 ? -63.301 -3.787 10.497 1.00 90.44 429 ILE A C 1
ATOM 3372 O O . ILE A 1 429 ? -63.719 -4.943 10.509 1.00 90.44 429 ILE A O 1
ATOM 3376 N N . VAL A 1 430 ? -62.856 -3.168 11.585 1.00 91.31 430 VAL A N 1
ATOM 3377 C CA . VAL A 1 430 ? -62.702 -3.816 12.890 1.00 91.31 430 VAL A CA 1
ATOM 3378 C C . VAL A 1 430 ? -63.342 -2.981 13.993 1.00 91.31 430 VAL A C 1
ATOM 3380 O O . VAL A 1 430 ? -63.613 -1.788 13.833 1.00 91.31 430 VAL A O 1
ATOM 3383 N N . ARG A 1 431 ? -63.593 -3.608 15.145 1.00 88.50 431 ARG A N 1
ATOM 3384 C CA . ARG A 1 431 ? -64.028 -2.887 16.344 1.00 88.50 431 ARG A CA 1
ATOM 3385 C C . ARG A 1 431 ? -62.855 -2.093 16.915 1.00 88.50 431 ARG A C 1
ATOM 3387 O O . ARG A 1 431 ? -61.758 -2.630 17.063 1.00 88.50 431 ARG A O 1
ATOM 3394 N N . TYR A 1 432 ? -63.087 -0.831 17.269 1.00 87.94 432 TYR A N 1
ATOM 3395 C CA . TYR A 1 432 ? -62.039 0.003 17.849 1.00 87.94 432 TYR A CA 1
ATOM 3396 C C . TYR A 1 432 ? -61.565 -0.532 19.213 1.00 87.94 432 TYR A C 1
ATOM 3398 O O . TYR A 1 432 ? -62.352 -1.017 20.027 1.00 87.94 432 TYR A O 1
ATOM 3406 N N . SER A 1 433 ? -60.261 -0.404 19.457 1.00 86.31 433 SER A N 1
ATOM 3407 C CA . SER A 1 433 ? -59.566 -0.802 20.680 1.00 86.31 433 SER A CA 1
ATOM 3408 C C . SER A 1 433 ? -58.421 0.181 20.878 1.00 86.31 433 SER A C 1
ATOM 3410 O O . SER A 1 433 ? -57.517 0.242 20.051 1.00 86.31 433 SER A O 1
ATOM 3412 N N . SER A 1 434 ? -58.436 0.951 21.965 1.00 83.12 434 SER A N 1
ATOM 3413 C CA . SER A 1 434 ? -57.395 1.954 22.242 1.00 83.12 434 SER A CA 1
ATOM 3414 C C . SER A 1 434 ? -56.008 1.348 22.492 1.00 83.12 434 SER A C 1
ATOM 3416 O O . SER A 1 434 ? -55.008 2.065 22.478 1.00 83.12 434 SER A O 1
ATOM 3418 N N . LEU A 1 435 ? -55.939 0.034 22.726 1.00 82.88 435 LEU A N 1
ATOM 3419 C CA . LEU A 1 435 ? -54.687 -0.701 22.891 1.00 82.88 435 LEU A CA 1
ATOM 3420 C C . LEU A 1 435 ? -54.039 -1.045 21.544 1.00 82.88 435 LEU A C 1
ATOM 3422 O O . LEU A 1 435 ? -52.817 -0.993 21.433 1.00 82.88 435 LEU A O 1
ATOM 3426 N N . GLU A 1 436 ? -54.846 -1.356 20.530 1.00 85.69 436 GLU A N 1
ATOM 3427 C CA . GLU A 1 436 ? -54.390 -1.877 19.232 1.00 85.69 436 GLU A CA 1
ATOM 3428 C C . GLU A 1 436 ? -54.458 -0.834 18.110 1.00 85.69 436 GLU A C 1
ATOM 3430 O O . GLU A 1 436 ? -53.733 -0.953 17.123 1.00 85.69 436 GLU A O 1
ATOM 3435 N N . HIS A 1 437 ? -55.281 0.204 18.267 1.00 89.06 437 HIS A N 1
ATOM 3436 C CA . HIS A 1 437 ? -55.614 1.162 17.217 1.00 89.06 437 HIS A CA 1
ATOM 3437 C C . HIS A 1 437 ? -55.240 2.600 17.597 1.00 89.06 437 HIS A C 1
ATOM 3439 O O . HIS A 1 437 ? -55.340 3.014 18.754 1.00 89.06 437 HIS A O 1
ATOM 3445 N N . GLN A 1 438 ? -54.813 3.368 16.597 1.00 88.81 438 GLN A N 1
ATOM 3446 C CA . GLN A 1 438 ? -54.540 4.800 16.681 1.00 88.81 438 GLN A CA 1
ATOM 3447 C C . GLN A 1 438 ? -55.230 5.505 15.511 1.00 88.81 438 GLN A C 1
ATOM 3449 O O . GLN A 1 438 ? -55.035 5.113 14.362 1.00 88.81 438 GLN A O 1
ATOM 3454 N N . PHE A 1 439 ? -56.031 6.531 15.798 1.00 85.69 439 PHE A N 1
ATOM 3455 C CA . PHE A 1 439 ? -56.658 7.343 14.757 1.00 85.69 439 PHE A CA 1
ATOM 3456 C C . PHE A 1 439 ? -55.625 8.200 14.019 1.00 85.69 439 PHE A C 1
ATOM 3458 O O . PHE A 1 439 ? -54.662 8.672 14.624 1.00 85.69 439 PHE A O 1
ATOM 3465 N N . GLU A 1 440 ? -55.837 8.389 12.718 1.00 84.06 440 GLU A N 1
ATOM 3466 C CA . GLU A 1 440 ? -55.083 9.352 11.908 1.00 84.06 440 GLU A CA 1
ATOM 3467 C C . GLU A 1 440 ? -55.443 10.804 12.267 1.00 84.06 440 GLU A C 1
ATOM 3469 O O . GLU A 1 440 ? -54.548 11.636 12.402 1.00 84.06 440 GLU A O 1
ATOM 3474 N N . ASP A 1 441 ? -56.730 11.083 12.506 1.00 79.62 441 ASP A N 1
ATOM 3475 C CA . ASP A 1 441 ? -57.230 12.359 13.030 1.00 79.62 441 ASP A CA 1
ATOM 3476 C C . ASP A 1 441 ? -57.872 12.145 14.411 1.00 79.62 441 ASP A C 1
ATOM 3478 O O . ASP A 1 441 ? -58.831 11.388 14.570 1.00 79.62 441 ASP A O 1
ATOM 3482 N N . GLU A 1 442 ? -57.360 12.835 15.432 1.00 74.88 442 GLU A N 1
ATOM 3483 C CA . GLU A 1 442 ? -57.874 12.763 16.805 1.00 74.88 442 GLU A CA 1
ATOM 3484 C C . GLU A 1 442 ? -59.343 13.212 16.918 1.00 74.88 442 GLU A C 1
ATOM 3486 O O . GLU A 1 442 ? -60.028 12.862 17.877 1.00 74.88 442 GLU A O 1
ATOM 3491 N N . ARG A 1 443 ? -59.876 13.946 15.936 1.00 75.62 443 ARG A N 1
ATOM 3492 C CA . ARG A 1 443 ? -61.290 14.359 15.908 1.00 75.62 443 ARG A CA 1
ATOM 3493 C C . ARG A 1 443 ? -62.261 13.213 15.618 1.00 75.62 443 ARG A C 1
ATOM 3495 O O . ARG A 1 443 ? -63.453 13.374 15.855 1.00 75.62 443 ARG A O 1
ATOM 3502 N N . GLU A 1 444 ? -61.764 12.071 15.147 1.00 73.38 444 GLU A N 1
ATOM 3503 C CA . GLU A 1 444 ? -62.550 10.864 14.847 1.00 73.38 444 GLU A CA 1
ATOM 3504 C C . GLU A 1 444 ? -62.681 9.914 16.060 1.00 73.38 444 GLU A C 1
ATOM 3506 O O . GLU A 1 444 ? -63.213 8.807 15.961 1.00 73.38 444 GLU A O 1
ATOM 3511 N N . LEU A 1 445 ? -62.206 10.340 17.237 1.00 71.75 445 LEU A N 1
ATOM 3512 C CA . LEU A 1 445 ? -62.323 9.597 18.492 1.00 71.75 445 LEU A CA 1
ATOM 3513 C C . LEU A 1 445 ? -63.795 9.398 18.897 1.00 71.75 445 LEU A C 1
ATOM 3515 O O . LEU A 1 445 ? -64.498 10.347 19.233 1.00 71.75 445 LEU A O 1
ATOM 3519 N N . GLY A 1 446 ? -64.231 8.138 18.967 1.00 69.31 446 GLY A N 1
ATOM 3520 C CA . GLY A 1 446 ? -65.544 7.754 19.507 1.00 69.31 446 GLY A CA 1
ATOM 3521 C C . GLY A 1 446 ? -66.297 6.709 18.684 1.00 69.31 446 GLY A C 1
ATOM 3522 O O . GLY A 1 446 ? -67.226 6.090 19.204 1.00 69.31 446 GLY A O 1
ATOM 3523 N N . SER A 1 447 ? -65.885 6.456 17.440 1.00 77.50 447 SER A N 1
ATOM 3524 C CA . SER A 1 447 ? -66.564 5.498 16.565 1.00 77.50 447 SER A CA 1
ATOM 3525 C C . SER A 1 447 ? -66.312 4.046 17.021 1.00 77.50 447 SER A C 1
ATOM 3527 O O . SER A 1 447 ? -65.163 3.651 17.248 1.00 77.50 447 SER A O 1
ATOM 3529 N N . PRO A 1 448 ? -67.357 3.204 17.160 1.00 81.62 448 PRO A N 1
ATOM 3530 C CA . PRO A 1 448 ? -67.213 1.823 17.632 1.00 81.62 448 PRO A CA 1
ATOM 3531 C C . PRO A 1 448 ? -66.569 0.899 16.587 1.00 81.62 448 PRO A C 1
ATOM 3533 O O . PRO A 1 448 ? -65.974 -0.121 16.944 1.00 81.62 448 PRO A O 1
ATOM 3536 N N . THR A 1 449 ? -66.677 1.264 15.310 1.00 88.62 449 THR A N 1
ATOM 3537 C CA . THR A 1 449 ? -66.122 0.554 14.156 1.00 88.62 449 THR A CA 1
ATOM 3538 C C . THR A 1 449 ? -65.208 1.472 13.367 1.00 88.62 449 THR A C 1
ATOM 3540 O O . THR A 1 449 ? -65.564 2.614 13.074 1.00 88.62 449 THR A O 1
ATOM 3543 N N . VAL A 1 450 ? -64.037 0.961 13.006 1.00 89.06 450 VAL A N 1
ATOM 3544 C CA . VAL A 1 450 ? -62.989 1.723 12.330 1.00 89.06 450 VAL A CA 1
ATOM 3545 C C . VAL A 1 450 ? -62.440 0.938 11.148 1.00 89.06 450 VAL A C 1
ATOM 3547 O O . VAL A 1 450 ? -62.407 -0.294 11.168 1.00 89.06 450 VAL A O 1
ATOM 3550 N N . LYS A 1 451 ? -62.017 1.653 10.105 1.00 90.62 451 LYS A N 1
ATOM 3551 C CA . LYS A 1 451 ? -61.355 1.071 8.937 1.00 90.62 451 LYS A CA 1
ATOM 3552 C C . LYS A 1 451 ? -59.845 1.180 9.112 1.00 90.62 451 LYS A C 1
ATOM 3554 O O . LYS A 1 451 ? -59.329 2.273 9.340 1.00 90.62 451 LYS A O 1
ATOM 3559 N N . LEU A 1 452 ? -59.142 0.061 8.977 1.00 89.69 452 LEU A N 1
ATOM 3560 C CA . LEU A 1 452 ? -57.685 0.006 9.042 1.00 89.69 452 LEU A CA 1
ATOM 3561 C C . LEU A 1 452 ? -57.073 0.702 7.822 1.00 89.69 452 LEU A C 1
ATOM 3563 O O . LEU A 1 452 ? -57.365 0.355 6.680 1.00 89.69 452 LEU A O 1
ATOM 3567 N N . LEU A 1 453 ? -56.222 1.691 8.065 1.00 86.50 453 LEU A N 1
ATOM 3568 C CA . LEU A 1 453 ? -55.409 2.372 7.056 1.00 86.50 453 LEU A CA 1
ATOM 3569 C C . LEU A 1 453 ? -54.036 1.721 6.914 1.00 86.50 453 LEU A C 1
ATOM 3571 O O . LEU A 1 453 ? -53.507 1.603 5.814 1.00 86.50 453 LEU A O 1
ATOM 3575 N N . ARG A 1 454 ? -53.471 1.271 8.036 1.00 88.94 454 ARG A N 1
ATOM 3576 C CA . ARG A 1 454 ? -52.173 0.602 8.102 1.00 88.94 454 ARG A CA 1
ATOM 3577 C C . ARG A 1 454 ? -52.221 -0.474 9.173 1.00 88.94 454 ARG A C 1
ATOM 3579 O O . ARG A 1 454 ? -52.762 -0.224 10.248 1.00 88.94 454 ARG A O 1
ATOM 3586 N N . SER A 1 455 ? -51.618 -1.627 8.902 1.00 89.12 455 SER A N 1
ATOM 3587 C CA . SER A 1 455 ? -51.454 -2.713 9.873 1.00 89.12 455 SER A CA 1
ATOM 3588 C C . SER A 1 455 ? -50.734 -2.259 11.148 1.00 89.12 455 SER A C 1
ATOM 3590 O O . SER A 1 455 ? -49.955 -1.302 11.137 1.00 89.12 455 SER A O 1
ATOM 3592 N N . GLY A 1 456 ? -50.985 -2.966 12.247 1.00 90.50 456 GLY A N 1
ATOM 3593 C CA . GLY A 1 456 ? -50.201 -2.862 13.474 1.00 90.50 456 GLY A CA 1
ATOM 3594 C C . GLY A 1 456 ? -49.139 -3.959 13.551 1.00 90.50 456 GLY A C 1
ATOM 3595 O O . GLY A 1 456 ? -49.166 -4.913 12.773 1.00 90.50 456 GLY A O 1
ATOM 3596 N N . ILE A 1 457 ? -48.213 -3.833 14.503 1.00 91.56 457 ILE A N 1
ATOM 3597 C CA . ILE A 1 457 ? -47.176 -4.833 14.795 1.00 91.56 457 ILE A CA 1
ATOM 3598 C C . ILE A 1 457 ? -47.304 -5.279 16.248 1.00 91.56 457 ILE A C 1
ATOM 3600 O O . ILE A 1 457 ? -47.392 -4.447 17.158 1.00 91.56 457 ILE A O 1
ATOM 3604 N N . LEU A 1 458 ? -47.280 -6.591 16.464 1.00 90.62 458 LEU A N 1
ATOM 3605 C CA . LEU A 1 458 ? -47.286 -7.216 17.780 1.00 90.62 458 LEU A CA 1
ATOM 3606 C C . LEU A 1 458 ? -46.037 -8.077 17.991 1.00 90.62 458 LEU A C 1
ATOM 3608 O O . LEU A 1 458 ? -45.506 -8.652 17.044 1.00 90.62 458 LEU A O 1
ATOM 3612 N N . SER A 1 459 ? -45.602 -8.167 19.244 1.00 87.19 459 SER A N 1
ATOM 3613 C CA . SER A 1 459 ? -44.608 -9.119 19.738 1.00 87.19 459 SER A CA 1
ATOM 3614 C C . SER A 1 459 ? -45.325 -10.239 20.488 1.00 87.19 459 SER A C 1
ATOM 3616 O O . SER A 1 459 ? -46.273 -9.983 21.243 1.00 87.19 459 SER A O 1
ATOM 3618 N N . ILE A 1 460 ? -44.907 -11.484 20.261 1.00 80.00 460 ILE A N 1
ATOM 3619 C CA . ILE A 1 460 ? -45.395 -12.650 21.004 1.00 80.00 460 ILE A CA 1
ATOM 3620 C C . ILE A 1 460 ? -44.326 -13.025 22.027 1.00 80.00 460 ILE A C 1
ATOM 3622 O O . ILE A 1 460 ? -43.281 -13.573 21.679 1.00 80.00 460 ILE A O 1
ATOM 3626 N N . ALA A 1 461 ? -44.594 -12.736 23.298 1.00 73.94 461 ALA A N 1
ATOM 3627 C CA . ALA A 1 461 ? -43.702 -13.114 24.385 1.00 73.94 461 ALA A CA 1
ATOM 3628 C C . ALA A 1 461 ? -43.677 -14.642 24.574 1.00 73.94 461 ALA A C 1
ATOM 3630 O O . ALA A 1 461 ? -44.621 -15.351 24.220 1.00 73.94 461 ALA A O 1
ATOM 3631 N N . SER A 1 462 ? -42.618 -15.165 25.198 1.00 67.12 462 SER A N 1
ATOM 3632 C CA . SER A 1 462 ? -42.395 -16.607 25.414 1.00 67.12 462 SER A CA 1
ATOM 3633 C C . SER A 1 462 ? -43.512 -17.306 26.207 1.00 67.12 462 SER A C 1
ATOM 3635 O O . SER A 1 462 ? -43.629 -18.527 26.177 1.00 67.12 462 SER A O 1
ATOM 3637 N N . ASN A 1 463 ? -44.335 -16.535 26.924 1.00 70.69 463 ASN A N 1
ATOM 3638 C CA . ASN A 1 463 ? -45.514 -16.986 27.668 1.00 70.69 463 ASN A CA 1
ATOM 3639 C C . ASN A 1 463 ? -46.816 -16.974 26.829 1.00 70.69 463 ASN A C 1
ATOM 3641 O O . ASN A 1 463 ? -47.890 -17.217 27.373 1.00 70.69 463 ASN A O 1
ATOM 3645 N N . GLY A 1 464 ? -46.740 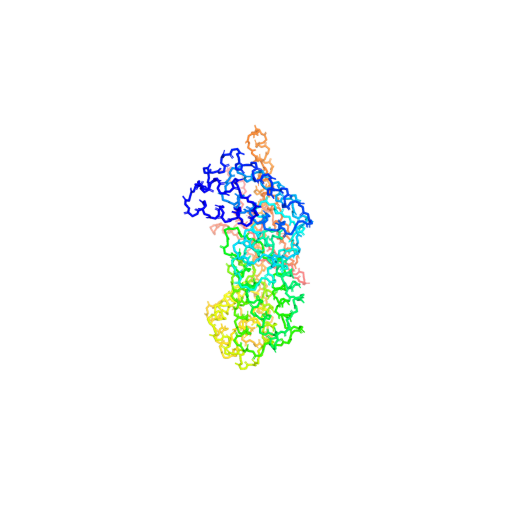-16.664 25.530 1.00 71.31 464 GLY A N 1
ATOM 3646 C CA . GLY A 1 464 ? -47.881 -16.552 24.615 1.00 71.31 464 GLY A CA 1
ATOM 3647 C C . GLY A 1 464 ? -48.641 -15.223 24.695 1.00 71.31 464 GLY A C 1
ATOM 3648 O O . GLY A 1 464 ? -49.636 -15.046 23.989 1.00 71.31 464 GLY A O 1
ATOM 3649 N N . GLN A 1 465 ? -48.198 -14.280 25.532 1.00 77.44 465 GLN A N 1
ATOM 3650 C CA . GLN A 1 465 ? -48.820 -12.965 25.651 1.00 77.44 465 GLN A CA 1
ATOM 3651 C C . GLN A 1 465 ? -48.511 -12.111 24.418 1.00 77.44 465 GLN A C 1
ATOM 3653 O O . GLN A 1 465 ? -47.362 -11.996 23.993 1.00 77.44 465 GLN A O 1
ATOM 3658 N N . ARG A 1 466 ? -49.551 -11.486 23.858 1.00 80.38 466 ARG A N 1
ATOM 3659 C CA . ARG A 1 466 ? -49.424 -10.536 22.748 1.00 80.38 466 ARG A CA 1
ATOM 3660 C C . ARG A 1 466 ? -49.206 -9.134 23.296 1.00 80.38 466 ARG A C 1
ATOM 3662 O O . ARG A 1 466 ? -50.011 -8.653 24.092 1.00 80.38 466 ARG A O 1
ATOM 3669 N N . ILE A 1 467 ? -48.137 -8.487 22.853 1.00 84.50 467 ILE A N 1
ATOM 3670 C CA . ILE A 1 467 ? -47.787 -7.115 23.219 1.00 84.50 467 ILE A CA 1
ATOM 3671 C C . ILE A 1 467 ? -47.823 -6.274 21.946 1.00 84.50 467 ILE A C 1
ATOM 3673 O O . ILE A 1 467 ? -47.139 -6.583 20.975 1.00 84.50 467 ILE A O 1
ATOM 3677 N N . VAL A 1 468 ? -48.628 -5.211 21.930 1.00 85.75 468 VAL A N 1
ATOM 3678 C CA . VAL A 1 468 ? -48.686 -4.290 20.787 1.00 85.75 468 VAL A CA 1
ATOM 3679 C C . VAL A 1 468 ? -47.438 -3.410 20.802 1.00 85.75 468 VAL A C 1
ATOM 3681 O O . VAL A 1 468 ? -47.260 -2.605 21.714 1.00 85.75 468 VAL A O 1
ATOM 3684 N N . VAL A 1 469 ? -46.590 -3.552 19.782 1.00 85.69 469 VAL A N 1
ATOM 3685 C CA . VAL A 1 469 ? -45.364 -2.754 19.605 1.00 85.69 469 VAL A CA 1
ATOM 3686 C C . VAL A 1 469 ? -45.675 -1.485 18.811 1.00 85.69 469 VAL A C 1
ATOM 3688 O O . VAL A 1 469 ? -45.265 -0.388 19.183 1.00 85.69 469 VAL A O 1
ATOM 3691 N N . LYS A 1 470 ? -46.473 -1.609 17.741 1.00 88.06 470 LYS A N 1
ATOM 3692 C CA . LYS A 1 470 ? -47.002 -0.480 16.963 1.00 88.06 470 LYS A CA 1
ATOM 3693 C C . LYS A 1 470 ? -48.498 -0.658 16.756 1.00 88.06 470 LYS A C 1
ATOM 3695 O O . LYS A 1 470 ? -48.938 -1.700 16.275 1.00 88.06 470 LYS A O 1
ATOM 3700 N N . ARG A 1 471 ? -49.275 0.372 17.092 1.00 90.38 471 ARG A N 1
ATOM 3701 C CA . ARG A 1 471 ? -50.722 0.386 16.855 1.00 90.38 471 ARG A CA 1
ATOM 3702 C C . ARG A 1 471 ? -51.019 0.490 15.364 1.00 90.38 471 ARG A C 1
ATOM 3704 O O . ARG A 1 471 ? -50.291 1.158 14.625 1.00 90.38 471 ARG A O 1
ATOM 3711 N N . ALA A 1 472 ? -52.095 -0.158 14.942 1.00 89.19 472 ALA A N 1
ATOM 3712 C CA . ALA A 1 472 ? -52.601 -0.025 13.590 1.00 89.19 472 ALA A CA 1
ATOM 3713 C C . ALA A 1 472 ? -53.215 1.372 13.412 1.00 89.19 472 ALA A C 1
ATOM 3715 O O . ALA A 1 472 ? -53.873 1.885 14.324 1.00 89.19 472 ALA A O 1
ATOM 3716 N N . LEU A 1 473 ? -52.982 1.992 12.255 1.00 89.75 473 LEU A N 1
ATOM 3717 C CA . LEU A 1 473 ? -53.561 3.299 11.948 1.00 89.75 473 LEU A CA 1
ATOM 3718 C C . LEU A 1 473 ? -54.982 3.087 11.433 1.00 89.75 473 LEU A C 1
ATOM 3720 O O . LEU A 1 473 ? -55.190 2.236 10.566 1.00 89.75 473 LEU A O 1
ATOM 3724 N N . VAL A 1 474 ? -55.945 3.839 11.950 1.00 90.25 474 VAL A N 1
ATOM 3725 C CA . VAL A 1 474 ? -57.362 3.685 11.613 1.00 90.25 474 VAL A CA 1
ATOM 3726 C C . VAL A 1 474 ? -58.025 5.024 11.309 1.00 90.25 474 VAL A C 1
ATOM 3728 O O . VAL A 1 474 ? -57.548 6.073 11.739 1.00 90.25 474 VAL A O 1
ATOM 3731 N N . LYS A 1 475 ? -59.155 4.961 10.609 1.00 90.94 475 LYS A N 1
ATOM 3732 C CA . LYS A 1 475 ? -60.100 6.071 10.455 1.00 90.94 475 LYS A CA 1
ATOM 3733 C C . LYS A 1 475 ? -61.522 5.633 10.758 1.00 90.94 475 LYS A C 1
ATOM 3735 O O . LYS A 1 475 ? -61.821 4.432 10.735 1.00 90.94 475 LYS A O 1
ATOM 3740 N N . GLU A 1 476 ? -62.402 6.592 11.004 1.00 87.12 476 GLU A N 1
ATOM 3741 C CA . GLU A 1 476 ? -63.829 6.332 11.179 1.00 87.12 476 GLU A CA 1
ATOM 3742 C C . GLU A 1 476 ? -64.404 5.555 9.978 1.00 87.12 476 GLU A C 1
ATOM 3744 O O . GLU A 1 476 ? -64.204 5.904 8.810 1.00 87.12 476 GLU A O 1
ATOM 3749 N N . HIS A 1 477 ? -65.135 4.473 10.264 1.00 82.19 477 HIS A N 1
ATOM 3750 C CA . HIS A 1 477 ? -65.960 3.812 9.260 1.00 82.19 477 HIS A CA 1
ATOM 3751 C C . HIS A 1 477 ? -67.388 4.349 9.355 1.00 82.19 477 HIS A C 1
ATOM 3753 O O . HIS A 1 477 ? -68.148 3.937 10.230 1.00 82.19 477 HIS A O 1
ATOM 3759 N N . ARG A 1 478 ? -67.755 5.247 8.438 1.00 76.38 478 ARG A N 1
ATOM 3760 C CA . ARG A 1 478 ? -69.152 5.637 8.228 1.00 76.38 478 ARG A CA 1
ATOM 3761 C C . ARG A 1 478 ? -69.808 4.598 7.329 1.00 76.38 478 ARG A C 1
ATOM 3763 O O . ARG A 1 478 ? -69.360 4.391 6.202 1.00 76.38 478 ARG A O 1
ATOM 3770 N N . SER A 1 479 ? -70.824 3.907 7.837 1.00 63.00 479 SER A N 1
ATOM 3771 C CA . SER A 1 479 ? -71.633 3.019 7.005 1.00 63.00 479 SER A CA 1
ATOM 3772 C C . SER A 1 479 ? -72.444 3.865 6.025 1.00 63.00 479 SER A C 1
ATOM 3774 O O . SER A 1 479 ? -73.109 4.808 6.447 1.00 63.00 479 SER A O 1
ATOM 3776 N N . GLU A 1 480 ? -72.458 3.492 4.746 1.00 52.44 480 GLU A N 1
ATOM 3777 C CA . GLU A 1 480 ? -73.190 4.165 3.653 1.00 52.44 480 GLU A CA 1
ATOM 3778 C C . GLU A 1 480 ? -74.730 4.220 3.835 1.00 52.44 480 GLU A C 1
ATOM 3780 O O . GLU A 1 480 ? -75.460 4.604 2.924 1.00 52.44 480 GLU A O 1
ATOM 3785 N N . SER A 1 481 ? -75.260 3.857 5.006 1.00 48.62 481 SER A N 1
ATOM 3786 C CA . SER A 1 481 ? -76.675 3.984 5.361 1.00 48.62 481 SER A CA 1
ATOM 3787 C C . SER A 1 481 ? -77.093 5.376 5.858 1.00 48.62 481 SER A C 1
ATOM 3789 O O . SER A 1 481 ? -78.287 5.578 6.054 1.00 48.62 481 SER A O 1
ATOM 3791 N N . GLU A 1 482 ? -76.172 6.330 6.039 1.00 48.84 482 GLU A N 1
ATOM 3792 C CA . GLU A 1 482 ? -76.509 7.714 6.443 1.00 48.84 482 GLU A CA 1
ATOM 3793 C C . GLU A 1 482 ? -76.497 8.741 5.292 1.00 48.84 482 GLU A C 1
ATOM 3795 O O . GLU A 1 482 ? -77.070 9.813 5.446 1.00 48.84 482 GLU A O 1
ATOM 3800 N N . ASP A 1 483 ? -75.986 8.400 4.101 1.00 43.56 483 ASP A N 1
ATOM 3801 C CA . ASP A 1 483 ? -75.965 9.302 2.925 1.00 43.56 483 ASP A CA 1
ATOM 3802 C C . ASP A 1 483 ? -77.215 9.179 2.016 1.00 43.56 483 ASP A C 1
ATOM 3804 O O . ASP A 1 483 ? -77.232 9.636 0.870 1.00 43.56 483 ASP A O 1
ATOM 3808 N N . ARG A 1 484 ? -78.298 8.560 2.510 1.00 45.16 484 ARG A N 1
ATOM 3809 C CA . ARG A 1 484 ? -79.619 8.519 1.841 1.00 45.16 484 ARG A CA 1
ATOM 3810 C C . ARG A 1 484 ? -80.785 8.901 2.766 1.00 45.16 484 ARG A C 1
ATOM 3812 O O . ARG A 1 484 ? -81.847 8.278 2.690 1.00 45.16 484 ARG A O 1
ATOM 3819 N N . ALA A 1 485 ? -80.603 9.915 3.610 1.00 37.78 485 ALA A N 1
ATOM 3820 C CA . ALA A 1 485 ? -81.695 10.575 4.333 1.00 37.78 485 ALA A CA 1
ATOM 3821 C C . ALA A 1 485 ? -81.820 12.044 3.919 1.00 37.78 485 ALA A C 1
ATOM 3823 O O . ALA A 1 485 ? -80.787 12.749 3.944 1.00 37.78 485 ALA A O 1
#

Solvent-accessible surface area (backbone atoms only — not comparable to full-atom values): 26080 Å² total; per-residue (Å²): 131,55,59,58,50,44,36,54,67,39,90,46,68,68,45,32,54,51,24,52,53,52,23,53,78,71,70,42,43,73,64,42,63,70,37,70,60,41,49,56,45,45,54,53,39,53,52,41,28,63,35,78,85,46,91,54,14,66,62,31,40,9,52,48,35,43,45,34,70,73,35,69,89,49,22,74,63,40,28,53,53,49,52,69,22,57,91,58,56,75,84,57,59,79,80,47,85,49,67,68,48,36,33,26,43,40,50,45,45,84,61,45,70,51,70,88,44,47,62,51,27,24,41,41,31,48,63,54,85,80,55,63,69,34,27,31,42,17,37,38,40,31,34,65,53,67,48,18,49,18,60,40,40,45,45,35,37,56,31,50,70,68,63,82,65,92,52,100,51,28,17,31,51,42,26,50,47,51,26,54,47,47,50,21,52,48,51,50,68,73,44,95,67,86,68,45,54,49,99,48,30,22,58,25,54,21,48,39,55,58,52,65,34,72,88,56,38,75,40,81,47,64,64,35,45,50,53,23,51,52,38,53,50,49,38,51,45,50,51,32,72,76,34,68,73,53,47,68,40,38,57,47,49,51,28,54,62,43,53,52,70,78,42,55,74,73,56,38,32,62,52,20,70,35,68,66,33,48,50,42,27,48,57,36,48,54,36,43,44,52,37,46,74,72,73,38,89,54,66,50,38,52,52,38,34,44,61,30,46,38,40,74,66,63,36,48,51,56,43,50,54,49,49,71,76,38,85,80,58,52,72,63,61,53,28,51,66,70,71,41,82,70,75,88,78,60,79,66,60,57,52,55,49,49,53,49,50,52,44,50,53,49,48,49,50,54,54,41,52,53,51,47,54,53,45,48,48,41,62,70,51,49,50,59,61,48,67,78,41,89,86,60,86,55,64,70,59,56,50,50,50,52,49,53,55,51,52,41,50,55,50,50,51,56,28,54,80,61,42,43,44,78,43,74,53,60,72,42,77,43,71,62,42,86,77,52,42,39,63,79,51,78,88,54,72,82,53,67,39,25,29,28,69,37,49,17,29,31,32,53,45,99,87,71,49,79,41,70,69,38,55,14,34,26,43,69,52,80,67,81,81,67,85,79,118

Secondary structure (DSSP, 8-state):
--HHHHHHT-SSHHHHHHHHHHHHHTT-HHHHTTSHHHHHHHHHHHHHHH-TT-TTHHHHHHHHHHHHHH-TTTHHHHHHHHHHHGGG--S-GGG--SHHHHHHHHGGGGTS--GGGHHHHHHHHHH--S-HHHHHHHHHHHHHHH-BHHHHHHHHHHHHHH----STTHHHHHHHHHHHHHHHHHHHHTSSS--B--TTHHHHHHHHHHHTTTTT-S-SSHHHHHHHHHHHHHHHHHHHHH-HHHHH-GGGGGHHHHHHTTS-HHHHHHHHTSHHHHHHHHHHHHHHHHHHHTT---HHHHHHHHHHH-SHHHHHHHHHHHHHH-TT--HHHHHHHTT-------HHHHHHHHHHHHHHHHHHHHHHHHHHHHHHHIIIIIHHHHHT-TTS--HHHHHHHHHHHHHHHHHHHHHHHTTEEEES-TT-EEE--TTTEEESSGGGTT-SEEEEEE-EEEEE-TTS-EEEEEPEEEEE---TTSTT-

Nearest PDB structures (foldseek):
  6n86-assembly1_B  TM=3.178E-01  e=3.097E-01  Bos taurus
  5uwu-assembly1_C  TM=2.099E-01  e=4.882E-01  Saccharomyces cerevisiae
  7a6r-assembly2_B  TM=2.287E-01  e=1.374E+00  Homo sapiens

Foldseek 3Di:
DDLLVQLLVPPDLVSNVVSCVVCVVVVNNQVSCPDPSNVVSLVVLLVLLLDLPRLCNLLSLLVLLVCLVPHVVCVVVSLVSLQNSVVRDDLELVSDPDLSSLLSSLQNCVSPQDLVCLLSLLLHLLVDQPNLNSNLSSLLSNCVNVLAQLVSLQSNLVNLLVDDDPDPFVQLRLLQSLLSNLVSSLVSCPDPDNGHNDPQVLVSLLVSLLSSAPPRHHGPDPVSLLSSLLSSLVSLLSVCVSDVVLLLDLSSLNSLVSSPVSDDLVRQQVSLPDPSLVSSLVSLLVSQLVQQVVVHDDVSSLVSNCSSNSDPVVSQVSLVVSCVVCVPGDPCSNCVSNVHPPPPPDPVVVVVVLLVVLLVLQVLLQVLVVVLVVLVCCVPPVVVVCVVPPPDDCVVVVVVSVVSVVSNVVSVVVCVVQQKDWDDDQQDKDADDPQAEDEPDPVQPDARIWGFRTIWMWHQDPVRDTHTSGHTYTGHDDDPPVVPD